Protein AF-A0A7X8YUG4-F1 (afdb_monomer_lite)

Secondary structure (DSSP, 8-state):
----SSSSSSSSSSS--SSSGGGSS---SS---PPPHHHHHHHHHHTT--TT-EEEEET-TTSHHHHHHHHHH--EEEEEES-HHHHHHHHHHHHHTT-TTTEEEEE--TTTS--TT-SEEEE---HHHHHHHHHHHHHHSPTT-EEEEES---TTS--SEEEE-TTSGGGEEEEEE------EEEEEE-SSSSSSPEEEEEEEEETTEEEEEEE-TTS-EEEEEEEEEETTEEEEEEEEEETTEEEEEEEEEEEETTEEEEEEEEEETTEEEEEEEEEEEPP----EEEEEEETTSTT-EEEEEEEEETTEEEEEEEETT--SPPEE-SSEEEETTEEEEEEEETTEEEEEEEEEETTEEEEEEE-TT-SS-EEEEEEEE-S-PPPPPPPPPP---------------------PPPPPTT-EEE-TTT--EEEEE--EEEEES-TTS-GGGPSPEEEEE--EEEESSPPBHHHHHHHHHHSTTPPPPTTTT-TTT--TTSBP-S--HHHHHHHHHHTT-BPPPHHHHHHHHTTTTT-SSSSSSS---TTT-B-B-SSS--SSS---TT-S---TTS---SSBSSEEEEEEEP-PSSP-TTSSTT----TTPEEEEES--TTSBGGGGSTT--EEEETT---TTEEE--EEESS-------

Foldseek 3Di:
DDDDDDPPVVVVPVPPPVPVVVPPFPPAPDDDDDQDLVRLVVQCVVQVQALDFEEEEEQCQQVSNQLCSCVVHVAAYEYEHQGVVSLVNNCVVCVLSVNNVRYHGDNDDSQPDQCQRGLEYEDADAQVVLCLCVQVCLFRYAQFRKYKYFQYDNPVQDFPDWAADPSTDVRIMGMATRFAQDAAKKFKFDPPAPDRATWIWGWFDDGFFTWTWIAGPVRWIWTWHGWGTRRQKTWTWTWTDGPVFIKIKIWIFGDDPQKTWGKIWIDDPHDIDIDTMIIGGDDFDDAAWKWKDWPPDPQKTWIWHWHADPNGIWIFTGTRPDPDDGHTFSDWHHRRQWIWGWDAIPNAIKIFTWGDDDQKIKDWIDGPPDPDITIMIIGGDPPDDDDDDDDDDDDDDDDDDDDDDDDDDDDDDDDDDFDDQQDWDQQPQLRFIWTKDAKDKDFFFDPPADQLRDDTDIDTDHIWTWTLWAAFL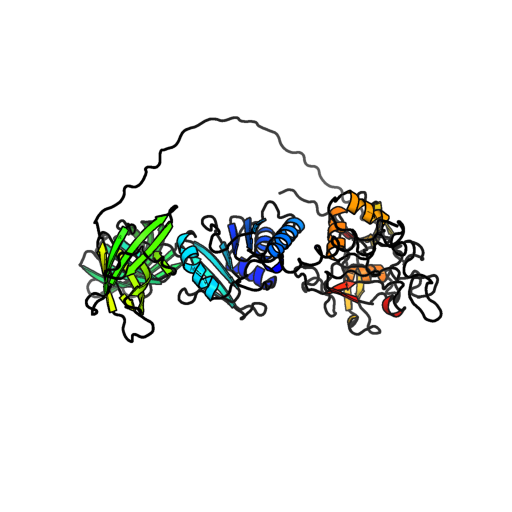LSVVSVCVVDPPDDDAPCCPPPLQPDRQWFDFNDFLVNQQSSQVSSVWGFAALVRLLCCQCLVPNQQFSFQVSDDFCQTEQADDPPTHDPGFADGIPSHAHHNSSRHQLAARAWAWGLFFRDGDPDDPPPCRNVPDDQFTKTKTARHYNHHHPSRRTSSHIDIDRRGGTDSRYGHMTMGGSDPPPPPDD

Structure (mmCIF, N/CA/C/O backbone):
data_AF-A0A7X8YUG4-F1
#
_entry.id   AF-A0A7X8YUG4-F1
#
loop_
_atom_site.group_PDB
_atom_site.id
_atom_site.type_symbol
_atom_site.label_atom_id
_atom_site.label_alt_id
_atom_site.label_comp_id
_atom_site.label_asym_id
_atom_site.label_entity_id
_atom_site.label_seq_id
_atom_site.pdbx_PDB_ins_code
_atom_site.Cartn_x
_atom_site.Cartn_y
_atom_site.Cartn_z
_atom_site.occupancy
_atom_site.B_iso_or_equiv
_atom_site.auth_seq_id
_atom_site.auth_comp_id
_atom_site.auth_asym_id
_atom_site.auth_atom_id
_atom_site.pdbx_PDB_model_num
ATOM 1 N N . MET A 1 1 ? 17.265 55.119 -46.022 1.00 41.56 1 MET A N 1
ATOM 2 C CA . MET A 1 1 ? 17.820 54.823 -44.682 1.00 41.56 1 MET A CA 1
ATOM 3 C C . MET A 1 1 ? 16.682 54.805 -43.666 1.00 41.56 1 MET A C 1
ATOM 5 O O . MET A 1 1 ? 16.442 55.778 -42.969 1.00 41.56 1 MET A O 1
ATOM 9 N N . ARG A 1 2 ? 15.901 53.726 -43.675 1.00 37.56 2 ARG A N 1
ATOM 10 C CA . ARG A 1 2 ? 14.823 53.408 -42.730 1.00 37.56 2 ARG A CA 1
ATOM 11 C C . ARG A 1 2 ? 14.837 51.881 -42.592 1.00 37.56 2 ARG A C 1
ATOM 13 O O . ARG A 1 2 ? 15.157 51.223 -43.578 1.00 37.56 2 ARG A O 1
ATOM 20 N N . SER A 1 3 ? 14.508 51.377 -41.403 1.00 37.50 3 SER A N 1
ATOM 21 C CA . SER A 1 3 ? 14.365 49.950 -41.046 1.00 37.50 3 SER A CA 1
ATOM 22 C C . SER A 1 3 ? 15.585 49.242 -40.439 1.00 37.50 3 SER A C 1
ATOM 24 O O . SER A 1 3 ? 15.972 48.175 -40.891 1.00 37.50 3 SER A O 1
ATOM 26 N N . VAL A 1 4 ? 16.125 49.782 -39.343 1.00 40.22 4 VAL A N 1
ATOM 27 C CA . VAL A 1 4 ? 16.770 48.987 -38.278 1.00 40.22 4 VAL A CA 1
ATOM 28 C C . VAL A 1 4 ? 16.408 49.662 -36.956 1.00 40.22 4 VAL A C 1
ATOM 30 O O . VAL A 1 4 ? 17.073 50.614 -36.585 1.00 40.22 4 VAL A O 1
ATOM 33 N N . CYS A 1 5 ? 15.295 49.276 -36.322 1.00 39.66 5 CYS A N 1
ATOM 34 C CA . CYS A 1 5 ? 15.002 49.622 -34.913 1.00 39.66 5 CYS A CA 1
ATOM 35 C C . CYS A 1 5 ? 13.803 48.872 -34.288 1.00 39.66 5 CYS A C 1
ATOM 37 O O . CYS A 1 5 ? 13.480 49.132 -33.137 1.00 39.66 5 CYS A O 1
ATOM 39 N N . VAL A 1 6 ? 13.140 47.931 -34.979 1.00 38.59 6 VAL A N 1
ATOM 40 C CA . VAL A 1 6 ? 11.947 47.240 -34.425 1.00 38.59 6 VAL A CA 1
ATOM 41 C C . VAL A 1 6 ? 12.229 45.810 -33.927 1.00 38.59 6 VAL A C 1
ATOM 43 O O . VAL A 1 6 ? 11.421 45.253 -33.197 1.00 38.59 6 VAL A O 1
ATOM 46 N N . LEU A 1 7 ? 13.398 45.216 -34.200 1.00 34.44 7 LEU A N 1
ATOM 47 C CA . LEU A 1 7 ? 13.673 43.821 -33.801 1.00 34.44 7 LEU A CA 1
ATOM 48 C C . LEU A 1 7 ? 14.363 43.628 -32.436 1.00 34.44 7 LEU A C 1
ATOM 50 O O . LEU A 1 7 ? 14.531 42.492 -32.009 1.00 34.44 7 LEU A O 1
ATOM 54 N N . ALA A 1 8 ? 14.738 44.699 -31.731 1.00 34.97 8 ALA A N 1
ATOM 55 C CA . ALA A 1 8 ? 15.427 44.588 -30.436 1.00 34.97 8 ALA A CA 1
ATOM 56 C C . ALA A 1 8 ? 14.484 44.631 -29.215 1.00 34.97 8 ALA A C 1
ATOM 58 O O . ALA A 1 8 ? 14.919 44.351 -28.104 1.00 34.97 8 ALA A O 1
ATOM 59 N N . ALA A 1 9 ? 13.196 44.941 -29.408 1.00 33.47 9 ALA A N 1
ATOM 60 C CA . ALA A 1 9 ? 12.223 45.052 -28.316 1.00 33.47 9 ALA A CA 1
ATOM 61 C C . ALA A 1 9 ? 11.297 43.827 -28.165 1.00 33.47 9 ALA A C 1
ATOM 63 O O . ALA A 1 9 ? 10.643 43.700 -27.136 1.00 33.47 9 ALA A O 1
ATOM 64 N N . LEU A 1 10 ? 11.266 42.900 -29.136 1.00 32.47 10 LEU A N 1
ATOM 65 C CA . LEU A 1 10 ? 10.474 41.658 -29.036 1.00 32.47 10 LEU A CA 1
ATOM 66 C C . LEU A 1 10 ? 11.279 40.427 -28.580 1.00 32.47 10 LEU A C 1
ATOM 68 O O . LEU A 1 10 ? 10.691 39.405 -28.252 1.00 32.47 10 LEU A O 1
ATOM 72 N N . VAL A 1 11 ? 12.610 40.521 -28.519 1.00 37.09 11 VAL A N 1
ATOM 73 C CA . VAL A 1 11 ? 13.489 39.423 -28.061 1.00 37.09 11 VAL A CA 1
ATOM 74 C C . VAL A 1 11 ? 13.837 39.549 -26.567 1.00 37.09 11 VAL A C 1
ATOM 76 O O . VAL A 1 11 ? 14.387 38.629 -25.974 1.00 37.09 11 VAL A O 1
ATOM 79 N N . LEU A 1 12 ? 13.436 40.647 -25.914 1.00 32.44 12 LEU A N 1
ATOM 80 C CA . LEU A 1 12 ? 13.661 40.882 -24.480 1.00 32.44 12 LEU A CA 1
ATOM 81 C C . LEU A 1 12 ? 12.415 40.679 -23.595 1.00 32.44 12 LEU A C 1
ATOM 83 O O . LEU A 1 12 ? 12.410 41.099 -22.442 1.00 32.44 12 LEU A O 1
ATOM 87 N N . LEU A 1 13 ? 11.373 40.023 -24.118 1.00 34.47 13 LEU A N 1
ATOM 88 C CA . LEU A 1 13 ? 10.153 39.662 -23.373 1.00 34.47 13 LEU A CA 1
ATOM 89 C C . LEU A 1 13 ? 9.895 38.145 -23.291 1.00 34.47 13 LEU A C 1
ATOM 91 O O . LEU A 1 13 ? 8.890 37.733 -22.727 1.00 34.47 13 LEU A O 1
ATOM 95 N N . LEU A 1 14 ? 10.817 37.308 -23.783 1.00 37.12 14 LEU A N 1
ATOM 96 C CA . LEU A 1 14 ? 10.749 35.839 -23.660 1.00 37.12 14 LEU A CA 1
ATOM 97 C C . LEU A 1 14 ? 11.814 35.244 -22.720 1.00 37.12 14 LEU A C 1
ATOM 99 O O . LEU A 1 14 ? 11.905 34.031 -22.576 1.00 37.12 14 LEU A O 1
ATOM 103 N N . SER A 1 15 ? 12.596 36.083 -22.040 1.00 37.69 15 SER A N 1
ATOM 104 C CA . SER A 1 15 ? 13.627 35.669 -21.072 1.00 37.69 15 SER A CA 1
ATOM 105 C C . SER A 1 15 ? 13.239 35.906 -19.605 1.00 37.69 15 SER A C 1
ATOM 107 O O . SER A 1 15 ? 14.057 35.735 -18.704 1.00 37.69 15 SER A O 1
ATOM 109 N N . LEU A 1 16 ? 11.972 36.226 -19.338 1.00 39.84 16 LEU A N 1
ATOM 110 C CA . LEU A 1 16 ? 11.400 36.335 -17.995 1.00 39.84 16 LEU A CA 1
ATOM 111 C C . LEU A 1 16 ? 10.241 35.349 -17.853 1.00 39.84 16 LEU A C 1
ATOM 113 O O . LEU A 1 16 ? 9.097 35.773 -17.863 1.00 39.84 16 LEU A O 1
ATOM 117 N N . CYS A 1 17 ? 10.536 34.048 -17.751 1.00 37.75 17 CYS A N 1
ATOM 118 C CA . CYS A 1 17 ? 9.659 33.052 -17.113 1.00 37.75 17 CYS A CA 1
ATOM 119 C C . CYS A 1 17 ? 10.333 31.671 -16.895 1.00 37.75 17 CYS A C 1
ATOM 121 O O . CYS A 1 17 ? 9.818 30.661 -17.348 1.00 37.75 17 CYS A O 1
ATOM 123 N N . PRO A 1 18 ? 11.424 31.561 -16.114 1.00 34.81 18 PRO A N 1
ATOM 124 C CA . PRO A 1 18 ? 11.590 30.418 -15.208 1.00 34.81 18 PRO A CA 1
ATOM 125 C C . PRO A 1 18 ? 10.976 30.712 -13.827 1.00 34.81 18 PRO A C 1
ATOM 127 O O . PRO A 1 18 ? 10.872 29.835 -12.977 1.00 34.81 18 PRO A O 1
ATOM 130 N N . ALA A 1 19 ? 10.585 31.969 -13.581 1.00 34.12 19 ALA A N 1
ATOM 131 C CA . ALA A 1 19 ? 10.067 32.424 -12.294 1.00 34.12 19 ALA A CA 1
ATOM 132 C C . ALA A 1 19 ? 8.543 32.268 -12.142 1.00 34.12 19 ALA A C 1
ATOM 134 O O . ALA A 1 19 ? 8.069 32.250 -11.012 1.00 34.12 19 ALA A O 1
ATOM 135 N N . VAL A 1 20 ? 7.781 32.108 -13.234 1.00 33.28 20 VAL A N 1
ATOM 136 C CA . VAL A 1 20 ? 6.324 31.864 -13.154 1.00 33.28 20 VAL A CA 1
ATOM 137 C C . VAL A 1 20 ? 5.993 30.370 -13.044 1.00 33.28 20 VAL A C 1
ATOM 139 O O . VAL A 1 20 ? 5.022 30.023 -12.385 1.00 33.28 20 VAL A O 1
ATOM 142 N N . GLU A 1 21 ? 6.845 29.460 -13.533 1.00 29.97 21 GLU A N 1
ATOM 143 C CA . GLU A 1 21 ? 6.688 28.017 -13.248 1.00 29.97 21 GLU A CA 1
ATOM 144 C C . GLU A 1 21 ? 7.057 27.641 -11.807 1.00 29.97 21 GLU A C 1
ATOM 146 O O . GLU A 1 21 ? 6.593 26.630 -11.285 1.00 29.97 21 GLU A O 1
ATOM 151 N N . ARG A 1 22 ? 7.841 28.475 -11.113 1.00 30.64 22 ARG A N 1
ATOM 152 C CA . ARG A 1 22 ? 8.206 28.240 -9.708 1.00 30.64 22 ARG A CA 1
ATOM 153 C C . ARG A 1 22 ? 7.075 28.527 -8.714 1.00 30.64 22 ARG A C 1
ATOM 155 O O . ARG A 1 22 ? 7.255 28.285 -7.529 1.00 30.64 22 ARG A O 1
ATOM 162 N N . SER A 1 23 ? 5.934 29.027 -9.192 1.00 34.91 23 SER A N 1
ATOM 163 C CA . SER A 1 23 ? 4.777 29.433 -8.383 1.00 34.91 23 SER A CA 1
ATOM 164 C C . SER A 1 23 ? 3.592 28.453 -8.453 1.00 34.91 23 SER A C 1
ATOM 166 O O . SER A 1 23 ? 2.529 28.763 -7.923 1.00 34.91 23 SER A O 1
ATOM 168 N N . LEU A 1 24 ? 3.740 27.298 -9.113 1.00 34.97 24 LEU A N 1
ATOM 169 C CA . LEU A 1 24 ? 2.668 26.297 -9.274 1.00 34.97 24 LEU A CA 1
ATOM 170 C C . LEU A 1 24 ? 3.077 24.877 -8.846 1.00 34.97 24 LEU A C 1
ATOM 172 O O . LEU A 1 24 ? 2.318 23.933 -9.053 1.00 34.97 24 LEU A O 1
ATOM 176 N N . ALA A 1 25 ? 4.264 24.703 -8.257 1.00 37.34 25 ALA A N 1
ATOM 177 C CA . ALA A 1 25 ? 4.604 23.439 -7.615 1.00 37.34 25 ALA A CA 1
ATOM 178 C C . ALA A 1 25 ? 3.795 23.331 -6.308 1.00 37.34 25 ALA A C 1
ATOM 180 O O . ALA A 1 25 ? 3.868 24.268 -5.509 1.00 37.34 25 ALA A O 1
ATOM 181 N N . PRO A 1 26 ? 3.009 22.258 -6.096 1.00 42.31 26 PRO A N 1
ATOM 182 C CA . PRO A 1 26 ? 2.316 22.061 -4.830 1.00 42.31 26 PRO A CA 1
ATOM 183 C C . PRO A 1 26 ? 3.341 22.024 -3.694 1.00 42.31 26 PRO A C 1
ATOM 185 O O . PRO A 1 26 ? 4.436 21.481 -3.863 1.00 42.31 26 PRO A O 1
ATOM 188 N N . ASP A 1 27 ? 2.995 22.624 -2.557 1.00 44.72 27 ASP A N 1
ATOM 189 C CA . ASP A 1 27 ? 3.787 22.497 -1.337 1.00 44.72 27 ASP A CA 1
ATOM 190 C C . ASP A 1 27 ? 3.694 21.025 -0.910 1.00 44.72 27 ASP A C 1
ATOM 192 O O . ASP A 1 27 ? 2.614 20.525 -0.597 1.00 44.72 27 ASP A O 1
ATOM 196 N N . LEU A 1 28 ? 4.791 20.280 -1.053 1.00 55.19 28 LEU A N 1
ATOM 197 C CA . LEU A 1 28 ? 4.813 18.851 -0.752 1.00 55.19 28 LEU A CA 1
ATOM 198 C C . LEU A 1 28 ? 5.122 18.677 0.735 1.00 55.19 28 LEU A C 1
ATOM 200 O O . LEU A 1 28 ? 6.229 18.984 1.174 1.00 55.19 28 LEU A O 1
ATOM 204 N N . ASP A 1 29 ? 4.165 18.136 1.490 1.00 50.56 29 ASP A N 1
ATOM 205 C CA . ASP A 1 29 ? 4.294 17.910 2.937 1.00 50.56 29 ASP A CA 1
ATOM 206 C C . ASP A 1 29 ? 5.456 16.958 3.306 1.00 50.56 29 ASP A C 1
ATOM 208 O O . ASP A 1 29 ? 5.974 17.010 4.425 1.00 50.56 29 ASP A O 1
ATOM 212 N N . VAL A 1 30 ? 5.881 16.074 2.387 1.00 54.50 30 VAL A N 1
ATOM 213 C CA . VAL A 1 30 ? 6.925 15.055 2.616 1.00 54.50 30 VAL A CA 1
ATOM 214 C C . VAL A 1 30 ? 7.763 14.828 1.339 1.00 54.50 30 VAL A C 1
ATOM 216 O O . VAL A 1 30 ? 7.191 14.679 0.259 1.00 54.50 30 VAL A O 1
ATOM 219 N N . PRO A 1 31 ? 9.112 14.763 1.413 1.00 57.72 31 PRO A N 1
ATOM 220 C CA . PRO A 1 31 ? 9.947 14.385 0.272 1.00 57.72 31 PRO A CA 1
ATOM 221 C C . PRO A 1 31 ? 9.808 12.891 -0.063 1.00 57.72 31 PRO A C 1
ATOM 223 O O . PRO A 1 31 ? 9.760 12.050 0.832 1.00 57.72 31 PRO A O 1
ATOM 226 N N . PHE A 1 32 ? 9.806 12.549 -1.354 1.00 61.91 32 PHE A N 1
ATOM 227 C CA . PHE A 1 32 ? 9.700 11.159 -1.805 1.00 61.91 32 PHE A CA 1
ATOM 228 C C . PHE A 1 32 ? 10.932 10.324 -1.417 1.00 61.91 32 PHE A C 1
ATOM 230 O O . PHE A 1 32 ? 12.059 10.643 -1.802 1.00 61.91 32 PHE A O 1
ATOM 237 N N . GLU A 1 33 ? 10.694 9.210 -0.723 1.00 67.88 33 GLU A N 1
ATOM 238 C CA . GLU A 1 33 ? 11.678 8.169 -0.435 1.00 67.88 33 GLU A CA 1
ATOM 239 C C . GLU A 1 33 ? 11.083 6.796 -0.796 1.00 67.88 33 GLU A C 1
ATOM 241 O O . GLU A 1 33 ? 10.050 6.414 -0.248 1.00 67.88 33 GLU A O 1
ATOM 246 N N . PRO A 1 34 ? 11.701 6.032 -1.710 1.00 66.75 34 PRO A N 1
ATOM 247 C CA . PRO A 1 34 ? 11.153 4.750 -2.130 1.00 66.75 34 PRO A CA 1
ATOM 248 C C . PRO A 1 34 ? 11.265 3.672 -1.038 1.00 66.75 34 PRO A C 1
ATOM 250 O O . PRO A 1 34 ? 12.350 3.395 -0.525 1.00 66.75 34 PRO A O 1
ATOM 253 N N . THR A 1 35 ? 10.169 2.968 -0.743 1.00 71.19 35 THR A N 1
ATOM 254 C CA . THR A 1 35 ? 10.186 1.801 0.157 1.00 71.19 35 THR A CA 1
ATOM 255 C C . THR A 1 35 ? 10.926 0.619 -0.478 1.00 71.19 35 THR A C 1
ATOM 257 O O . THR A 1 35 ? 10.598 0.193 -1.585 1.00 71.19 35 THR A O 1
ATOM 260 N N . HIS A 1 36 ? 11.911 0.037 0.213 1.00 77.94 36 HIS A N 1
ATOM 261 C CA . HIS A 1 36 ? 12.687 -1.103 -0.300 1.00 77.94 36 HIS A CA 1
ATOM 262 C C . HIS A 1 36 ? 11.777 -2.301 -0.679 1.00 77.94 36 HIS A C 1
ATOM 264 O O . HIS A 1 36 ? 10.878 -2.622 0.097 1.00 77.94 36 HIS A O 1
ATOM 270 N N . PRO A 1 37 ? 12.005 -3.031 -1.792 1.00 72.69 37 PRO A N 1
ATOM 271 C CA . PRO A 1 37 ? 11.104 -4.105 -2.247 1.00 72.69 37 PRO A CA 1
ATOM 272 C C . PRO A 1 37 ? 10.838 -5.211 -1.215 1.00 72.69 37 PRO A C 1
ATOM 274 O O . PRO A 1 37 ? 9.708 -5.664 -1.061 1.00 72.69 37 PRO A O 1
ATOM 277 N N . GLU A 1 38 ? 11.862 -5.615 -0.457 1.00 78.44 38 GLU A N 1
ATOM 278 C CA . GLU A 1 38 ? 11.691 -6.560 0.661 1.00 78.44 38 GLU A CA 1
ATOM 279 C C . GLU A 1 38 ? 10.749 -6.017 1.746 1.00 78.44 38 GLU A C 1
ATOM 281 O O . GLU A 1 38 ? 9.943 -6.762 2.295 1.00 78.44 38 GLU A O 1
ATOM 286 N N . VAL A 1 39 ? 10.808 -4.711 2.027 1.00 82.56 39 VAL A N 1
ATOM 287 C CA . VAL A 1 39 ? 9.913 -4.055 2.989 1.00 82.56 39 VAL A CA 1
ATOM 288 C C . VAL A 1 39 ? 8.489 -4.041 2.444 1.00 82.56 39 VAL A C 1
ATOM 290 O O . VAL A 1 39 ? 7.579 -4.399 3.183 1.00 82.56 39 VAL A O 1
ATOM 293 N N . VAL A 1 40 ? 8.294 -3.749 1.151 1.00 83.81 40 VAL A N 1
ATOM 294 C CA . VAL A 1 40 ? 6.979 -3.847 0.487 1.00 83.81 40 VAL A CA 1
ATOM 295 C C . VAL A 1 40 ? 6.401 -5.259 0.621 1.00 83.81 40 VAL A C 1
ATOM 297 O O . VAL A 1 40 ? 5.255 -5.427 1.032 1.00 83.81 40 VAL A O 1
ATOM 300 N N . ALA A 1 41 ? 7.199 -6.294 0.342 1.00 84.06 41 ALA A N 1
ATOM 301 C CA . ALA A 1 41 ? 6.760 -7.681 0.476 1.00 84.06 41 ALA A CA 1
ATOM 302 C C . ALA A 1 41 ? 6.358 -8.025 1.921 1.00 84.06 41 ALA A C 1
ATOM 304 O O . ALA A 1 41 ? 5.340 -8.688 2.133 1.00 84.06 41 ALA A O 1
ATOM 305 N N . VAL A 1 42 ? 7.120 -7.552 2.915 1.00 93.81 42 VAL A N 1
ATOM 306 C CA . VAL A 1 42 ? 6.787 -7.730 4.336 1.00 93.81 42 VAL A CA 1
ATOM 307 C C . VAL A 1 42 ? 5.521 -6.964 4.712 1.00 93.81 42 VAL A C 1
ATOM 309 O O . VAL A 1 42 ? 4.683 -7.540 5.398 1.00 93.81 42 VAL A O 1
ATOM 312 N N . MET A 1 43 ? 5.341 -5.724 4.248 1.00 98.19 43 MET A N 1
ATOM 313 C CA . MET A 1 43 ? 4.133 -4.926 4.491 1.00 98.19 43 MET A CA 1
ATOM 314 C C . MET A 1 43 ? 2.880 -5.639 3.976 1.00 98.19 43 MET A C 1
ATOM 316 O O . MET A 1 43 ? 1.936 -5.845 4.736 1.00 98.19 43 MET A O 1
ATOM 320 N N . LEU A 1 44 ? 2.889 -6.080 2.714 1.00 97.69 44 LEU A N 1
ATOM 321 C CA . LEU A 1 44 ? 1.743 -6.756 2.096 1.00 97.69 44 LEU A CA 1
ATOM 322 C C . LEU A 1 44 ? 1.458 -8.117 2.747 1.00 97.69 44 LEU A C 1
ATOM 324 O O . LEU A 1 44 ? 0.306 -8.469 2.994 1.00 97.69 44 LEU A O 1
ATOM 328 N N . LYS A 1 45 ? 2.507 -8.869 3.100 1.00 96.69 45 LYS A N 1
ATOM 329 C CA . LYS A 1 45 ? 2.355 -10.130 3.835 1.00 96.69 45 LYS A CA 1
ATOM 330 C C . LYS A 1 45 ? 1.799 -9.904 5.240 1.00 96.69 45 LYS A C 1
ATOM 332 O O . LYS A 1 45 ? 0.969 -10.681 5.698 1.00 96.69 45 LYS A O 1
ATOM 337 N N . LEU A 1 46 ? 2.265 -8.863 5.929 1.00 97.69 46 LEU A N 1
ATOM 338 C CA . LEU A 1 46 ? 1.802 -8.497 7.264 1.00 97.69 46 LEU A CA 1
ATOM 339 C C . LEU A 1 46 ? 0.332 -8.058 7.244 1.00 97.69 46 LEU A C 1
ATOM 341 O O . LEU A 1 46 ? -0.405 -8.425 8.151 1.00 97.69 46 LEU A O 1
ATOM 345 N N . ALA A 1 47 ? -0.092 -7.339 6.201 1.00 98.12 47 ALA A N 1
ATOM 346 C CA . ALA A 1 47 ? -1.489 -6.979 5.963 1.00 98.12 47 ALA A CA 1
ATOM 347 C C . ALA A 1 47 ? -2.376 -8.167 5.560 1.00 98.12 47 ALA A C 1
ATOM 349 O O . ALA A 1 47 ? -3.592 -7.997 5.469 1.00 98.12 47 ALA A O 1
ATOM 350 N N . GLU A 1 48 ? -1.788 -9.337 5.286 1.00 98.12 48 GLU A N 1
ATOM 351 C CA . GLU A 1 48 ? -2.487 -10.504 4.741 1.00 98.12 48 GLU A CA 1
ATOM 352 C C . GLU A 1 48 ? -3.243 -10.140 3.447 1.00 98.12 48 GLU A C 1
ATOM 354 O O . GLU A 1 48 ? -4.432 -10.422 3.326 1.00 98.12 48 GLU A O 1
ATOM 359 N N . VAL A 1 49 ? -2.587 -9.439 2.509 1.00 98.25 49 VAL A N 1
ATOM 360 C CA . VAL A 1 49 ? -3.201 -9.081 1.215 1.00 98.25 49 VAL A CA 1
ATOM 361 C C . VAL A 1 49 ? -3.507 -10.339 0.392 1.00 98.25 49 VAL A C 1
ATOM 363 O O . VAL A 1 49 ? -2.670 -11.236 0.289 1.00 98.25 49 VAL A O 1
ATOM 366 N N . GLY A 1 50 ? -4.684 -10.385 -0.230 1.00 96.06 50 GLY A N 1
ATOM 367 C CA . GLY A 1 50 ? -5.114 -11.415 -1.176 1.00 96.06 50 GLY A CA 1
ATOM 368 C C . GLY A 1 50 ? -5.888 -10.850 -2.373 1.00 96.06 50 GLY A C 1
ATOM 369 O O . GLY A 1 50 ? -6.083 -9.645 -2.499 1.00 96.06 50 GLY A O 1
ATOM 370 N N . GLU A 1 51 ? -6.358 -11.730 -3.258 1.00 94.94 51 GLU A N 1
ATOM 371 C CA . GLU A 1 51 ? -6.972 -11.351 -4.545 1.00 94.94 51 GLU A CA 1
ATOM 372 C C . GLU A 1 51 ? -8.245 -10.499 -4.399 1.00 94.94 51 GLU A C 1
ATOM 374 O O . GLU A 1 51 ? -8.535 -9.648 -5.238 1.00 94.94 51 GLU A O 1
ATOM 379 N N . GLY A 1 52 ? -8.996 -10.699 -3.312 1.00 96.50 52 GLY A N 1
ATOM 380 C CA . GLY A 1 52 ? -10.208 -9.933 -3.016 1.00 96.50 52 GLY A CA 1
ATOM 381 C C . GLY A 1 52 ? -9.956 -8.535 -2.447 1.00 96.50 52 GLY A C 1
ATOM 382 O O . GLY A 1 52 ? -10.918 -7.803 -2.221 1.00 96.50 52 GLY A O 1
ATOM 383 N N . ASP A 1 53 ? -8.700 -8.165 -2.184 1.00 98.62 53 ASP A N 1
ATOM 384 C CA . ASP A 1 53 ? -8.389 -6.896 -1.539 1.00 98.62 53 ASP A CA 1
ATOM 385 C C . ASP A 1 53 ? -8.369 -5.707 -2.496 1.00 98.62 53 ASP A C 1
ATOM 387 O O . ASP A 1 53 ? -7.946 -5.785 -3.652 1.00 98.62 53 ASP A O 1
ATOM 391 N N . ARG A 1 54 ? -8.784 -4.568 -1.941 1.00 98.62 54 ARG A N 1
ATOM 392 C CA . ARG A 1 54 ? -8.633 -3.231 -2.505 1.00 98.62 54 ARG A CA 1
ATOM 393 C C . ARG A 1 54 ? -7.596 -2.503 -1.664 1.00 98.62 54 ARG A C 1
ATOM 395 O O . ARG A 1 54 ? -7.877 -2.099 -0.534 1.00 98.62 54 ARG A O 1
ATOM 402 N N . VAL A 1 55 ? -6.384 -2.414 -2.200 1.00 98.81 55 VAL A N 1
ATOM 403 C CA . VAL A 1 55 ? -5.227 -1.798 -1.551 1.00 98.81 55 VAL A CA 1
ATOM 404 C C . VAL A 1 55 ? -5.131 -0.345 -1.990 1.00 98.81 55 VAL A C 1
ATOM 406 O O . VAL A 1 55 ? -4.934 -0.078 -3.174 1.00 98.81 55 VAL A O 1
ATOM 409 N N . VAL A 1 56 ? -5.236 0.585 -1.045 1.00 98.81 56 VAL A N 1
ATOM 410 C CA . VAL A 1 56 ? -5.011 2.015 -1.280 1.00 98.81 56 VAL A CA 1
ATOM 411 C C . VAL A 1 56 ? -3.667 2.422 -0.687 1.00 98.81 56 VAL A C 1
ATOM 413 O O . VAL A 1 56 ? -3.419 2.189 0.492 1.00 98.81 56 VAL A O 1
ATOM 416 N N . ASP A 1 57 ? -2.809 3.045 -1.488 1.00 98.56 57 ASP A N 1
ATOM 417 C CA . ASP A 1 57 ? -1.514 3.565 -1.044 1.00 98.56 57 ASP A CA 1
ATOM 418 C C . ASP A 1 57 ? -1.536 5.095 -1.067 1.00 98.56 57 ASP A C 1
ATOM 420 O O . ASP A 1 57 ? -1.660 5.708 -2.134 1.00 98.56 57 ASP A O 1
ATOM 424 N N . LEU A 1 58 ? -1.478 5.705 0.120 1.00 97.56 58 LEU A N 1
ATOM 425 C CA . LEU A 1 58 ? -1.549 7.158 0.291 1.00 97.56 58 LEU A CA 1
ATOM 426 C C . LEU A 1 58 ? -0.138 7.751 0.288 1.00 97.56 58 LEU A C 1
ATOM 428 O O . LEU A 1 58 ? 0.665 7.461 1.174 1.00 97.56 58 LEU A O 1
ATOM 432 N N . GLY A 1 59 ? 0.147 8.604 -0.698 1.00 93.31 59 GLY A N 1
ATOM 433 C CA . GLY A 1 59 ? 1.507 9.048 -1.006 1.00 93.31 59 GLY A CA 1
ATOM 434 C C . GLY A 1 59 ? 2.276 7.971 -1.768 1.00 93.31 59 GLY A C 1
ATOM 435 O O . GLY A 1 59 ? 3.390 7.616 -1.386 1.00 93.31 59 GLY A O 1
ATOM 436 N N . CYS A 1 60 ? 1.658 7.409 -2.813 1.00 93.62 60 CYS A N 1
ATOM 437 C CA . CYS A 1 60 ? 2.140 6.185 -3.455 1.00 93.62 60 CYS A CA 1
ATOM 438 C C . CYS A 1 60 ? 3.489 6.327 -4.174 1.00 93.62 60 CYS A C 1
ATOM 440 O O . CYS A 1 60 ? 4.098 5.323 -4.553 1.00 93.62 60 CYS A O 1
ATOM 442 N N . GLY A 1 61 ? 3.955 7.554 -4.420 1.00 88.94 61 GLY A N 1
ATOM 443 C CA . GLY A 1 61 ? 5.244 7.815 -5.033 1.00 88.94 61 GLY A CA 1
ATOM 444 C C . GLY A 1 61 ? 5.360 7.184 -6.417 1.00 88.94 61 GLY A C 1
ATOM 445 O O . GLY A 1 61 ? 4.671 7.573 -7.351 1.00 88.94 61 GLY A O 1
ATOM 446 N N . ASP A 1 62 ? 6.241 6.199 -6.567 1.00 80.69 62 ASP A N 1
ATOM 447 C CA . ASP A 1 62 ? 6.429 5.476 -7.829 1.00 80.69 62 ASP A CA 1
ATOM 448 C C . ASP A 1 62 ? 5.478 4.279 -8.021 1.00 80.69 62 ASP A C 1
ATOM 450 O O . ASP A 1 62 ? 5.664 3.487 -8.946 1.00 80.69 62 ASP A O 1
ATOM 454 N N . GLY A 1 63 ? 4.469 4.131 -7.159 1.00 89.06 63 GLY A N 1
ATOM 455 C CA . GLY A 1 63 ? 3.419 3.118 -7.270 1.00 89.06 63 GLY A CA 1
ATOM 456 C C . GLY A 1 63 ? 3.854 1.705 -6.881 1.00 89.06 63 GLY A C 1
ATOM 457 O O . GLY A 1 63 ? 3.062 0.771 -6.997 1.00 89.06 63 GLY A O 1
ATOM 458 N N . ARG A 1 64 ? 5.086 1.505 -6.393 1.00 89.00 64 ARG A N 1
ATOM 459 C CA . ARG A 1 64 ? 5.649 0.161 -6.165 1.00 89.00 64 ARG A CA 1
ATOM 460 C C . ARG A 1 64 ? 4.815 -0.734 -5.246 1.00 89.00 64 ARG A C 1
ATOM 462 O O . ARG A 1 64 ? 4.824 -1.947 -5.437 1.00 89.00 64 ARG A O 1
ATOM 469 N N . ILE A 1 65 ? 4.115 -0.172 -4.256 1.00 93.06 65 ILE A N 1
ATOM 470 C CA . ILE A 1 65 ? 3.335 -0.958 -3.290 1.00 93.06 65 ILE A CA 1
ATOM 471 C C . ILE A 1 65 ? 2.065 -1.499 -3.947 1.00 93.06 65 ILE A C 1
ATOM 473 O O . ILE A 1 65 ? 1.821 -2.703 -3.886 1.00 93.06 65 ILE A O 1
ATOM 477 N N . VAL A 1 66 ? 1.297 -0.646 -4.631 1.00 97.25 66 VAL A N 1
ATOM 478 C CA . VAL A 1 66 ? 0.071 -1.056 -5.340 1.00 97.25 66 VAL A CA 1
ATOM 479 C C . VAL A 1 66 ? 0.367 -1.967 -6.528 1.00 97.25 66 VAL A C 1
ATOM 481 O O . VAL A 1 66 ? -0.336 -2.958 -6.724 1.00 97.25 66 VAL A O 1
ATOM 484 N N . THR A 1 67 ? 1.461 -1.714 -7.249 1.00 90.44 67 THR A N 1
ATOM 485 C CA . THR A 1 67 ? 1.963 -2.601 -8.307 1.00 90.44 67 THR A CA 1
ATOM 486 C C . THR A 1 67 ? 2.348 -3.966 -7.733 1.00 90.44 67 THR A C 1
ATOM 488 O O . THR A 1 67 ? 1.924 -4.996 -8.253 1.00 90.44 67 THR A O 1
ATOM 491 N N . ALA A 1 68 ? 3.081 -4.014 -6.613 1.00 87.62 68 ALA A N 1
ATOM 492 C CA . ALA A 1 68 ? 3.430 -5.275 -5.960 1.00 87.62 68 ALA A CA 1
ATOM 493 C C . ALA A 1 68 ? 2.201 -6.018 -5.410 1.00 87.62 68 ALA A C 1
ATOM 495 O O . ALA A 1 68 ? 2.142 -7.242 -5.519 1.00 87.62 68 ALA A O 1
ATOM 496 N N . ALA A 1 69 ? 1.217 -5.307 -4.854 1.00 95.25 69 ALA A N 1
ATOM 497 C CA . ALA A 1 69 ? -0.029 -5.896 -4.371 1.00 95.25 69 ALA A CA 1
ATOM 498 C C . ALA A 1 69 ? -0.791 -6.599 -5.502 1.00 95.25 69 ALA A C 1
ATOM 500 O O . ALA A 1 69 ? -1.138 -7.775 -5.374 1.00 95.25 69 ALA A O 1
ATOM 501 N N . ALA A 1 70 ? -0.973 -5.915 -6.633 1.00 94.25 70 ALA A N 1
ATOM 502 C CA . ALA A 1 70 ? -1.632 -6.488 -7.799 1.00 94.25 70 ALA A CA 1
ATOM 503 C C . ALA A 1 70 ? -0.832 -7.656 -8.394 1.00 94.25 70 ALA A C 1
ATOM 505 O O . ALA A 1 70 ? -1.387 -8.728 -8.631 1.00 94.25 70 ALA A O 1
ATOM 506 N N . ARG A 1 71 ? 0.485 -7.490 -8.564 1.00 88.38 71 ARG A N 1
ATOM 507 C CA . ARG A 1 71 ? 1.352 -8.498 -9.190 1.00 88.38 71 ARG A CA 1
ATOM 508 C C . ARG A 1 71 ? 1.501 -9.776 -8.371 1.00 88.38 71 ARG A C 1
ATOM 510 O O . ARG A 1 71 ? 1.537 -10.863 -8.936 1.00 88.38 71 ARG A O 1
ATOM 517 N N . LEU A 1 72 ? 1.676 -9.649 -7.055 1.00 85.75 72 LEU A N 1
ATOM 518 C CA . LEU A 1 72 ? 2.015 -10.779 -6.183 1.00 85.75 72 LEU A CA 1
ATOM 519 C C . LEU A 1 72 ? 0.783 -11.458 -5.583 1.00 85.75 72 LEU A C 1
ATOM 521 O O . LEU A 1 72 ? 0.839 -12.654 -5.308 1.00 85.75 72 LEU A O 1
ATOM 525 N N . TYR A 1 73 ? -0.300 -10.707 -5.369 1.00 91.50 73 TYR A N 1
ATOM 526 C CA . TYR A 1 73 ? -1.478 -11.191 -4.645 1.00 91.50 73 TYR A CA 1
ATOM 527 C C . TYR A 1 73 ? -2.771 -11.124 -5.465 1.00 91.50 73 TYR A C 1
ATOM 529 O O . TYR A 1 73 ? -3.805 -11.574 -4.984 1.00 91.50 73 TYR A O 1
ATOM 537 N N . GLY A 1 74 ? -2.742 -10.578 -6.686 1.00 90.69 74 GLY A N 1
ATOM 538 C CA . GLY A 1 74 ? -3.930 -10.431 -7.533 1.00 90.69 74 GLY A CA 1
ATOM 539 C C . GLY A 1 74 ? -4.899 -9.332 -7.081 1.00 90.69 74 GLY A C 1
ATOM 540 O O . GLY A 1 74 ? -5.959 -9.183 -7.689 1.00 90.69 74 GLY A O 1
ATOM 541 N N . ALA A 1 75 ? -4.542 -8.566 -6.046 1.00 97.44 75 ALA A N 1
ATOM 542 C CA . ALA A 1 75 ? -5.359 -7.495 -5.484 1.00 97.44 75 ALA A CA 1
ATOM 543 C C . ALA A 1 75 ? -5.601 -6.354 -6.489 1.00 97.44 75 ALA A C 1
ATOM 545 O O . ALA A 1 75 ? -4.884 -6.206 -7.483 1.00 97.44 75 ALA A O 1
ATOM 546 N N . ARG A 1 76 ? -6.590 -5.503 -6.208 1.00 98.44 76 ARG A N 1
ATOM 547 C CA . ARG A 1 76 ? -6.750 -4.216 -6.899 1.00 98.44 76 ARG A CA 1
ATOM 548 C C . ARG A 1 76 ? -5.990 -3.140 -6.137 1.00 98.44 76 ARG A C 1
ATOM 550 O O . ARG A 1 76 ? -6.149 -3.024 -4.926 1.00 98.44 76 ARG A O 1
ATOM 557 N N . GLY A 1 77 ? -5.173 -2.367 -6.840 1.00 98.19 77 GLY A N 1
ATOM 558 C CA . GLY A 1 77 ? -4.367 -1.296 -6.268 1.00 98.19 77 GLY A CA 1
ATOM 559 C C . GLY A 1 77 ? -4.879 0.083 -6.673 1.00 98.19 77 GLY A C 1
ATOM 560 O O . GLY A 1 77 ? -5.176 0.309 -7.843 1.00 98.19 77 GLY A O 1
ATOM 561 N N . ARG A 1 78 ? -4.935 1.025 -5.733 1.00 98.44 78 ARG A N 1
ATOM 562 C CA . ARG A 1 78 ? -5.171 2.446 -6.003 1.00 98.44 78 ARG A CA 1
ATOM 563 C C . ARG A 1 78 ? -4.082 3.280 -5.337 1.00 98.44 78 ARG A C 1
ATOM 565 O O . ARG A 1 78 ? -4.012 3.349 -4.116 1.00 98.44 78 ARG A O 1
ATOM 572 N N . GLY A 1 79 ? -3.206 3.878 -6.136 1.00 98.12 79 GLY A N 1
ATOM 573 C CA . GLY A 1 79 ? -2.157 4.774 -5.654 1.00 98.12 79 GLY A CA 1
ATOM 574 C C . GLY A 1 79 ? -2.588 6.229 -5.784 1.00 98.12 79 GLY A C 1
ATOM 575 O O . GLY A 1 79 ? -3.055 6.631 -6.852 1.00 98.12 79 GLY A O 1
ATOM 576 N N . VAL A 1 80 ? -2.421 7.016 -4.721 1.00 97.94 80 VAL A N 1
ATOM 577 C CA . VAL A 1 80 ? -2.686 8.460 -4.744 1.00 97.94 80 VAL A CA 1
ATOM 578 C C . VAL A 1 80 ? -1.429 9.226 -4.370 1.00 97.94 80 VAL A C 1
ATOM 580 O O . VAL A 1 80 ? -0.829 8.967 -3.328 1.00 97.94 80 VAL A O 1
ATOM 583 N N . ASP A 1 81 ? -1.043 10.191 -5.201 1.00 94.31 81 ASP A N 1
ATOM 584 C CA . ASP A 1 81 ? 0.078 11.090 -4.924 1.00 94.31 81 ASP A CA 1
ATOM 585 C C . ASP A 1 81 ? -0.236 12.518 -5.393 1.00 94.31 81 ASP A C 1
ATOM 587 O O . ASP A 1 81 ? -0.921 12.722 -6.396 1.00 94.31 81 ASP A O 1
ATOM 591 N N . MET A 1 82 ? 0.248 13.528 -4.673 1.00 90.50 82 MET A N 1
ATOM 592 C CA . MET A 1 82 ? 0.004 14.929 -5.024 1.00 90.50 82 MET A CA 1
ATOM 593 C C . MET A 1 82 ? 0.991 15.439 -6.089 1.00 90.50 82 MET A C 1
ATOM 595 O O . MET A 1 82 ? 0.652 16.358 -6.845 1.00 90.50 82 MET A O 1
ATOM 599 N N . ASP A 1 83 ? 2.188 14.843 -6.193 1.00 80.31 83 ASP A N 1
ATOM 600 C CA . ASP A 1 83 ? 3.207 15.230 -7.169 1.00 80.31 83 ASP A CA 1
ATOM 601 C C . ASP A 1 83 ? 2.894 14.624 -8.554 1.00 80.31 83 ASP A C 1
ATOM 603 O O . ASP A 1 83 ? 3.020 13.411 -8.763 1.00 80.31 83 ASP A O 1
ATOM 607 N N . PRO A 1 84 ? 2.580 15.447 -9.574 1.00 77.81 84 PRO A N 1
ATOM 608 C CA . PRO A 1 84 ? 2.283 14.951 -10.915 1.00 77.81 84 PRO A CA 1
ATOM 609 C C . PRO A 1 84 ? 3.457 14.196 -11.565 1.00 77.81 84 PRO A C 1
ATOM 611 O O . PRO A 1 84 ? 3.241 13.432 -12.507 1.00 77.81 84 PRO A O 1
ATOM 614 N N . ARG A 1 85 ? 4.706 14.393 -11.114 1.00 73.94 85 ARG A N 1
ATOM 615 C CA . ARG A 1 85 ? 5.864 13.601 -11.569 1.00 73.94 85 ARG A CA 1
ATOM 616 C C . ARG A 1 85 ? 5.814 12.177 -11.024 1.00 73.94 85 ARG A C 1
ATOM 618 O O . ARG A 1 85 ? 6.075 11.252 -11.789 1.00 73.94 85 ARG A O 1
ATOM 625 N N . ARG A 1 86 ? 5.473 12.014 -9.741 1.00 83.19 86 ARG A N 1
ATOM 626 C CA . ARG A 1 86 ? 5.295 10.709 -9.088 1.00 83.19 86 ARG A CA 1
ATOM 627 C C . ARG A 1 86 ? 4.143 9.943 -9.726 1.00 83.19 86 ARG A C 1
ATOM 629 O O . ARG A 1 86 ? 4.346 8.827 -10.182 1.00 83.19 86 ARG A O 1
ATOM 636 N N . VAL A 1 87 ? 3.003 10.604 -9.930 1.00 81.94 87 VAL A N 1
ATOM 637 C CA . VAL A 1 87 ? 1.836 10.024 -10.618 1.00 81.94 87 VAL A CA 1
ATOM 638 C C . VAL A 1 87 ? 2.185 9.520 -12.021 1.00 81.94 87 VAL A C 1
ATOM 640 O O . VAL A 1 87 ? 1.797 8.413 -12.387 1.00 81.94 87 VAL A O 1
ATOM 643 N N . ARG A 1 88 ? 2.933 10.296 -12.822 1.00 74.44 88 ARG A N 1
ATOM 644 C CA . ARG A 1 88 ? 3.378 9.829 -14.148 1.00 74.44 88 ARG A CA 1
ATOM 645 C C . ARG A 1 88 ? 4.289 8.608 -14.051 1.00 74.44 88 ARG A C 1
ATOM 647 O O . ARG A 1 88 ? 4.045 7.639 -14.755 1.00 74.44 88 ARG A O 1
ATOM 654 N N . GLU A 1 89 ? 5.287 8.631 -13.168 1.00 73.25 89 GLU A N 1
ATOM 655 C CA . GLU A 1 89 ? 6.188 7.485 -12.980 1.00 73.25 89 GLU A CA 1
ATOM 656 C C . GLU A 1 89 ? 5.441 6.233 -12.497 1.00 73.25 89 GLU A C 1
ATOM 658 O O . GLU A 1 89 ? 5.685 5.145 -13.006 1.00 73.25 89 GLU A O 1
ATOM 663 N N . ALA A 1 90 ? 4.498 6.379 -11.568 1.00 79.94 90 ALA A N 1
ATOM 664 C CA . ALA A 1 90 ? 3.682 5.277 -11.076 1.00 79.94 90 ALA A CA 1
ATOM 665 C C . ALA A 1 90 ? 2.787 4.672 -12.168 1.00 79.94 90 ALA A C 1
ATOM 667 O O . ALA A 1 90 ? 2.688 3.449 -12.258 1.00 79.94 90 ALA A O 1
ATOM 668 N N . ARG A 1 91 ? 2.177 5.505 -13.026 1.00 83.94 91 ARG A N 1
ATOM 669 C CA . ARG A 1 91 ? 1.411 5.032 -14.195 1.00 83.94 91 ARG A CA 1
ATOM 670 C C . ARG A 1 91 ? 2.299 4.271 -15.166 1.00 83.94 91 ARG A C 1
ATOM 672 O O . ARG A 1 91 ? 1.967 3.149 -15.521 1.00 83.94 91 ARG A O 1
ATOM 679 N N . GLU A 1 92 ? 3.453 4.838 -15.516 1.00 74.56 92 GLU A N 1
ATOM 680 C CA . GLU A 1 92 ? 4.424 4.180 -16.394 1.00 74.56 92 GLU A CA 1
ATOM 681 C C . GLU A 1 92 ? 4.890 2.834 -15.817 1.00 74.56 92 GLU A C 1
ATOM 683 O O . GLU A 1 92 ? 5.010 1.865 -16.559 1.00 74.56 92 GLU A O 1
ATOM 688 N N . ASN A 1 93 ? 5.118 2.742 -14.501 1.00 72.00 93 ASN A N 1
ATOM 689 C CA . ASN A 1 93 ? 5.499 1.492 -13.839 1.00 72.00 93 ASN A CA 1
ATOM 690 C C . ASN A 1 93 ? 4.364 0.453 -13.845 1.00 72.00 93 ASN A C 1
ATOM 692 O O . ASN A 1 93 ? 4.625 -0.731 -14.045 1.00 72.00 93 ASN A O 1
ATOM 696 N N . ALA A 1 94 ? 3.115 0.873 -13.623 1.00 77.44 94 ALA A N 1
ATOM 697 C CA . ALA A 1 94 ? 1.957 -0.020 -13.661 1.00 77.44 94 ALA A CA 1
ATOM 698 C C . ALA A 1 94 ? 1.663 -0.526 -15.085 1.00 77.44 94 ALA A C 1
ATOM 700 O O . ALA A 1 94 ? 1.378 -1.707 -15.268 1.00 77.44 94 ALA A O 1
ATOM 701 N N . GLU A 1 95 ? 1.775 0.344 -16.092 1.00 76.44 95 GLU A N 1
ATOM 702 C CA . GLU A 1 95 ? 1.659 -0.016 -17.511 1.00 76.44 95 GLU A CA 1
ATOM 703 C C . GLU A 1 95 ? 2.783 -0.963 -17.943 1.00 76.44 95 GLU A C 1
ATOM 705 O O . GLU A 1 95 ? 2.535 -1.949 -18.630 1.00 76.44 95 GLU A O 1
ATOM 710 N N . PHE A 1 96 ? 4.014 -0.694 -17.504 1.00 65.62 96 PHE A N 1
ATOM 711 C CA . PHE A 1 96 ? 5.177 -1.530 -17.790 1.00 65.62 96 PHE A CA 1
ATOM 712 C C . PHE A 1 96 ? 5.009 -2.976 -17.297 1.00 65.62 96 PHE A C 1
ATOM 714 O O . PHE A 1 96 ? 5.440 -3.905 -17.978 1.00 65.62 96 PHE A O 1
ATOM 721 N N . ASP A 1 97 ? 4.369 -3.162 -16.141 1.00 69.31 97 ASP A N 1
ATOM 722 C CA . ASP A 1 97 ? 4.088 -4.477 -15.557 1.00 69.31 97 ASP A CA 1
ATOM 723 C C . ASP A 1 97 ? 2.770 -5.109 -16.081 1.00 69.31 97 ASP A C 1
ATOM 725 O O . ASP A 1 97 ? 2.387 -6.174 -15.597 1.00 69.31 97 ASP A O 1
ATOM 729 N N . ASP A 1 98 ? 2.092 -4.497 -17.067 1.00 78.69 98 ASP A N 1
ATOM 730 C CA . ASP A 1 98 ? 0.791 -4.923 -17.628 1.00 78.69 98 ASP A CA 1
ATOM 731 C C . ASP A 1 98 ? -0.333 -5.001 -16.572 1.00 78.69 98 ASP A C 1
ATOM 733 O O . ASP A 1 98 ? -1.168 -5.905 -16.543 1.00 78.69 98 ASP A O 1
ATOM 737 N N . LEU A 1 99 ? -0.334 -4.040 -15.641 1.00 84.06 99 LEU A N 1
ATOM 738 C CA . LEU A 1 99 ? -1.261 -3.986 -14.506 1.00 84.06 99 LEU A CA 1
ATOM 739 C C . LEU A 1 99 ? -2.290 -2.857 -14.615 1.00 84.06 99 LEU A C 1
ATOM 741 O O . LEU A 1 99 ? -2.997 -2.605 -13.642 1.00 84.06 99 LEU A O 1
ATOM 745 N N . GLY A 1 100 ? -2.412 -2.195 -15.769 1.00 77.88 100 GLY A N 1
ATOM 746 C CA . GLY A 1 100 ? -3.305 -1.040 -15.957 1.00 77.88 100 GLY A CA 1
ATOM 747 C C . GLY A 1 100 ? -4.775 -1.306 -15.593 1.00 77.88 100 GLY A C 1
ATOM 748 O O . GLY A 1 100 ? -5.442 -0.425 -15.059 1.00 77.88 100 GLY A O 1
ATOM 749 N N . ASP A 1 101 ? -5.257 -2.539 -15.776 1.00 87.19 101 ASP A N 1
ATOM 750 C CA . ASP A 1 101 ? -6.630 -2.938 -15.419 1.00 87.19 101 ASP A CA 1
ATOM 751 C C . ASP A 1 101 ? -6.822 -3.226 -13.916 1.00 87.19 101 ASP A C 1
ATOM 753 O O . ASP A 1 101 ? -7.951 -3.325 -13.424 1.00 87.19 101 ASP A O 1
ATOM 757 N N . ARG A 1 102 ? -5.724 -3.402 -13.170 1.00 92.56 102 ARG A N 1
ATOM 758 C CA . ARG A 1 102 ? -5.725 -3.744 -11.736 1.00 92.56 102 ARG A CA 1
ATOM 759 C C . ARG A 1 102 ? -5.186 -2.633 -10.846 1.00 92.56 102 ARG A C 1
ATOM 761 O O . ARG A 1 102 ? -5.486 -2.644 -9.654 1.00 92.56 102 ARG A O 1
ATOM 768 N N . VAL A 1 103 ? -4.404 -1.708 -11.396 1.00 96.88 103 VAL A N 1
ATOM 769 C CA . VAL A 1 103 ? -3.748 -0.620 -10.670 1.00 96.88 103 VAL A CA 1
ATOM 770 C C . VAL A 1 103 ? -4.186 0.720 -11.244 1.00 96.88 103 VAL A C 1
ATOM 772 O O . VAL A 1 103 ? -3.882 1.059 -12.383 1.00 96.88 103 VAL A O 1
ATOM 775 N N . GLN A 1 104 ? -4.856 1.513 -10.415 1.00 97.44 104 GLN A N 1
ATOM 776 C CA . GLN A 1 104 ? -5.266 2.874 -10.730 1.00 97.44 104 GLN A CA 1
ATOM 777 C C . GLN A 1 104 ? -4.351 3.863 -10.009 1.00 97.44 104 GLN A C 1
ATOM 779 O O . GLN A 1 104 ? -4.215 3.805 -8.791 1.00 97.44 104 GLN A O 1
ATOM 784 N N . ILE A 1 105 ? -3.727 4.783 -10.745 1.00 97.25 105 ILE A N 1
ATOM 785 C CA . ILE A 1 105 ? -2.895 5.843 -10.158 1.00 97.25 105 ILE A CA 1
ATOM 786 C C . ILE A 1 105 ? -3.550 7.198 -10.408 1.00 97.25 105 ILE A C 1
ATOM 788 O O . ILE A 1 105 ? -3.792 7.598 -11.556 1.00 97.25 105 ILE A O 1
ATOM 792 N N . GLU A 1 106 ? -3.779 7.936 -9.330 1.00 96.38 106 GLU A N 1
ATOM 793 C CA . GLU A 1 106 ? -4.471 9.217 -9.331 1.00 96.38 106 GLU A CA 1
ATOM 794 C C . GLU A 1 106 ? -3.599 10.318 -8.746 1.00 96.38 106 GLU A C 1
ATOM 796 O O . GLU A 1 106 ? -2.837 10.108 -7.803 1.00 96.38 106 GLU A O 1
ATOM 801 N N . GLN A 1 107 ? -3.743 11.516 -9.312 1.00 95.88 107 GLN A N 1
ATOM 802 C CA . GLN A 1 107 ? -3.237 12.711 -8.662 1.00 95.88 107 GLN A CA 1
ATOM 803 C C . GLN A 1 107 ? -4.294 13.208 -7.680 1.00 95.88 107 GLN A C 1
ATOM 805 O O . GLN A 1 107 ? -5.421 13.471 -8.102 1.00 95.88 107 GLN A O 1
ATOM 810 N N . GLY A 1 108 ? -3.949 13.360 -6.404 1.00 94.62 108 GLY A N 1
ATOM 811 C CA . GLY A 1 108 ? -4.931 13.767 -5.404 1.00 94.62 108 GLY A CA 1
ATOM 812 C C . GLY A 1 108 ? -4.350 14.094 -4.037 1.00 94.62 108 GLY A C 1
ATOM 813 O O . GLY A 1 108 ? -3.202 13.777 -3.731 1.00 94.62 108 GLY A O 1
ATOM 814 N N . ASP A 1 109 ? -5.180 14.742 -3.223 1.00 94.12 109 ASP A N 1
ATOM 815 C CA . ASP A 1 109 ? -4.917 14.992 -1.809 1.00 94.12 109 ASP A CA 1
ATOM 816 C C . ASP A 1 109 ? -5.303 13.748 -0.991 1.00 94.12 109 ASP A C 1
ATOM 818 O O . ASP A 1 109 ? -6.450 13.283 -1.014 1.00 94.12 109 ASP A O 1
ATOM 822 N N . ILE A 1 110 ? -4.342 13.209 -0.242 1.00 95.06 110 ILE A N 1
ATOM 823 C CA . ILE A 1 110 ? -4.531 12.035 0.615 1.00 95.06 110 ILE A CA 1
ATOM 824 C C . ILE A 1 110 ? -5.581 12.270 1.714 1.00 95.06 110 ILE A C 1
ATOM 826 O O . ILE A 1 110 ? -6.266 11.331 2.114 1.00 95.06 110 ILE A O 1
ATOM 830 N N . PHE A 1 111 ? -5.770 13.515 2.168 1.00 93.69 111 PHE A N 1
ATOM 831 C CA . PHE A 1 111 ? -6.778 13.868 3.172 1.00 93.69 111 PHE A CA 1
ATOM 832 C C . PHE A 1 111 ? -8.200 13.896 2.589 1.00 93.69 111 PHE A C 1
ATOM 834 O O . PHE A 1 111 ? -9.177 13.757 3.327 1.00 93.69 111 PHE A O 1
ATOM 841 N N . GLN A 1 112 ? -8.331 14.029 1.267 1.00 93.50 112 GLN A N 1
ATOM 842 C CA . GLN A 1 112 ? -9.617 14.064 0.556 1.00 93.50 112 GLN A CA 1
ATOM 843 C C . GLN A 1 112 ? -9.952 12.751 -0.155 1.00 93.50 112 GLN A C 1
ATOM 845 O O . GLN A 1 112 ? -11.090 12.553 -0.570 1.00 93.50 112 GLN A O 1
ATOM 850 N N . THR A 1 113 ? -8.979 11.852 -0.291 1.00 95.56 113 THR A N 1
ATOM 851 C CA . THR A 1 113 ? -9.141 10.562 -0.969 1.00 95.56 113 THR A CA 1
ATOM 852 C C . THR A 1 113 ? -10.190 9.712 -0.264 1.00 95.56 113 THR A C 1
ATOM 854 O O . THR A 1 113 ? -10.041 9.439 0.918 1.00 95.56 113 THR A O 1
ATOM 857 N N . ASP A 1 114 ? -11.237 9.286 -0.966 1.00 95.88 114 ASP A N 1
ATOM 858 C CA . ASP A 1 114 ? -12.244 8.366 -0.422 1.00 95.88 114 ASP A CA 1
ATOM 859 C C . ASP A 1 114 ? -11.634 6.985 -0.125 1.00 95.88 114 ASP A C 1
ATOM 861 O O . ASP A 1 114 ? -10.983 6.409 -1.005 1.00 95.88 114 ASP A O 1
ATOM 865 N N . LEU A 1 115 ? -11.828 6.487 1.102 1.00 97.94 115 LEU A N 1
ATOM 866 C CA . LEU A 1 115 ? -11.306 5.205 1.584 1.00 97.94 115 LEU A CA 1
ATOM 867 C C . LEU A 1 115 ? -12.390 4.152 1.860 1.00 97.94 115 LEU A C 1
ATOM 869 O O . LEU A 1 115 ? -12.044 3.048 2.275 1.00 97.94 115 LEU A O 1
ATOM 873 N N . HIS A 1 116 ? -13.675 4.442 1.632 1.00 97.06 116 HIS A N 1
ATOM 874 C CA . HIS A 1 116 ? -14.771 3.555 2.049 1.00 97.06 116 HIS A CA 1
ATOM 875 C C . HIS A 1 116 ? -14.722 2.141 1.453 1.00 97.06 116 HIS A C 1
ATOM 877 O O . HIS A 1 116 ? -15.171 1.183 2.086 1.00 97.06 116 HIS A O 1
ATOM 883 N N . ASP A 1 117 ? -14.181 1.987 0.243 1.00 96.50 117 ASP A N 1
ATOM 884 C CA . ASP A 1 117 ? -14.054 0.689 -0.425 1.00 96.50 117 ASP A CA 1
ATOM 885 C C . ASP A 1 117 ? -12.713 -0.017 -0.158 1.00 96.50 117 ASP A C 1
ATOM 887 O O . ASP A 1 117 ? -12.522 -1.157 -0.591 1.00 96.50 117 ASP A O 1
ATOM 891 N N . ALA A 1 118 ? -11.787 0.622 0.562 1.00 98.56 118 ALA A N 1
ATOM 892 C CA . ALA A 1 118 ? -10.471 0.071 0.840 1.00 98.56 118 ALA A CA 1
ATOM 893 C C . ALA A 1 118 ? -10.538 -1.031 1.907 1.00 98.56 118 ALA A C 1
ATOM 895 O O . ALA A 1 118 ? -11.080 -0.857 3.000 1.00 98.56 118 ALA A O 1
ATOM 896 N N . THR A 1 119 ? -9.916 -2.175 1.622 1.00 98.81 119 THR A N 1
ATOM 897 C CA . THR A 1 119 ? -9.753 -3.264 2.601 1.00 98.81 119 THR A CA 1
ATOM 898 C C . THR A 1 119 ? -8.367 -3.246 3.245 1.00 98.81 119 THR A C 1
ATOM 900 O O . THR A 1 119 ? -8.179 -3.812 4.331 1.00 98.81 119 THR A O 1
ATOM 903 N N . VAL A 1 120 ? -7.403 -2.593 2.585 1.00 98.88 120 VAL A N 1
ATOM 904 C CA . VAL A 1 120 ? -6.036 -2.366 3.058 1.00 98.88 120 VAL A CA 1
ATOM 905 C C . VAL A 1 120 ? -5.604 -0.950 2.693 1.00 98.88 120 VAL A C 1
ATOM 907 O O . VAL A 1 120 ? -5.733 -0.549 1.540 1.00 98.88 120 VAL A O 1
ATOM 910 N N . VAL A 1 121 ? -5.032 -0.224 3.648 1.00 98.88 121 VAL A N 1
ATOM 911 C CA . VAL A 1 121 ? -4.355 1.056 3.412 1.00 98.88 121 VAL A CA 1
ATOM 912 C C . VAL A 1 121 ? -2.875 0.906 3.739 1.00 98.88 121 VAL A C 1
ATOM 914 O O . VAL A 1 121 ? -2.523 0.449 4.830 1.00 98.88 121 VAL A O 1
ATOM 917 N N . THR A 1 122 ? -2.001 1.285 2.812 1.00 98.69 122 THR A N 1
ATOM 918 C CA . THR A 1 122 ? -0.552 1.335 3.030 1.00 98.69 122 THR A CA 1
ATOM 919 C C . THR A 1 122 ? -0.079 2.773 3.170 1.00 98.69 122 THR A C 1
ATOM 921 O O . THR A 1 122 ? -0.587 3.672 2.503 1.00 98.69 122 THR A O 1
ATOM 924 N N . LEU A 1 123 ? 0.864 2.986 4.090 1.00 97.56 123 LEU A N 1
ATOM 925 C CA . LEU A 1 123 ? 1.383 4.302 4.447 1.00 97.56 123 LEU A CA 1
ATOM 926 C C . LEU A 1 123 ? 2.913 4.257 4.526 1.00 97.56 123 LEU A C 1
ATOM 928 O O . LEU A 1 123 ? 3.490 3.381 5.177 1.00 97.56 123 LEU A O 1
ATOM 932 N N . TYR A 1 124 ? 3.571 5.252 3.940 1.00 93.75 124 TYR A N 1
ATOM 933 C CA . TYR A 1 124 ? 4.947 5.618 4.281 1.00 93.75 124 TYR A CA 1
ATOM 934 C C . TYR A 1 124 ? 5.037 7.136 4.482 1.00 93.75 124 TYR A C 1
ATOM 936 O O . TYR A 1 124 ? 5.679 7.862 3.729 1.00 93.75 124 TYR A O 1
ATOM 944 N N . LEU A 1 125 ? 4.323 7.616 5.501 1.00 90.50 125 LEU A N 1
ATOM 945 C CA . LEU A 1 125 ? 4.129 9.035 5.799 1.00 90.50 125 LEU A CA 1
ATOM 946 C C . LEU A 1 125 ? 4.588 9.336 7.227 1.00 90.50 125 LEU A C 1
ATOM 948 O O . LEU A 1 125 ? 4.455 8.486 8.104 1.00 90.50 125 LEU A O 1
ATOM 952 N N . LEU A 1 126 ? 5.114 10.542 7.464 1.00 86.50 126 LEU A N 1
ATOM 953 C CA . LEU A 1 126 ? 5.616 10.960 8.780 1.00 86.50 126 LEU A CA 1
ATOM 954 C C . LEU A 1 126 ? 4.535 10.850 9.871 1.00 86.50 126 LEU A C 1
ATOM 956 O O . LEU A 1 126 ? 3.353 11.049 9.588 1.00 86.50 126 LEU A O 1
ATOM 960 N N . ASP A 1 127 ? 4.945 10.649 11.131 1.00 86.12 127 ASP A N 1
ATOM 961 C CA . ASP A 1 127 ? 4.019 10.519 12.272 1.00 86.12 127 ASP A CA 1
ATOM 962 C C . ASP A 1 127 ? 2.952 11.638 12.325 1.00 86.12 127 ASP A C 1
ATOM 964 O O . ASP A 1 127 ? 1.773 11.312 12.459 1.00 86.12 127 ASP A O 1
ATOM 968 N N . PRO A 1 128 ? 3.268 12.939 12.124 1.00 86.56 128 PRO A N 1
ATOM 969 C CA . PRO A 1 128 ? 2.244 13.991 12.133 1.00 86.56 128 PRO A CA 1
ATOM 970 C C . PRO A 1 128 ? 1.186 13.844 11.030 1.00 86.56 128 PRO A C 1
ATOM 972 O O . PRO A 1 128 ? 0.030 14.211 11.232 1.00 86.56 128 PRO A O 1
ATOM 975 N N . ILE A 1 129 ? 1.559 13.300 9.868 1.00 92.12 129 ILE A N 1
ATOM 976 C CA . ILE A 1 129 ? 0.634 13.065 8.752 1.00 92.12 129 ILE A CA 1
ATOM 977 C C . ILE A 1 129 ? -0.258 11.861 9.056 1.00 92.12 129 ILE A C 1
ATOM 979 O O . ILE A 1 129 ? -1.475 11.948 8.902 1.00 92.12 129 ILE A O 1
ATOM 983 N N . ASN A 1 130 ? 0.323 10.777 9.578 1.00 94.50 130 ASN A N 1
ATOM 984 C CA . ASN A 1 130 ? -0.427 9.617 10.059 1.00 94.50 130 ASN A CA 1
ATOM 985 C C . ASN A 1 130 ? -1.461 10.017 11.122 1.00 94.50 130 ASN A C 1
ATOM 987 O O . ASN A 1 130 ? -2.622 9.623 11.031 1.00 94.50 130 ASN A O 1
ATOM 991 N N . LEU A 1 131 ? -1.075 10.858 12.085 1.00 90.88 131 LEU A N 1
ATOM 992 C CA . LEU A 1 131 ? -1.975 11.343 13.135 1.00 90.88 131 LEU A CA 1
ATOM 993 C C . LEU A 1 131 ? -3.115 12.210 12.590 1.00 90.88 131 LEU A C 1
ATOM 995 O O . LEU A 1 131 ? -4.241 12.083 13.069 1.00 90.88 131 LEU A O 1
ATOM 999 N N . ARG A 1 132 ? -2.860 13.029 11.561 1.00 91.69 132 ARG A N 1
ATOM 1000 C CA . ARG A 1 132 ? -3.905 13.794 10.857 1.00 91.69 132 ARG A CA 1
ATOM 1001 C C . ARG A 1 132 ? -4.846 12.899 10.042 1.00 91.69 132 ARG A C 1
ATOM 1003 O O . ARG A 1 132 ? -6.030 13.198 9.949 1.00 91.69 132 ARG A O 1
ATOM 1010 N N . LEU A 1 133 ? -4.350 11.797 9.473 1.00 94.88 133 LEU A N 1
ATOM 1011 C CA . LEU A 1 133 ? -5.173 10.809 8.758 1.00 94.88 133 LEU A CA 1
ATOM 1012 C C . LEU A 1 133 ? -5.974 9.904 9.701 1.00 94.88 133 LEU A C 1
ATOM 1014 O O . LEU A 1 133 ? -7.025 9.398 9.315 1.00 94.88 133 LEU A O 1
ATOM 1018 N N . ARG A 1 134 ? -5.503 9.690 10.934 1.00 94.81 134 ARG A N 1
ATOM 1019 C CA . ARG A 1 134 ? -6.073 8.722 11.881 1.00 94.81 134 ARG A CA 1
ATOM 1020 C C . ARG A 1 134 ? -7.599 8.852 12.051 1.00 94.81 134 ARG A C 1
ATOM 1022 O O . ARG A 1 134 ? -8.260 7.831 11.886 1.00 94.81 134 ARG A O 1
ATOM 1029 N N . PRO A 1 135 ? -8.202 10.035 12.289 1.00 93.50 135 PRO A N 1
ATOM 1030 C CA . PRO A 1 135 ? -9.663 10.170 12.373 1.00 93.50 135 PRO A CA 1
ATOM 1031 C C . PRO A 1 135 ? -10.392 9.708 11.106 1.00 93.50 135 PRO A C 1
ATOM 1033 O O . PRO A 1 135 ? -11.384 8.988 11.195 1.00 93.50 135 PRO A O 1
ATOM 1036 N N . LYS A 1 136 ? -9.865 10.061 9.926 1.00 93.75 136 LYS A N 1
ATOM 1037 C CA . LYS A 1 136 ? -10.411 9.658 8.623 1.00 93.75 136 LYS A CA 1
ATOM 1038 C C . LYS A 1 136 ? -10.383 8.139 8.449 1.00 93.75 136 LYS A C 1
ATOM 1040 O O . LYS A 1 136 ? -11.375 7.568 8.016 1.00 93.75 136 LYS A O 1
ATOM 1045 N N . LEU A 1 137 ? -9.293 7.479 8.851 1.00 96.88 137 LEU A N 1
ATOM 1046 C CA . LEU A 1 137 ? -9.187 6.015 8.803 1.00 96.88 137 LEU A CA 1
ATOM 1047 C C . LEU A 1 137 ? -10.294 5.340 9.626 1.00 96.88 137 LEU A C 1
ATOM 1049 O O . LEU A 1 137 ? -10.899 4.389 9.152 1.00 96.88 137 LEU A O 1
ATOM 1053 N N . PHE A 1 138 ? -10.590 5.836 10.831 1.00 95.88 138 PHE A N 1
ATOM 1054 C CA . PHE A 1 138 ? -11.679 5.302 11.663 1.00 95.88 138 PHE A CA 1
ATOM 1055 C C . PHE A 1 138 ? -13.073 5.616 11.124 1.00 95.88 138 PHE A C 1
ATOM 1057 O O . PHE A 1 138 ? -14.006 4.857 11.379 1.00 95.88 138 PHE A O 1
ATOM 1064 N N . CYS A 1 139 ? -13.212 6.755 10.452 1.00 93.38 139 CYS A N 1
ATOM 1065 C CA . CYS A 1 139 ? -14.478 7.210 9.905 1.00 93.38 139 CYS A CA 1
ATOM 1066 C C . CYS A 1 139 ? -14.875 6.402 8.665 1.00 93.38 139 CYS A C 1
ATOM 1068 O O . CYS A 1 139 ? -15.997 5.914 8.596 1.00 93.38 139 CYS A O 1
ATOM 1070 N N . GLU A 1 140 ? -13.944 6.232 7.726 1.00 95.88 140 GLU A N 1
ATOM 1071 C CA . GLU A 1 140 ? -14.258 5.753 6.376 1.00 95.88 140 GLU A CA 1
ATOM 1072 C C . GLU A 1 140 ? -13.996 4.253 6.196 1.00 95.88 140 GLU A C 1
ATOM 1074 O O . GLU A 1 140 ? -14.679 3.595 5.417 1.00 95.88 140 GLU A O 1
ATOM 1079 N N . LEU A 1 141 ? -13.030 3.664 6.912 1.00 97.69 141 LEU A N 1
ATOM 1080 C CA . LEU A 1 141 ? -12.711 2.247 6.730 1.00 97.69 141 LEU A CA 1
ATOM 1081 C C . LEU A 1 141 ? -13.677 1.332 7.489 1.00 97.69 141 LEU A C 1
ATOM 1083 O O . LEU A 1 141 ? -14.002 1.538 8.660 1.00 97.69 141 LEU A O 1
ATOM 1087 N N . ALA A 1 142 ? -14.056 0.229 6.847 1.00 96.50 142 ALA A N 1
ATOM 1088 C CA . ALA A 1 142 ? -14.874 -0.797 7.478 1.00 96.50 142 ALA A CA 1
ATOM 1089 C C . ALA A 1 142 ? -14.117 -1.537 8.607 1.00 96.50 142 ALA A C 1
ATOM 1091 O O . ALA A 1 142 ? -12.914 -1.801 8.489 1.00 96.50 142 ALA A O 1
ATOM 1092 N N . PRO A 1 143 ? -14.811 -1.986 9.673 1.00 97.38 143 PRO A N 1
ATOM 1093 C CA . PRO A 1 143 ? -14.214 -2.842 10.692 1.00 97.38 143 PRO A CA 1
ATOM 1094 C C . PRO A 1 143 ? -13.536 -4.087 10.110 1.00 97.38 143 PRO A C 1
ATOM 1096 O O . PRO A 1 143 ? -14.147 -4.863 9.373 1.00 97.38 143 PRO A O 1
ATOM 1099 N N . GLY A 1 144 ? -12.277 -4.300 10.490 1.00 97.56 144 GLY A N 1
ATOM 1100 C CA . GLY A 1 144 ? -11.420 -5.369 9.976 1.00 97.56 144 GLY A CA 1
ATOM 1101 C C . GLY A 1 144 ? -10.509 -4.961 8.815 1.00 97.56 144 GLY A C 1
ATOM 1102 O O . GLY A 1 144 ? -9.556 -5.697 8.541 1.00 97.56 144 GLY A O 1
ATOM 1103 N N . ALA A 1 145 ? -10.729 -3.798 8.188 1.00 98.69 145 ALA A N 1
ATOM 1104 C CA . ALA A 1 145 ? -9.771 -3.223 7.248 1.00 98.69 145 ALA A CA 1
ATOM 1105 C C . ALA A 1 145 ? -8.403 -3.046 7.923 1.00 98.69 145 ALA A C 1
ATOM 1107 O O . ALA A 1 145 ? -8.314 -2.801 9.132 1.00 98.69 145 ALA A O 1
ATOM 1108 N N . ARG A 1 146 ? -7.329 -3.215 7.150 1.00 98.75 146 ARG A N 1
ATOM 1109 C CA . ARG A 1 146 ? -5.956 -3.233 7.665 1.00 98.75 146 ARG A CA 1
ATOM 1110 C C . ARG A 1 146 ? -5.235 -1.959 7.270 1.00 98.75 146 ARG A C 1
ATOM 1112 O O . ARG A 1 146 ? -5.311 -1.543 6.122 1.00 98.75 146 ARG A O 1
ATOM 1119 N N . VAL A 1 147 ? -4.493 -1.377 8.199 1.00 98.81 147 VAL A N 1
ATOM 1120 C CA . VAL A 1 147 ? -3.607 -0.243 7.933 1.00 98.81 147 VAL A CA 1
ATOM 1121 C C . VAL A 1 147 ? -2.185 -0.708 8.196 1.00 98.81 147 VAL A C 1
ATOM 1123 O O . VAL A 1 147 ? -1.891 -1.186 9.292 1.00 98.81 147 VAL A O 1
ATOM 1126 N N . VAL A 1 148 ? -1.306 -0.600 7.200 1.00 98.62 148 VAL A N 1
ATOM 1127 C CA . VAL A 1 148 ? 0.106 -0.970 7.332 1.00 98.62 148 VAL A CA 1
ATOM 1128 C C . VAL A 1 148 ? 0.995 0.224 7.052 1.00 98.62 148 VAL A C 1
ATOM 1130 O O . VAL A 1 148 ? 0.948 0.803 5.971 1.00 98.62 148 VAL A O 1
ATOM 1133 N N . SER A 1 149 ? 1.836 0.564 8.025 1.00 98.00 149 SER A N 1
ATOM 1134 C CA . SER A 1 149 ? 2.742 1.709 7.945 1.00 98.00 149 SER A CA 1
ATOM 1135 C C . SER A 1 149 ? 4.198 1.267 7.975 1.00 98.00 149 SER A C 1
ATOM 1137 O O . SER A 1 149 ? 4.610 0.451 8.809 1.00 98.00 149 SER A O 1
ATOM 1139 N N . HIS A 1 150 ? 4.999 1.840 7.084 1.00 95.31 150 HIS A N 1
ATOM 1140 C CA . HIS A 1 150 ? 6.452 1.740 7.110 1.00 95.31 150 HIS A CA 1
ATOM 1141 C C . HIS A 1 150 ? 7.022 2.827 8.038 1.00 95.31 150 HIS A C 1
ATOM 1143 O O . HIS A 1 150 ? 6.823 4.011 7.806 1.00 95.31 150 HIS A O 1
ATOM 1149 N N . ALA A 1 151 ? 7.768 2.426 9.075 1.00 90.88 151 ALA A N 1
ATOM 1150 C CA . ALA A 1 151 ? 8.578 3.267 9.972 1.00 90.88 151 ALA A CA 1
ATOM 1151 C C . ALA A 1 151 ? 7.846 4.194 10.958 1.00 90.88 151 ALA A C 1
ATOM 1153 O O . ALA A 1 151 ? 8.429 4.500 12.005 1.00 90.88 151 ALA A O 1
ATOM 1154 N N . PHE A 1 152 ? 6.616 4.605 10.655 1.00 92.50 152 PHE A N 1
ATOM 1155 C CA . PHE A 1 152 ? 5.889 5.654 11.375 1.00 92.50 152 PHE A CA 1
ATOM 1156 C C . PHE A 1 152 ? 4.644 5.112 12.087 1.00 92.50 152 PHE A C 1
ATOM 1158 O O . PHE A 1 152 ? 3.938 4.251 11.554 1.00 92.50 152 PHE A O 1
ATOM 1165 N N . HIS A 1 153 ? 4.391 5.594 13.302 1.00 92.75 153 HIS A N 1
ATOM 1166 C CA . HIS A 1 153 ? 3.369 5.087 14.217 1.00 92.75 153 HIS A CA 1
ATOM 1167 C C . HIS A 1 153 ? 2.091 5.940 14.224 1.00 92.75 153 HIS A C 1
ATOM 1169 O O . HIS A 1 153 ? 2.001 6.975 13.571 1.00 92.75 153 HIS A O 1
ATOM 1175 N N . MET A 1 154 ? 1.095 5.481 14.988 1.00 93.94 154 MET A N 1
ATOM 1176 C CA . MET A 1 154 ? -0.187 6.157 15.223 1.00 93.94 154 MET A CA 1
ATOM 1177 C C . MET A 1 154 ? -0.345 6.606 16.686 1.00 93.94 154 MET A C 1
ATOM 1179 O O . MET A 1 154 ? -1.461 6.856 17.130 1.00 93.94 154 MET A O 1
ATOM 1183 N N . ASP A 1 155 ? 0.767 6.714 17.424 1.00 91.25 155 ASP A N 1
ATOM 1184 C CA . ASP A 1 155 ? 0.846 7.224 18.805 1.00 91.25 155 ASP A CA 1
ATOM 1185 C C . ASP A 1 155 ? -0.054 6.427 19.767 1.00 91.25 155 ASP A C 1
ATOM 1187 O O . ASP A 1 155 ? 0.122 5.214 19.856 1.00 91.25 155 ASP A O 1
ATOM 1191 N N . GLU A 1 156 ? -1.033 7.060 20.427 1.00 89.81 156 GLU A N 1
ATOM 1192 C CA . GLU A 1 156 ? -1.967 6.409 21.365 1.00 89.81 156 GLU A CA 1
ATOM 1193 C C . GLU A 1 156 ? -2.732 5.210 20.767 1.00 89.81 156 GLU A C 1
ATOM 1195 O O . GLU A 1 156 ? -3.201 4.345 21.506 1.00 89.81 156 GLU A O 1
ATOM 1200 N N . TRP A 1 157 ? -2.868 5.136 19.436 1.00 94.38 157 TRP A N 1
ATOM 1201 C CA . TRP A 1 157 ? -3.412 3.950 18.783 1.00 94.38 157 TRP A CA 1
ATOM 1202 C C . TRP A 1 157 ? -2.295 2.925 18.588 1.00 94.38 157 TRP A C 1
ATOM 1204 O O . TRP A 1 157 ? -1.555 2.954 17.600 1.00 94.38 157 TRP A O 1
ATOM 1214 N N . GLU A 1 158 ? -2.161 2.016 19.550 1.00 95.06 158 GLU A N 1
ATOM 1215 C CA . GLU A 1 158 ? -1.129 0.980 19.528 1.00 95.06 158 GLU A CA 1
ATOM 1216 C C . GLU A 1 158 ? -1.297 0.027 18.338 1.00 95.06 158 GLU A C 1
ATOM 1218 O O . GLU A 1 158 ? -2.413 -0.314 17.950 1.00 95.06 158 GLU A O 1
ATOM 1223 N N . ALA A 1 159 ? -0.184 -0.427 17.758 1.00 97.31 159 ALA A N 1
ATOM 1224 C CA . ALA A 1 159 ? -0.215 -1.391 16.663 1.00 97.31 159 ALA A CA 1
ATOM 1225 C C . ALA A 1 159 ? -0.629 -2.781 17.156 1.00 97.31 159 ALA A C 1
ATOM 1227 O O . ALA A 1 159 ? -0.134 -3.274 18.169 1.00 97.31 159 ALA A O 1
ATOM 1228 N N . ASP A 1 160 ? -1.475 -3.463 16.386 1.00 96.81 160 ASP A N 1
ATOM 1229 C CA . ASP A 1 160 ? -1.818 -4.860 16.649 1.00 96.81 160 ASP A CA 1
ATOM 1230 C C . ASP A 1 160 ? -0.617 -5.783 16.449 1.00 96.81 160 ASP A C 1
ATOM 1232 O O . ASP A 1 160 ? -0.490 -6.806 17.124 1.00 96.81 160 ASP A O 1
ATOM 1236 N N . LYS A 1 161 ? 0.284 -5.411 15.534 1.00 97.75 161 LYS A N 1
ATOM 1237 C CA . LYS A 1 161 ? 1.546 -6.110 15.321 1.00 97.75 161 LYS A CA 1
ATOM 1238 C C . LYS A 1 161 ? 2.636 -5.152 14.862 1.00 97.75 161 LYS A C 1
ATOM 1240 O O . LYS A 1 161 ? 2.405 -4.280 14.028 1.00 97.75 161 LYS A O 1
ATOM 1245 N N . VAL A 1 162 ? 3.845 -5.376 15.366 1.00 97.81 162 VAL A N 1
ATOM 1246 C CA . VAL A 1 162 ? 5.067 -4.700 14.921 1.00 97.81 162 VAL A CA 1
ATOM 1247 C C . VAL A 1 162 ? 6.037 -5.762 14.424 1.00 97.81 162 VAL A C 1
ATOM 1249 O O . VAL A 1 162 ? 6.248 -6.776 15.089 1.00 97.81 162 VAL A O 1
ATOM 1252 N N . VAL A 1 163 ? 6.594 -5.554 13.237 1.00 96.69 163 VAL A N 1
ATOM 1253 C CA . VAL A 1 163 ? 7.620 -6.416 12.646 1.00 96.69 163 VAL A CA 1
ATOM 1254 C C . VAL A 1 163 ? 8.885 -5.606 12.446 1.00 96.69 163 VAL A C 1
ATOM 1256 O O . VAL A 1 163 ? 8.834 -4.490 11.928 1.00 96.69 163 VAL A O 1
ATOM 1259 N N . GLU A 1 164 ? 10.018 -6.188 12.828 1.00 95.88 164 GLU A N 1
ATOM 1260 C CA . GLU A 1 164 ? 11.319 -5.595 12.560 1.00 95.88 164 GLU A CA 1
ATOM 1261 C C . GLU A 1 164 ? 11.889 -6.063 11.219 1.00 95.88 164 GLU A C 1
ATOM 1263 O O . GLU A 1 164 ? 11.812 -7.245 10.876 1.00 95.88 164 GLU A O 1
ATOM 1268 N N . HIS A 1 165 ? 12.472 -5.141 10.451 1.00 87.69 165 HIS A N 1
ATOM 1269 C CA . HIS A 1 165 ? 13.146 -5.470 9.196 1.00 87.69 165 HIS A CA 1
ATOM 1270 C C . HIS A 1 165 ? 14.379 -4.581 8.975 1.00 87.69 165 HIS A C 1
ATOM 1272 O O . HIS A 1 165 ? 14.253 -3.356 8.991 1.00 87.69 165 HIS A O 1
ATOM 1278 N N . PRO A 1 166 ? 15.570 -5.142 8.687 1.00 86.25 166 PRO A N 1
ATOM 1279 C CA . PRO A 1 166 ? 16.820 -4.373 8.616 1.00 86.25 166 PRO A CA 1
ATOM 1280 C C . PRO A 1 166 ? 16.854 -3.345 7.477 1.00 86.25 166 PRO A C 1
ATOM 1282 O O . PRO A 1 166 ? 17.613 -2.382 7.538 1.00 86.25 166 PRO A O 1
ATOM 1285 N N . LYS A 1 167 ? 16.043 -3.545 6.430 1.00 79.38 167 LYS A N 1
ATOM 1286 C CA . LYS A 1 167 ? 15.896 -2.608 5.301 1.00 79.38 167 LYS A CA 1
ATOM 1287 C C . LYS A 1 167 ? 14.792 -1.571 5.500 1.00 79.38 167 LYS A C 1
ATOM 1289 O O . LYS A 1 167 ? 14.677 -0.657 4.690 1.00 79.38 167 LYS A O 1
ATOM 1294 N N . ALA A 1 168 ? 13.959 -1.714 6.530 1.00 79.38 168 ALA A N 1
ATOM 1295 C CA . ALA A 1 168 ? 12.966 -0.700 6.841 1.00 79.38 168 ALA A CA 1
ATOM 1296 C C . ALA A 1 168 ? 13.656 0.479 7.532 1.00 79.38 168 ALA A C 1
ATOM 1298 O O . ALA A 1 168 ? 14.428 0.299 8.475 1.00 79.38 168 ALA A O 1
ATOM 1299 N N . ARG A 1 169 ? 13.348 1.707 7.106 1.00 77.06 169 ARG A N 1
ATOM 1300 C CA . ARG A 1 169 ? 13.567 2.902 7.928 1.00 77.06 169 ARG A CA 1
ATOM 1301 C C . ARG A 1 169 ? 13.052 2.685 9.355 1.00 77.06 169 ARG A C 1
ATOM 1303 O O . ARG A 1 169 ? 11.997 2.092 9.558 1.00 77.06 169 ARG A O 1
ATOM 1310 N N . ASN A 1 170 ? 13.841 3.117 10.339 1.00 87.25 170 ASN A N 1
ATOM 1311 C CA . ASN A 1 170 ? 13.614 2.876 11.771 1.00 87.25 170 ASN A CA 1
ATOM 1312 C C . ASN A 1 170 ? 13.425 1.395 12.149 1.00 87.25 170 ASN A C 1
ATOM 1314 O O . ASN A 1 170 ? 12.948 1.106 13.241 1.00 87.25 170 ASN A O 1
ATOM 1318 N N . GLN A 1 171 ? 13.773 0.477 11.242 1.00 88.88 171 GLN A N 1
ATOM 1319 C CA . GLN A 1 171 ? 13.666 -0.971 11.363 1.00 88.88 171 GLN A CA 1
ATOM 1320 C C . GLN A 1 171 ? 12.274 -1.504 11.704 1.00 88.88 171 GLN A C 1
ATOM 1322 O O . GLN A 1 171 ? 12.178 -2.678 12.018 1.00 88.88 171 GLN A O 1
ATOM 1327 N N . ARG A 1 172 ? 11.197 -0.709 11.624 1.00 94.56 172 ARG A N 1
ATOM 1328 C CA . ARG A 1 172 ? 9.854 -1.109 12.080 1.00 94.56 172 ARG A CA 1
ATOM 1329 C C . ARG A 1 172 ? 8.806 -0.995 10.981 1.00 94.56 172 ARG A C 1
ATOM 1331 O O . ARG A 1 172 ? 8.786 -0.032 10.216 1.00 94.56 172 ARG A O 1
ATOM 1338 N N . ILE A 1 173 ? 7.912 -1.975 10.945 1.00 97.81 173 ILE A N 1
ATOM 1339 C CA . ILE A 1 173 ? 6.708 -2.015 10.116 1.00 97.81 173 ILE A CA 1
ATOM 1340 C C . ILE A 1 173 ? 5.541 -2.322 11.050 1.00 97.81 173 ILE A C 1
ATOM 1342 O O . ILE A 1 173 ? 5.612 -3.261 11.846 1.00 97.81 173 ILE A O 1
ATOM 1346 N N . PHE A 1 174 ? 4.486 -1.527 10.966 1.00 98.50 174 PHE A N 1
ATOM 1347 C CA . PHE A 1 174 ? 3.357 -1.581 11.886 1.00 98.50 174 PHE A CA 1
ATOM 1348 C C . PHE A 1 174 ? 2.093 -2.031 11.162 1.00 98.50 174 PHE A C 1
ATOM 1350 O O . PHE A 1 174 ? 1.879 -1.662 10.009 1.00 98.50 174 PHE A O 1
ATOM 1357 N N . LEU A 1 175 ? 1.254 -2.797 11.853 1.00 98.69 175 LEU A N 1
ATOM 1358 C CA . LEU A 1 175 ? -0.072 -3.207 11.406 1.00 98.69 175 LEU A CA 1
ATOM 1359 C C . LEU A 1 175 ? -1.110 -2.819 12.451 1.00 98.69 175 LEU A C 1
ATOM 1361 O O . LEU A 1 175 ? -0.970 -3.174 13.622 1.00 98.69 175 LEU A O 1
ATOM 1365 N N . TRP A 1 176 ? -2.189 -2.206 11.983 1.00 98.69 176 TRP A N 1
ATOM 1366 C CA . TRP A 1 176 ? -3.423 -2.009 12.729 1.00 98.69 176 TRP A CA 1
ATOM 1367 C C . TRP A 1 176 ? -4.599 -2.609 11.971 1.00 98.69 176 TRP A C 1
ATOM 1369 O O . TRP A 1 176 ? -4.603 -2.667 10.738 1.00 98.69 176 TRP A O 1
ATOM 1379 N N . ARG A 1 177 ? -5.628 -3.014 12.707 1.00 98.38 177 ARG A N 1
ATOM 1380 C CA . ARG A 1 177 ? -6.943 -3.356 12.170 1.00 98.38 177 ARG A CA 1
ATOM 1381 C C . ARG A 1 177 ? -7.959 -2.358 12.693 1.00 98.38 177 ARG A C 1
ATOM 1383 O O . ARG A 1 177 ? -7.986 -2.073 13.887 1.00 98.38 177 ARG A O 1
ATOM 1390 N N . ILE A 1 178 ? -8.818 -1.858 11.811 1.00 98.38 178 ILE A N 1
ATOM 1391 C CA . ILE A 1 178 ? -9.896 -0.946 12.194 1.00 98.38 178 ILE A CA 1
ATOM 1392 C C . ILE A 1 178 ? -10.858 -1.704 13.114 1.00 98.38 178 ILE A C 1
ATOM 1394 O O . ILE A 1 178 ? -11.469 -2.681 12.668 1.00 98.38 178 ILE A O 1
ATOM 1398 N N . PRO A 1 179 ? -10.965 -1.333 14.400 1.00 98.06 179 PRO A N 1
ATOM 1399 C CA . PRO A 1 179 ? -11.799 -2.050 15.346 1.00 98.06 179 PRO A CA 1
ATOM 1400 C C . PRO A 1 179 ? -13.273 -1.769 15.058 1.00 98.06 179 PRO A C 1
ATOM 1402 O O . PRO A 1 179 ? -13.654 -0.667 14.661 1.00 98.06 179 PRO A O 1
ATOM 1405 N N . ALA A 1 180 ? -14.124 -2.762 15.295 1.00 97.88 180 ALA A N 1
ATOM 1406 C CA . ALA A 1 180 ? -15.557 -2.549 15.277 1.00 97.88 180 ALA A CA 1
ATOM 1407 C C . ALA A 1 180 ? -15.972 -1.540 16.347 1.00 97.88 180 ALA A C 1
ATOM 1409 O O . ALA A 1 180 ? -15.318 -1.338 17.369 1.00 97.88 180 ALA A O 1
ATOM 1410 N N . GLN A 1 181 ? -17.098 -0.895 16.098 1.00 95.81 181 GLN A N 1
ATOM 1411 C CA . GLN A 1 181 ? -17.655 0.090 17.000 1.00 95.81 181 GLN A CA 1
ATOM 1412 C C . GLN A 1 181 ? -18.437 -0.638 18.094 1.00 95.81 181 GLN A C 1
ATOM 1414 O O . GLN A 1 181 ? -19.543 -1.093 17.845 1.00 95.81 181 GLN A O 1
ATOM 1419 N N . ALA A 1 182 ? -17.873 -0.807 19.288 1.00 97.19 182 ALA A N 1
ATOM 1420 C CA . ALA A 1 182 ? -18.456 -1.574 20.391 1.00 97.19 182 ALA A CA 1
ATOM 1421 C C . ALA A 1 182 ? -18.890 -0.722 21.597 1.00 97.19 182 ALA A C 1
ATOM 1423 O O . ALA A 1 182 ? -19.654 -1.214 22.429 1.00 97.19 182 ALA A O 1
ATOM 1424 N N . GLY A 1 183 ? -18.499 0.550 21.674 1.00 97.06 183 GLY A N 1
ATOM 1425 C CA . GLY A 1 183 ? -18.869 1.445 22.773 1.00 97.06 183 GLY A CA 1
ATOM 1426 C C . GLY A 1 183 ? -20.381 1.666 22.929 1.00 97.06 183 GLY A C 1
ATOM 1427 O O . GLY A 1 183 ? -21.103 1.904 21.960 1.00 97.06 183 GLY A O 1
ATOM 1428 N N . GLY A 1 184 ? -20.871 1.599 24.163 1.00 96.94 184 GLY A N 1
ATOM 1429 C CA . GLY A 1 184 ? -22.272 1.807 24.528 1.00 96.94 184 GLY A CA 1
ATOM 1430 C C . GLY A 1 184 ? -22.820 0.760 25.488 1.00 96.94 184 GLY A C 1
ATOM 1431 O O . GLY A 1 184 ? -22.106 -0.108 25.997 1.00 96.94 184 GLY A O 1
ATOM 1432 N N . THR A 1 185 ? -24.113 0.877 25.750 1.00 97.44 185 THR A N 1
ATOM 1433 C CA . THR A 1 185 ? -24.897 -0.040 26.562 1.00 97.44 185 THR A CA 1
ATOM 1434 C C . THR A 1 185 ? -25.453 -1.170 25.701 1.00 97.44 185 THR A C 1
ATOM 1436 O O . THR A 1 185 ? -26.097 -0.939 24.682 1.00 97.44 185 THR A O 1
ATOM 1439 N N . TRP A 1 186 ? -25.293 -2.396 26.179 1.00 97.00 186 TRP A N 1
ATOM 1440 C CA . TRP A 1 186 ? -25.792 -3.613 25.563 1.00 97.00 186 TRP A CA 1
ATOM 1441 C C . TRP A 1 186 ? -26.688 -4.379 26.527 1.00 97.00 186 TRP A C 1
ATOM 1443 O O . TRP A 1 186 ? -26.395 -4.485 27.722 1.00 97.00 186 TRP A O 1
ATOM 1453 N N . LYS A 1 187 ? -27.754 -4.967 25.993 1.00 95.69 187 LYS A N 1
ATOM 1454 C CA . LYS A 1 187 ? -28.515 -6.036 26.642 1.00 95.69 187 LYS A CA 1
ATOM 1455 C C . LYS A 1 187 ? -27.914 -7.355 26.197 1.00 95.69 187 LYS A C 1
ATOM 1457 O O . LYS A 1 187 ? -27.775 -7.578 25.000 1.00 95.69 187 LYS A O 1
ATOM 1462 N N . THR A 1 188 ? -27.534 -8.202 27.139 1.00 92.75 188 THR A N 1
ATOM 1463 C CA . THR A 1 188 ? -26.834 -9.453 26.853 1.00 92.75 188 THR A CA 1
ATOM 1464 C C . THR A 1 188 ? -27.446 -10.597 27.636 1.00 92.75 188 THR A C 1
ATOM 1466 O O . THR A 1 188 ? -27.895 -10.408 28.759 1.00 92.75 188 THR A O 1
ATOM 1469 N N . GLU A 1 189 ? -27.432 -11.789 27.062 1.00 87.12 189 GLU A N 1
ATOM 1470 C CA . GLU A 1 189 ? -27.830 -13.017 27.752 1.00 87.12 189 GLU A CA 1
ATOM 1471 C C . GLU A 1 189 ? -26.564 -13.782 28.136 1.00 87.12 189 GLU A C 1
ATOM 1473 O O . GLU A 1 189 ? -25.666 -13.930 27.302 1.00 87.12 189 GLU A O 1
ATOM 1478 N N . LEU A 1 190 ? -26.468 -14.220 29.396 1.00 82.62 190 LEU A N 1
ATOM 1479 C CA . LEU A 1 190 ? -25.341 -15.014 29.882 1.00 82.62 190 LEU A CA 1
ATOM 1480 C C . LEU A 1 190 ? -25.819 -16.410 30.292 1.00 82.62 190 LEU A C 1
ATOM 1482 O O . LEU A 1 190 ? -26.721 -16.558 31.107 1.00 82.62 190 LEU A O 1
ATOM 1486 N N . GLY A 1 191 ? -25.184 -17.452 29.761 1.00 83.81 191 GLY A N 1
ATOM 1487 C CA . GLY A 1 191 ? -25.396 -18.829 30.200 1.00 83.81 191 GLY A CA 1
ATOM 1488 C C . GLY A 1 191 ? -24.600 -19.195 31.461 1.00 83.81 191 GLY A C 1
ATOM 1489 O O . GLY A 1 191 ? -23.451 -18.794 31.637 1.00 83.81 191 GLY A O 1
ATOM 1490 N N . GLY A 1 192 ? -25.197 -20.004 32.337 1.00 79.88 192 GLY A N 1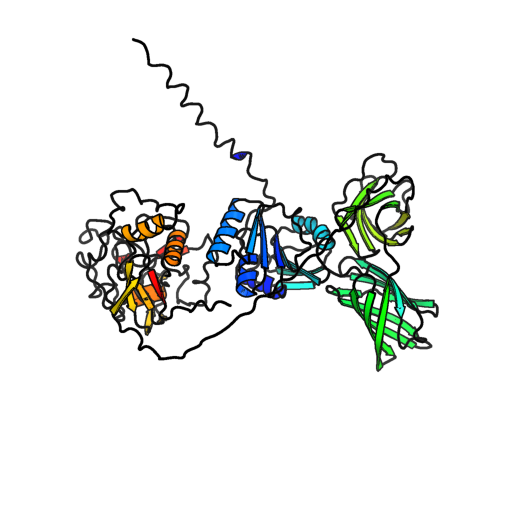
ATOM 1491 C CA . GLY A 1 192 ? -24.490 -20.632 33.461 1.00 79.88 192 GLY A CA 1
ATOM 1492 C C . GLY A 1 192 ? -24.277 -19.767 34.706 1.00 79.88 192 GLY A C 1
ATOM 1493 O O . GLY A 1 192 ? -23.696 -20.271 35.663 1.00 79.88 192 GLY A O 1
ATOM 1494 N N . ILE A 1 193 ? -24.763 -18.522 34.739 1.00 74.88 193 ILE A N 1
ATOM 1495 C CA . ILE A 1 193 ? -24.688 -17.615 35.900 1.00 74.88 193 ILE A CA 1
ATOM 1496 C C . ILE A 1 193 ? -26.095 -17.130 36.219 1.00 74.88 193 ILE A C 1
ATOM 1498 O O . ILE A 1 193 ? -26.663 -16.412 35.411 1.00 74.88 193 ILE A O 1
ATOM 1502 N N . ASP A 1 194 ? -26.658 -17.566 37.351 1.00 62.16 194 ASP A N 1
ATOM 1503 C CA . ASP A 1 194 ? -28.007 -17.203 37.823 1.00 62.16 194 ASP A CA 1
ATOM 1504 C C . ASP A 1 194 ? -29.126 -17.265 36.749 1.00 62.16 194 ASP A C 1
ATOM 1506 O O . ASP A 1 194 ? -30.078 -16.492 36.765 1.00 62.16 194 ASP A O 1
ATOM 1510 N N . GLY A 1 195 ? -29.042 -18.236 35.827 1.00 56.16 195 GLY A N 1
ATOM 1511 C CA . GLY A 1 195 ? -30.016 -18.450 34.744 1.00 56.16 195 GLY A CA 1
ATOM 1512 C C . GLY A 1 195 ? -29.755 -17.606 33.481 1.00 56.16 195 GLY A C 1
ATOM 1513 O O . GLY A 1 195 ? -28.906 -16.726 33.491 1.00 56.16 195 GLY A O 1
ATOM 1514 N N . PRO A 1 196 ? -30.450 -17.865 32.354 1.00 58.09 196 PRO A N 1
ATOM 1515 C CA . PRO A 1 196 ? -30.281 -17.136 31.086 1.00 58.09 196 PRO A CA 1
ATOM 1516 C C . PRO A 1 196 ? -30.918 -15.732 31.121 1.00 58.09 196 PRO A C 1
ATOM 1518 O O . PRO A 1 196 ? -31.544 -15.290 30.160 1.00 58.09 196 PRO A O 1
ATOM 1521 N N . GLU A 1 197 ? -30.847 -15.048 32.258 1.00 66.75 197 GLU A N 1
ATOM 1522 C CA . GLU A 1 197 ? -31.510 -13.766 32.448 1.00 66.75 197 GLU A CA 1
ATOM 1523 C C . GLU A 1 197 ? -30.752 -12.631 31.745 1.00 66.75 197 GLU A C 1
ATOM 1525 O O . GLU A 1 197 ? -29.535 -12.672 31.546 1.00 66.75 197 GLU A O 1
ATOM 1530 N N . ALA A 1 198 ? -31.492 -11.591 31.354 1.00 71.44 198 ALA A N 1
ATOM 1531 C CA . ALA A 1 198 ? -30.928 -10.425 30.692 1.00 71.44 198 ALA A CA 1
ATOM 1532 C C . ALA A 1 198 ? -29.982 -9.668 31.641 1.00 71.44 198 ALA A C 1
ATOM 1534 O O . ALA A 1 198 ? -30.402 -9.100 32.651 1.00 71.44 198 ALA A O 1
ATOM 1535 N N . ALA A 1 199 ? -28.707 -9.620 31.276 1.00 87.38 199 ALA A N 1
ATOM 1536 C CA . ALA A 1 199 ? -27.677 -8.796 31.881 1.00 87.38 199 ALA A CA 1
ATOM 1537 C C . ALA A 1 199 ? -27.460 -7.513 31.062 1.00 87.38 199 ALA A C 1
ATOM 1539 O O . ALA A 1 199 ? -27.843 -7.395 29.892 1.00 87.38 199 ALA A O 1
ATOM 1540 N N . ARG A 1 200 ? -26.823 -6.525 31.687 1.00 94.12 200 ARG A N 1
ATOM 1541 C CA . ARG A 1 200 ? -26.419 -5.273 31.049 1.00 94.12 200 ARG A CA 1
ATOM 1542 C C . ARG A 1 200 ? -24.904 -5.221 30.934 1.00 94.12 200 ARG A C 1
ATOM 1544 O O . ARG A 1 200 ? -24.201 -5.348 31.931 1.00 94.12 200 ARG A O 1
ATOM 1551 N N . LEU A 1 201 ? -24.412 -4.972 29.729 1.00 95.88 201 LEU A N 1
ATOM 1552 C CA . LEU A 1 201 ? -22.997 -4.793 29.436 1.00 95.88 201 LEU A CA 1
ATOM 1553 C C . LEU A 1 201 ? -22.761 -3.344 28.999 1.00 95.88 201 LEU A C 1
ATOM 1555 O O . LEU A 1 201 ? -23.262 -2.909 27.970 1.00 95.88 201 LEU A O 1
ATOM 1559 N N . LEU A 1 202 ? -22.019 -2.580 29.794 1.00 96.31 202 LEU A N 1
ATOM 1560 C CA . LEU A 1 202 ? -21.599 -1.221 29.466 1.00 96.31 202 LEU A CA 1
ATOM 1561 C C . LEU A 1 202 ? -20.156 -1.253 28.972 1.00 96.31 202 LEU A C 1
ATOM 1563 O O . LEU A 1 202 ? -19.263 -1.575 29.754 1.00 96.31 202 LEU A O 1
ATOM 1567 N N . LEU A 1 203 ? -19.925 -0.872 27.718 1.00 97.31 203 LEU A N 1
ATOM 1568 C CA . LEU A 1 203 ? -18.594 -0.782 27.122 1.00 97.31 203 LEU A CA 1
ATOM 1569 C C . LEU A 1 203 ? -18.225 0.675 26.842 1.00 97.31 203 LEU A C 1
ATOM 1571 O O . LEU A 1 203 ? -18.973 1.418 26.214 1.00 97.31 203 LEU A O 1
ATOM 1575 N N . ARG A 1 204 ? -17.039 1.072 27.285 1.00 95.44 204 ARG A N 1
ATOM 1576 C CA . ARG A 1 204 ? -16.317 2.260 26.836 1.00 95.44 204 ARG A CA 1
ATOM 1577 C C . ARG A 1 204 ? -15.184 1.798 25.945 1.00 95.44 204 ARG A C 1
ATOM 1579 O O . ARG A 1 204 ? -14.442 0.894 26.325 1.00 95.44 204 ARG A O 1
ATOM 1586 N N . GLN A 1 205 ? -15.067 2.423 24.787 1.00 95.31 205 GLN A N 1
ATOM 1587 C CA . GLN A 1 205 ? -14.047 2.096 23.811 1.00 95.31 205 GLN A CA 1
ATOM 1588 C C . GLN A 1 205 ? -13.099 3.267 23.618 1.00 95.31 205 GLN A C 1
ATOM 1590 O O . GLN A 1 205 ? -13.540 4.408 23.497 1.00 95.31 205 GLN A O 1
ATOM 1595 N N . GLU A 1 206 ? -11.812 2.952 23.554 1.00 92.75 206 GLU A N 1
ATOM 1596 C CA . GLU A 1 206 ? -10.770 3.845 23.069 1.00 92.75 206 GLU A CA 1
ATOM 1597 C C . GLU A 1 206 ? -9.899 3.062 22.087 1.00 92.75 206 GLU A C 1
ATOM 1599 O O . GLU A 1 206 ? -9.218 2.111 22.468 1.00 92.75 206 GLU A O 1
ATOM 1604 N N . PHE A 1 207 ? -9.990 3.409 20.801 1.00 95.06 207 PHE A N 1
ATOM 1605 C CA . PHE A 1 207 ? -9.408 2.641 19.700 1.00 95.06 207 PHE A CA 1
ATOM 1606 C C . PHE A 1 207 ? -9.831 1.164 19.753 1.00 95.06 207 PHE A C 1
ATOM 1608 O O . PHE A 1 207 ? -11.017 0.863 19.610 1.00 95.06 207 PHE A O 1
ATOM 1615 N N . GLN A 1 208 ? -8.890 0.237 19.940 1.00 96.12 208 GLN A N 1
ATOM 1616 C CA . GLN A 1 208 ? -9.162 -1.191 20.083 1.00 96.12 208 GLN A CA 1
ATOM 1617 C C . GLN A 1 208 ? -9.351 -1.645 21.536 1.00 96.12 208 GLN A C 1
ATOM 1619 O O . GLN A 1 208 ? -9.635 -2.818 21.766 1.00 96.12 208 GLN A O 1
ATOM 1624 N N . MET A 1 209 ? -9.174 -0.762 22.515 1.00 94.56 209 MET A N 1
ATOM 1625 C CA . MET A 1 209 ? -9.240 -1.107 23.932 1.00 94.56 209 MET A CA 1
ATOM 1626 C C . MET A 1 209 ? -10.647 -0.893 24.478 1.00 94.56 209 MET A C 1
ATOM 1628 O O . MET A 1 209 ? -11.320 0.089 24.157 1.00 94.56 209 MET A O 1
ATOM 1632 N N . LEU A 1 210 ? -11.092 -1.826 25.317 1.00 95.88 210 LEU A N 1
ATOM 1633 C CA . LEU A 1 210 ? -12.404 -1.804 25.947 1.00 95.88 210 LEU A CA 1
ATOM 1634 C C . LEU A 1 210 ? -12.271 -1.846 27.466 1.00 95.88 210 LEU A C 1
ATOM 1636 O O . LEU A 1 210 ? -11.632 -2.731 28.034 1.00 95.88 210 LEU A O 1
ATOM 1640 N N . ALA A 1 211 ? -12.973 -0.928 28.117 1.00 92.50 211 ALA A N 1
ATOM 1641 C CA . ALA A 1 211 ? -13.202 -0.939 29.553 1.00 92.50 211 ALA A CA 1
ATOM 1642 C C . ALA A 1 211 ? -14.701 -0.839 29.823 1.00 92.50 211 ALA A C 1
ATOM 1644 O O . ALA A 1 211 ? -15.457 -0.329 29.002 1.00 92.50 211 ALA A O 1
ATOM 1645 N N . GLY A 1 212 ? -15.177 -1.293 30.975 1.00 94.75 212 GLY A N 1
ATOM 1646 C CA . GLY A 1 212 ? -16.616 -1.382 31.156 1.00 94.75 212 GLY A CA 1
ATOM 1647 C C . GLY A 1 212 ? -17.079 -2.046 32.431 1.00 94.75 212 GLY A C 1
ATOM 1648 O O . GLY A 1 212 ? -16.329 -2.213 33.394 1.00 94.75 212 GLY A O 1
ATOM 1649 N N . ALA A 1 213 ? -18.353 -2.408 32.420 1.00 94.88 213 ALA A N 1
ATOM 1650 C CA . ALA A 1 213 ? -18.984 -3.150 33.492 1.00 94.88 213 ALA A CA 1
ATOM 1651 C C . ALA A 1 213 ? -20.011 -4.135 32.931 1.00 94.88 213 ALA A C 1
ATOM 1653 O O . ALA A 1 213 ? -20.749 -3.810 32.001 1.00 94.88 213 ALA A O 1
ATOM 1654 N N . LEU A 1 214 ? -20.068 -5.318 33.530 1.00 93.56 214 LEU A N 1
ATOM 1655 C CA . LEU A 1 214 ? -21.083 -6.332 33.284 1.00 93.56 214 LEU A CA 1
ATOM 1656 C C . LEU A 1 214 ? -21.937 -6.473 34.542 1.00 93.56 214 LEU A C 1
ATOM 1658 O O . LEU A 1 214 ? -21.424 -6.866 35.588 1.00 93.56 214 LEU A O 1
ATOM 1662 N N . THR A 1 215 ? -23.221 -6.154 34.443 1.00 92.62 215 THR A N 1
ATOM 1663 C CA . THR A 1 215 ? -24.186 -6.226 35.543 1.00 92.62 215 THR A CA 1
ATOM 1664 C C . THR A 1 215 ? -25.206 -7.316 35.248 1.00 92.62 215 THR A C 1
ATOM 1666 O O . THR A 1 215 ? -25.942 -7.216 34.266 1.00 92.62 215 THR A O 1
ATOM 1669 N N . VAL A 1 216 ? -25.263 -8.346 36.088 1.00 88.56 216 VAL A N 1
ATOM 1670 C CA . VAL A 1 216 ? -26.270 -9.416 35.977 1.00 88.56 216 VAL A CA 1
ATOM 1671 C C . VAL A 1 216 ? -27.605 -8.995 36.583 1.00 88.56 216 VAL A C 1
ATOM 1673 O O . VAL A 1 216 ? -27.683 -8.009 37.318 1.00 88.56 216 VAL A O 1
ATOM 1676 N N . SER A 1 217 ? -28.665 -9.743 36.276 1.00 82.00 217 SER A N 1
ATOM 1677 C CA . SER A 1 217 ? -30.032 -9.485 36.747 1.00 82.00 217 SER A CA 1
ATOM 1678 C C . SER A 1 217 ? -30.156 -9.433 38.275 1.00 82.00 217 SER A C 1
ATOM 1680 O O . SER A 1 217 ? -30.965 -8.667 38.797 1.00 82.00 217 SER A O 1
ATOM 1682 N N . THR A 1 218 ? -29.299 -10.158 39.003 1.00 81.00 218 THR A N 1
ATOM 1683 C CA . THR A 1 218 ? -29.211 -10.118 40.474 1.00 81.00 218 THR A CA 1
ATOM 1684 C C . THR A 1 218 ? -28.651 -8.801 41.027 1.00 81.00 218 THR A C 1
ATOM 1686 O O . THR A 1 218 ? -28.689 -8.568 42.234 1.00 81.00 218 THR A O 1
ATOM 1689 N N . GLY A 1 219 ? -28.145 -7.914 40.161 1.00 84.81 219 GLY A N 1
ATOM 1690 C CA . GLY A 1 219 ? -27.564 -6.614 40.506 1.00 84.81 219 GLY A CA 1
ATOM 1691 C C . GLY A 1 219 ? -26.051 -6.641 40.737 1.00 84.81 219 GLY A C 1
ATOM 1692 O O . GLY A 1 219 ? -25.414 -5.583 40.771 1.00 84.81 219 GLY A O 1
ATOM 1693 N N . SER A 1 220 ? -25.448 -7.830 40.840 1.00 88.06 220 SER A N 1
ATOM 1694 C CA . SER A 1 220 ? -23.994 -7.990 40.921 1.00 88.06 220 SER A CA 1
ATOM 1695 C C . SER A 1 220 ? -23.320 -7.413 39.676 1.00 88.06 220 SER A C 1
ATOM 1697 O O . SER A 1 220 ? -23.758 -7.643 38.550 1.00 88.06 220 SER A O 1
ATOM 1699 N N . THR A 1 221 ? -22.246 -6.647 39.877 1.00 90.56 221 THR A N 1
ATOM 1700 C CA . THR A 1 221 ? -21.523 -5.963 38.799 1.00 90.56 221 THR A CA 1
ATOM 1701 C C . THR A 1 221 ? -20.044 -6.329 38.821 1.00 90.56 221 THR A C 1
ATOM 1703 O O . THR A 1 221 ? -19.376 -6.165 39.840 1.00 90.56 221 THR A O 1
ATOM 1706 N N . ALA A 1 222 ? -19.530 -6.780 37.680 1.00 91.69 222 ALA A N 1
ATOM 1707 C CA . ALA A 1 222 ? -18.117 -7.024 37.431 1.00 91.69 222 ALA A CA 1
ATOM 1708 C C . ALA A 1 222 ? -17.531 -5.901 36.583 1.00 91.69 222 ALA A C 1
ATOM 1710 O O . ALA A 1 222 ? -18.159 -5.428 35.636 1.00 91.69 222 ALA A O 1
ATOM 1711 N N . ARG A 1 223 ? -16.301 -5.503 36.898 1.00 93.50 223 ARG A N 1
ATOM 1712 C CA . ARG A 1 223 ? -15.528 -4.592 36.055 1.00 93.50 223 ARG A CA 1
ATOM 1713 C C . ARG A 1 223 ? -14.904 -5.345 34.888 1.00 93.50 223 ARG A C 1
ATOM 1715 O O . ARG A 1 223 ? -14.542 -6.513 35.015 1.00 93.50 223 ARG A O 1
ATOM 1722 N N . ILE A 1 224 ? -14.767 -4.634 33.778 1.00 93.56 224 ILE A N 1
ATOM 1723 C CA . ILE A 1 224 ? -13.997 -5.042 32.609 1.00 93.56 224 ILE A CA 1
ATOM 1724 C C . ILE A 1 224 ? -12.883 -4.011 32.466 1.00 93.56 224 ILE A C 1
ATOM 1726 O O . ILE A 1 224 ? -13.170 -2.851 32.176 1.00 93.56 224 ILE A O 1
ATOM 1730 N N . ASP A 1 225 ? -11.638 -4.415 32.701 1.00 83.75 225 ASP A N 1
ATOM 1731 C CA . ASP A 1 225 ? -10.481 -3.511 32.631 1.00 83.75 225 ASP A CA 1
ATOM 1732 C C . ASP A 1 225 ? -9.521 -3.866 31.464 1.00 83.75 225 ASP A C 1
ATOM 1734 O O . ASP A 1 225 ? -8.726 -3.025 31.062 1.00 83.75 225 ASP A O 1
ATOM 1738 N N . GLU A 1 226 ? -9.630 -5.066 30.870 1.00 84.25 226 GLU A N 1
ATOM 1739 C CA . GLU A 1 226 ? -8.736 -5.575 29.804 1.00 84.25 226 GLU A CA 1
ATOM 1740 C C . GLU A 1 226 ? -9.513 -6.178 28.614 1.00 84.25 226 GLU A C 1
ATOM 1742 O O . GLU A 1 226 ? -9.227 -7.279 28.139 1.00 84.25 226 GLU A O 1
ATOM 1747 N N . GLY A 1 227 ? -10.562 -5.498 28.148 1.00 94.38 227 GLY A N 1
ATOM 1748 C CA . GLY A 1 227 ? -11.237 -5.894 26.913 1.00 94.38 227 GLY A CA 1
ATOM 1749 C C . GLY A 1 227 ? -10.487 -5.390 25.677 1.00 94.38 227 GLY A C 1
ATOM 1750 O O . GLY A 1 227 ? -9.836 -4.345 25.716 1.00 94.38 227 GLY A O 1
ATOM 1751 N N . ARG A 1 228 ? -10.587 -6.113 24.559 1.00 96.81 228 ARG A N 1
ATOM 1752 C CA . ARG A 1 228 ? -9.930 -5.743 23.302 1.00 96.81 228 ARG A CA 1
ATOM 1753 C C . ARG A 1 228 ? -10.761 -6.118 22.081 1.00 96.81 228 ARG A C 1
ATOM 1755 O O . ARG A 1 228 ? -11.479 -7.117 22.079 1.00 96.81 228 ARG A O 1
ATOM 1762 N N . LEU A 1 229 ? -10.610 -5.320 21.032 1.00 97.88 229 LEU A N 1
ATOM 1763 C CA . LEU A 1 229 ? -11.093 -5.583 19.686 1.00 97.88 229 LEU A CA 1
ATOM 1764 C C . LEU A 1 229 ? -9.934 -5.943 18.752 1.00 97.88 229 LEU A C 1
ATOM 1766 O O . LEU A 1 229 ? -8.847 -5.378 18.837 1.00 97.88 229 LEU A O 1
ATOM 1770 N N . MET A 1 230 ? -10.179 -6.869 17.833 1.00 96.00 230 MET A N 1
ATOM 1771 C CA . MET A 1 230 ? -9.294 -7.186 16.713 1.00 96.00 230 MET A CA 1
ATOM 1772 C C . MET A 1 230 ? -10.144 -7.213 15.447 1.00 96.00 230 MET A C 1
ATOM 1774 O O . MET A 1 230 ? -10.794 -8.211 15.131 1.00 96.00 230 MET A O 1
ATOM 1778 N N . GLY A 1 231 ? -10.207 -6.083 14.741 1.00 96.81 231 GLY A N 1
ATOM 1779 C CA . GLY A 1 231 ? -11.218 -5.910 13.701 1.00 96.81 231 GLY A CA 1
ATOM 1780 C C . GLY A 1 231 ? -12.621 -6.026 14.302 1.00 96.81 231 GLY A C 1
ATOM 1781 O O . GLY A 1 231 ? -12.966 -5.292 15.226 1.00 96.81 231 GLY A O 1
ATOM 1782 N N . LYS A 1 232 ? -13.414 -6.985 13.819 1.00 97.69 232 LYS A N 1
ATOM 1783 C CA . LYS A 1 232 ? -14.755 -7.269 14.354 1.00 97.69 232 LYS A CA 1
ATOM 1784 C C . LYS A 1 232 ? -14.764 -8.164 15.593 1.00 97.69 232 LYS A C 1
ATOM 1786 O O . LYS A 1 232 ? -15.796 -8.249 16.255 1.00 97.69 232 LYS A O 1
ATOM 1791 N N . GLU A 1 233 ? -13.662 -8.848 15.896 1.00 98.25 233 GLU A N 1
ATOM 1792 C CA . GLU A 1 233 ? -13.608 -9.755 17.039 1.00 98.25 233 GLU A CA 1
ATOM 1793 C C . GLU A 1 233 ? -13.513 -8.965 18.338 1.00 98.25 233 GLU A C 1
ATOM 1795 O O . GLU A 1 233 ? -12.602 -8.161 18.501 1.00 98.25 233 GLU A O 1
ATOM 1800 N N . ILE A 1 234 ? -14.420 -9.225 19.274 1.00 98.25 234 ILE A N 1
ATOM 1801 C CA . ILE A 1 234 ? -14.394 -8.693 20.634 1.00 98.25 234 ILE A CA 1
ATOM 1802 C C . ILE A 1 234 ? -13.997 -9.800 21.602 1.00 98.25 234 ILE A C 1
ATOM 1804 O O . ILE A 1 234 ? -14.506 -10.920 21.520 1.00 98.25 234 ILE A O 1
ATOM 1808 N N . VAL A 1 235 ? -13.115 -9.479 22.545 1.00 97.69 235 VAL A N 1
ATOM 1809 C CA . VAL A 1 235 ? -12.796 -10.337 23.684 1.00 97.69 235 VAL A CA 1
ATOM 1810 C C . VAL A 1 235 ? -12.737 -9.512 24.960 1.00 97.69 235 VAL A C 1
ATOM 1812 O O . VAL A 1 235 ? -12.168 -8.423 24.980 1.00 97.69 235 VAL A O 1
ATOM 1815 N N . PHE A 1 236 ? -13.312 -10.021 26.042 1.00 96.44 236 PHE A N 1
ATOM 1816 C CA . PHE A 1 236 ? -13.101 -9.456 27.370 1.00 96.44 236 PHE A CA 1
ATOM 1817 C C . PHE A 1 236 ? -13.310 -10.505 28.455 1.00 96.44 236 PHE A C 1
ATOM 1819 O O . PHE A 1 236 ? -13.858 -11.585 28.220 1.00 96.44 236 PHE A O 1
ATOM 1826 N N . ARG A 1 237 ? -12.875 -10.161 29.667 1.00 95.00 237 ARG A N 1
ATOM 1827 C CA . ARG A 1 237 ? -13.076 -10.977 30.860 1.00 95.00 237 ARG A CA 1
ATOM 1828 C C . ARG A 1 237 ? -13.770 -10.178 31.952 1.00 95.00 237 ARG A C 1
ATOM 1830 O O . ARG A 1 237 ? -13.540 -8.978 32.084 1.00 95.00 237 ARG A O 1
ATOM 1837 N N . ALA A 1 238 ? -14.604 -10.858 32.725 1.00 92.56 238 ALA A N 1
ATOM 1838 C CA . ALA A 1 238 ? -15.309 -10.307 33.872 1.00 92.56 238 ALA A CA 1
ATOM 1839 C C . ALA A 1 238 ? -15.329 -11.340 35.005 1.00 92.56 238 ALA A C 1
ATOM 1841 O O . ALA A 1 238 ? -15.443 -12.538 34.757 1.00 92.56 238 ALA A O 1
ATOM 1842 N N . ALA A 1 239 ? -15.213 -10.888 36.252 1.00 91.19 239 ALA A N 1
ATOM 1843 C CA . ALA A 1 239 ? -15.290 -11.747 37.430 1.00 91.19 239 ALA A CA 1
ATOM 1844 C C . ALA A 1 239 ? -16.510 -11.355 38.266 1.00 91.19 239 ALA A C 1
ATOM 1846 O O . ALA A 1 239 ? -16.523 -10.277 38.863 1.00 91.19 239 ALA A O 1
ATOM 1847 N N . LEU A 1 240 ? -17.535 -12.208 38.280 1.00 86.25 240 LEU A N 1
ATOM 1848 C CA . LEU A 1 240 ? -18.775 -11.975 39.018 1.00 86.25 240 LEU A CA 1
ATOM 1849 C C . LEU A 1 240 ? -18.824 -12.825 40.294 1.00 86.25 240 LEU A C 1
ATOM 1851 O O . LEU A 1 240 ? -18.407 -13.986 40.268 1.00 86.25 240 LEU A O 1
ATOM 1855 N N . PRO A 1 241 ? -19.353 -12.283 41.404 1.00 80.44 241 PRO A N 1
ATOM 1856 C CA . PRO A 1 241 ? -19.812 -13.102 42.519 1.00 80.44 241 PRO A CA 1
ATOM 1857 C C . PRO A 1 241 ? -20.900 -14.072 42.045 1.00 80.44 241 PRO A C 1
ATOM 1859 O O . PRO A 1 241 ? -21.813 -13.665 41.330 1.00 80.44 241 PRO A O 1
ATOM 1862 N N . ASP A 1 242 ? -20.794 -15.331 42.452 1.00 72.75 242 ASP A N 1
ATOM 1863 C CA . ASP A 1 242 ? -21.697 -16.422 42.084 1.00 72.75 242 ASP A CA 1
ATOM 1864 C C . ASP A 1 242 ? -21.853 -17.348 43.298 1.00 72.75 242 ASP A C 1
ATOM 1866 O O . ASP A 1 242 ? -20.980 -18.169 43.600 1.00 72.75 242 ASP A O 1
ATOM 1870 N N . HIS A 1 243 ? -22.931 -17.145 44.059 1.00 74.00 243 HIS A N 1
ATOM 1871 C CA . HIS A 1 243 ? -23.118 -17.707 45.403 1.00 74.00 243 HIS A CA 1
ATOM 1872 C C . HIS A 1 243 ? -21.891 -17.471 46.319 1.00 74.00 243 HIS A C 1
ATOM 1874 O O . HIS A 1 243 ? -21.489 -16.326 46.521 1.00 74.00 243 HIS A O 1
ATOM 1880 N N . ASP A 1 244 ? -21.290 -18.535 46.869 1.00 70.81 244 ASP A N 1
ATOM 1881 C CA . ASP A 1 244 ? -20.110 -18.485 47.749 1.00 70.81 244 ASP A CA 1
ATOM 1882 C C . ASP A 1 244 ? -18.769 -18.493 46.975 1.00 70.81 244 ASP A C 1
ATOM 1884 O O . ASP A 1 244 ? -17.701 -18.674 47.565 1.00 70.81 244 ASP A O 1
ATOM 1888 N N . ALA A 1 245 ? -18.799 -18.334 45.647 1.00 78.31 245 ALA A N 1
ATOM 1889 C CA . ALA A 1 245 ? -17.626 -18.380 44.776 1.00 78.31 245 ALA A CA 1
ATOM 1890 C C . ALA A 1 245 ? -17.543 -17.164 43.834 1.00 78.31 245 ALA A C 1
ATOM 1892 O O . ALA A 1 245 ? -18.435 -16.320 43.767 1.00 78.31 245 ALA A O 1
ATOM 1893 N N . ILE A 1 246 ? -16.431 -17.066 43.100 1.00 84.50 246 ILE A N 1
ATOM 1894 C CA . ILE A 1 246 ? -16.254 -16.102 42.007 1.00 84.50 246 ILE A CA 1
ATOM 1895 C C . ILE A 1 246 ? -16.266 -16.879 40.693 1.00 84.50 246 ILE A C 1
ATOM 1897 O O . ILE A 1 246 ? -15.418 -17.751 40.479 1.00 84.50 246 ILE A O 1
ATOM 1901 N N . ALA A 1 247 ? -17.200 -16.535 39.811 1.00 87.50 247 ALA A N 1
ATOM 1902 C CA . ALA A 1 247 ? -17.240 -17.024 38.444 1.00 87.50 247 ALA A CA 1
ATOM 1903 C C . ALA A 1 247 ? -16.419 -16.096 37.540 1.00 87.50 247 ALA A C 1
ATOM 1905 O O . ALA A 1 247 ? -16.675 -14.892 37.464 1.00 87.50 247 ALA A O 1
ATOM 1906 N N . VAL A 1 248 ? -15.428 -16.652 36.839 1.00 91.31 248 VAL A N 1
ATOM 1907 C CA . VAL A 1 248 ? -14.692 -15.918 35.797 1.00 91.31 248 VAL A CA 1
ATOM 1908 C C . VAL A 1 248 ? -15.348 -16.191 34.455 1.00 91.31 248 VAL A C 1
ATOM 1910 O O . VAL A 1 248 ? -15.476 -17.346 34.057 1.00 91.31 248 VAL A O 1
ATOM 1913 N N . ILE A 1 249 ? -15.734 -15.128 33.763 1.00 91.50 249 ILE A N 1
ATOM 1914 C CA . ILE A 1 249 ? -16.409 -15.160 32.471 1.00 91.50 249 ILE A CA 1
ATOM 1915 C C . ILE A 1 249 ? -15.445 -14.625 31.430 1.00 91.50 249 ILE A C 1
ATOM 1917 O O . ILE A 1 249 ? -14.902 -13.532 31.590 1.00 91.50 249 ILE A O 1
ATOM 1921 N N . GLU A 1 250 ? -15.252 -15.381 30.361 1.00 94.62 250 GLU A N 1
ATOM 1922 C CA . GLU A 1 250 ? -14.533 -14.942 29.172 1.00 94.62 250 GLU A CA 1
ATOM 1923 C C . GLU A 1 250 ? -15.518 -14.897 28.011 1.00 94.62 250 GLU A C 1
ATOM 1925 O O . GLU A 1 250 ? -16.043 -15.937 27.617 1.00 94.62 250 GLU A O 1
ATOM 1930 N N . CYS A 1 251 ? -15.774 -13.708 27.474 1.00 95.50 251 CYS A N 1
ATOM 1931 C CA . CYS A 1 251 ? -16.649 -13.524 26.321 1.00 95.50 251 CYS A CA 1
ATOM 1932 C C . CYS A 1 251 ? -15.798 -13.313 25.072 1.00 95.50 251 CYS A C 1
ATOM 1934 O O . CYS A 1 251 ? -14.876 -12.493 25.086 1.00 95.50 251 CYS A O 1
ATOM 1936 N N . ARG A 1 252 ? -16.121 -14.027 23.990 1.00 97.62 252 ARG A N 1
ATOM 1937 C CA . ARG A 1 252 ? -15.540 -13.825 22.660 1.00 97.62 252 ARG A CA 1
ATOM 1938 C C . ARG A 1 252 ? -16.651 -13.797 21.622 1.00 97.62 252 ARG A C 1
ATOM 1940 O O . ARG A 1 252 ? -17.485 -14.693 21.599 1.00 97.62 252 ARG A O 1
ATOM 1947 N N . GLY A 1 253 ? -16.653 -12.811 20.735 1.00 97.12 253 GLY A N 1
ATOM 1948 C CA . GLY A 1 253 ? -17.681 -12.712 19.702 1.00 97.12 253 GLY A CA 1
ATOM 1949 C C . GLY A 1 253 ? -17.294 -11.817 18.541 1.00 97.12 253 GLY A C 1
ATOM 1950 O O . GLY A 1 253 ? -16.178 -11.309 18.485 1.00 97.12 253 GLY A O 1
ATOM 1951 N N . ILE A 1 254 ? -18.234 -11.632 17.623 1.00 98.19 254 ILE A N 1
ATOM 1952 C CA . ILE A 1 254 ? -18.138 -10.737 16.474 1.00 98.19 254 ILE A CA 1
ATOM 1953 C C . ILE A 1 254 ? -19.136 -9.602 16.670 1.00 98.19 254 ILE A C 1
ATOM 1955 O O . ILE A 1 254 ? -20.315 -9.857 16.911 1.00 98.19 254 ILE A O 1
ATOM 1959 N N . VAL A 1 255 ? -18.662 -8.362 16.571 1.00 98.00 255 VAL A N 1
ATOM 1960 C CA . VAL A 1 255 ? -19.497 -7.157 16.602 1.00 98.00 255 VAL A CA 1
ATOM 1961 C C . VAL A 1 255 ? -19.951 -6.827 15.180 1.00 98.00 255 VAL A C 1
ATOM 1963 O O . VAL A 1 255 ? -19.124 -6.527 14.315 1.00 98.00 255 VAL A O 1
ATOM 1966 N N . GLU A 1 256 ? -21.262 -6.834 14.943 1.00 94.56 256 GLU A N 1
ATOM 1967 C CA . GLU A 1 256 ? -21.882 -6.446 13.672 1.00 94.56 256 GLU A CA 1
ATOM 1968 C C . GLU A 1 256 ? -23.001 -5.433 13.924 1.00 94.56 256 GLU A C 1
ATOM 1970 O O . GLU A 1 256 ? -24.115 -5.780 14.320 1.00 94.56 256 GLU A O 1
ATOM 1975 N N . GLY A 1 257 ? -22.682 -4.150 13.726 1.00 91.12 257 GLY A N 1
ATOM 1976 C CA . GLY A 1 257 ? -23.590 -3.046 14.034 1.00 91.12 257 GLY A CA 1
ATOM 1977 C C . GLY A 1 257 ? -23.998 -3.046 15.510 1.00 91.12 257 GLY A C 1
ATOM 1978 O O . GLY A 1 257 ? -23.164 -2.859 16.401 1.00 91.12 257 GLY A O 1
ATOM 1979 N N . ASP A 1 258 ? -25.285 -3.283 15.755 1.00 95.50 258 ASP A N 1
ATOM 1980 C CA . ASP A 1 258 ? -25.885 -3.315 17.092 1.00 95.50 258 ASP A CA 1
ATOM 1981 C C . ASP A 1 258 ? -26.057 -4.733 17.646 1.00 95.50 258 ASP A C 1
ATOM 1983 O O . ASP A 1 258 ? -26.766 -4.930 18.631 1.00 95.50 258 ASP A O 1
ATOM 1987 N N . HIS A 1 259 ? -25.384 -5.721 17.054 1.00 97.00 259 HIS A N 1
ATOM 1988 C CA . HIS A 1 259 ? -25.408 -7.106 17.509 1.00 97.00 259 HIS A CA 1
ATOM 1989 C C . HIS A 1 259 ? -24.007 -7.622 17.837 1.00 97.00 259 HIS A C 1
ATOM 1991 O O . HIS A 1 259 ? -23.027 -7.299 17.166 1.00 97.00 259 HIS A O 1
ATOM 1997 N N . ILE A 1 260 ? -23.931 -8.474 18.860 1.00 97.44 260 ILE A N 1
ATOM 1998 C CA . ILE A 1 260 ? -22.776 -9.331 19.121 1.00 97.44 260 ILE A CA 1
ATOM 1999 C C . ILE A 1 260 ? -23.246 -10.775 19.135 1.00 97.44 260 ILE A C 1
ATOM 2001 O O . ILE A 1 260 ? -24.210 -11.109 19.828 1.00 97.44 260 ILE A O 1
ATOM 2005 N N . LEU A 1 261 ? -22.539 -11.622 18.392 1.00 96.31 261 LEU A N 1
ATOM 2006 C CA . LEU A 1 261 ? -22.732 -13.069 18.380 1.00 96.31 261 LEU A CA 1
ATOM 2007 C C . LEU A 1 261 ? -21.405 -13.753 18.692 1.00 96.31 261 LEU A C 1
ATOM 2009 O O . LEU A 1 261 ? -20.372 -13.405 18.118 1.00 96.31 261 LEU A O 1
ATOM 2013 N N . GLY A 1 262 ? -21.417 -14.728 19.592 1.00 95.94 262 GLY A N 1
ATOM 2014 C CA . GLY A 1 262 ? -20.197 -15.408 19.991 1.00 95.94 262 GLY A CA 1
ATOM 2015 C C . GLY A 1 262 ? -20.415 -16.528 20.993 1.00 95.94 262 GLY A C 1
ATOM 2016 O O . GLY A 1 262 ? -21.502 -17.097 21.091 1.00 95.94 262 GLY A O 1
ATOM 2017 N N . SER A 1 263 ? -19.365 -16.827 21.749 1.00 94.88 263 SER A N 1
ATOM 2018 C CA . SER A 1 263 ? -19.420 -17.738 22.883 1.00 94.88 263 SER A CA 1
ATOM 2019 C C . SER A 1 263 ? -18.910 -17.067 24.151 1.00 94.88 263 SER A C 1
ATOM 2021 O O . SER A 1 263 ? -18.122 -16.116 24.134 1.00 94.88 263 SER A O 1
ATOM 2023 N N . GLN A 1 264 ? -19.386 -17.573 25.277 1.00 93.06 264 GLN A N 1
ATOM 2024 C CA . GLN A 1 264 ? -18.853 -17.251 26.584 1.00 93.06 264 GLN A CA 1
ATOM 2025 C C . GLN A 1 264 ? -18.396 -18.521 27.280 1.00 93.06 264 GLN A C 1
ATOM 2027 O O . GLN A 1 264 ? -19.019 -19.576 27.166 1.00 93.06 264 GLN A O 1
ATOM 2032 N N . ARG A 1 265 ? -17.326 -18.407 28.055 1.00 94.31 265 ARG A N 1
ATOM 2033 C CA . ARG A 1 265 ? -16.822 -19.483 28.897 1.00 94.31 265 ARG A CA 1
ATOM 2034 C C . ARG A 1 265 ? -16.862 -19.046 30.346 1.00 94.31 265 ARG A C 1
ATOM 2036 O O . ARG A 1 265 ? -16.376 -17.970 30.678 1.00 94.31 265 ARG A O 1
ATOM 2043 N N . VAL A 1 266 ? -17.423 -19.888 31.202 1.00 91.44 266 VAL A N 1
ATOM 2044 C CA . VAL A 1 266 ? -17.559 -19.643 32.639 1.00 91.44 266 VAL A CA 1
ATOM 2045 C C . VAL A 1 266 ? -16.669 -20.626 33.389 1.00 91.44 266 VAL A C 1
ATOM 2047 O O . VAL A 1 266 ? -16.750 -21.836 33.168 1.00 91.44 266 VAL A O 1
ATOM 2050 N N . ARG A 1 267 ? -15.814 -20.114 34.277 1.00 91.06 267 ARG A N 1
ATOM 2051 C CA . ARG A 1 267 ? -14.979 -20.918 35.174 1.00 91.06 267 ARG A CA 1
ATOM 2052 C C . ARG A 1 267 ? -15.447 -20.816 36.613 1.00 91.06 267 ARG A C 1
ATOM 2054 O O . ARG A 1 267 ? -15.466 -19.725 37.181 1.00 91.06 267 ARG A O 1
ATOM 2061 N N . ARG A 1 268 ? -15.685 -21.983 37.213 1.00 85.81 268 ARG A N 1
ATOM 2062 C CA . ARG A 1 268 ? -15.907 -22.191 38.651 1.00 85.81 268 ARG A CA 1
ATOM 2063 C C . ARG A 1 268 ? -14.836 -23.157 39.163 1.00 85.81 268 ARG A C 1
ATOM 2065 O O . ARG A 1 268 ? -14.822 -24.329 38.789 1.00 85.81 268 ARG A O 1
ATOM 2072 N N . GLY A 1 269 ? -13.888 -22.668 39.963 1.00 81.00 269 GLY A N 1
ATOM 2073 C CA . GLY A 1 269 ? -12.712 -23.459 40.354 1.00 81.00 269 GLY A CA 1
ATOM 2074 C C . GLY A 1 269 ? -11.814 -23.805 39.153 1.00 81.00 269 GLY A C 1
ATOM 2075 O O . GLY A 1 269 ? -11.273 -22.904 38.505 1.00 81.00 269 GLY A O 1
ATOM 2076 N N . GLU A 1 270 ? -11.648 -25.100 38.857 1.00 78.50 270 GLU A N 1
ATOM 2077 C CA . GLU A 1 270 ? -10.834 -25.605 37.731 1.00 78.50 270 GLU A CA 1
ATOM 2078 C C . GLU A 1 270 ? -11.647 -25.928 36.465 1.00 78.50 270 GLU A C 1
ATOM 2080 O O . GLU A 1 270 ? -11.076 -26.074 35.383 1.00 78.50 270 GLU A O 1
ATOM 2085 N N . LYS A 1 271 ? -12.978 -26.033 36.566 1.00 85.19 271 LYS A N 1
ATOM 2086 C CA . LYS A 1 271 ? -13.829 -26.465 35.451 1.00 85.19 271 LYS A CA 1
ATOM 2087 C C . LYS A 1 271 ? -14.275 -25.272 34.609 1.00 85.19 271 LYS A C 1
ATOM 2089 O O . LYS A 1 271 ? -14.739 -24.271 35.153 1.00 85.19 271 LYS A O 1
ATOM 2094 N N . TRP A 1 272 ? -14.175 -25.420 33.289 1.00 91.50 272 TRP A N 1
ATOM 2095 C CA . TRP A 1 272 ? -14.736 -24.499 32.303 1.00 91.50 272 TRP A CA 1
ATOM 2096 C C . TRP A 1 272 ? -15.995 -25.085 31.674 1.00 91.50 272 TRP A C 1
ATOM 2098 O O . TRP A 1 272 ? -16.014 -26.257 31.298 1.00 91.50 272 TRP A O 1
ATOM 2108 N N . GLU A 1 273 ? -17.009 -24.248 31.513 1.00 92.19 273 GLU A N 1
ATOM 2109 C CA . GLU A 1 273 ? -18.231 -24.542 30.765 1.00 92.19 273 GLU A CA 1
ATOM 2110 C C . GLU A 1 273 ? -18.430 -23.460 29.702 1.00 92.19 273 GLU A C 1
ATOM 2112 O O . GLU A 1 273 ? -18.067 -22.308 29.929 1.00 92.19 273 GLU A O 1
ATOM 2117 N N . GLU A 1 274 ? -18.955 -23.826 28.536 1.00 94.31 274 GLU A N 1
ATOM 2118 C CA . GLU A 1 274 ? -19.114 -22.925 27.390 1.00 94.31 274 GLU A CA 1
ATOM 2119 C C . GLU A 1 274 ? -20.590 -22.785 27.015 1.00 94.31 274 GLU A C 1
ATOM 2121 O O . GLU A 1 274 ? -21.345 -23.756 27.057 1.00 94.31 274 GLU A O 1
ATOM 2126 N N . TYR A 1 275 ? -20.985 -21.565 26.661 1.00 92.88 275 TYR A N 1
ATOM 2127 C CA . TYR A 1 275 ? -22.351 -21.186 26.325 1.00 92.88 275 TYR A CA 1
ATOM 2128 C C . TYR A 1 275 ? -22.346 -20.274 25.094 1.00 92.88 275 TYR A C 1
ATOM 2130 O O . TYR A 1 275 ? -21.366 -19.567 24.844 1.00 92.88 275 TYR A O 1
ATOM 2138 N N . GLU A 1 276 ? -23.446 -20.252 24.340 1.00 93.12 276 GLU A N 1
ATOM 2139 C CA . GLU A 1 276 ? -23.651 -19.202 23.339 1.00 93.12 276 GLU A CA 1
ATOM 2140 C C . GLU A 1 276 ? -23.753 -17.836 24.023 1.00 93.12 276 GLU A C 1
ATOM 2142 O O . GLU A 1 276 ? -24.319 -17.714 25.111 1.00 93.12 276 GLU A O 1
ATOM 2147 N N . TRP A 1 277 ? -23.219 -16.810 23.368 1.00 93.38 277 TRP A N 1
ATOM 2148 C CA . TRP A 1 277 ? -23.282 -15.433 23.832 1.00 93.38 277 TRP A CA 1
ATOM 2149 C C . TRP A 1 277 ? -23.916 -14.545 22.767 1.00 93.38 277 TRP A C 1
ATOM 2151 O O . TRP A 1 277 ? -23.531 -14.572 21.593 1.00 93.38 277 TRP A O 1
ATOM 2161 N N . ARG A 1 278 ? -24.906 -13.756 23.190 1.00 94.38 278 ARG A N 1
ATOM 2162 C CA . ARG A 1 278 ? -25.631 -12.812 22.340 1.00 94.38 278 ARG A CA 1
ATOM 2163 C C . ARG A 1 278 ? -25.815 -11.498 23.078 1.00 94.38 278 ARG A C 1
ATOM 2165 O O . ARG A 1 278 ? -26.207 -11.496 24.247 1.00 94.38 278 ARG A O 1
ATOM 2172 N N . ALA A 1 279 ? -25.581 -10.392 22.380 1.00 95.88 279 ALA A N 1
ATOM 2173 C CA . ALA A 1 279 ? -25.882 -9.062 22.888 1.00 95.88 279 ALA A CA 1
ATOM 2174 C C . ALA A 1 279 ? -26.495 -8.164 21.808 1.00 95.88 279 ALA A C 1
ATOM 2176 O O . ALA A 1 279 ? -26.175 -8.292 20.627 1.00 95.88 279 ALA A O 1
ATOM 2177 N N . VAL A 1 280 ? -27.367 -7.247 22.228 1.00 96.94 280 VAL A N 1
ATOM 2178 C CA . VAL A 1 280 ? -28.001 -6.227 21.384 1.00 96.94 280 VAL A CA 1
ATOM 2179 C C . VAL A 1 280 ? -27.775 -4.855 22.007 1.00 96.94 280 VAL A C 1
ATOM 2181 O O . VAL A 1 280 ? -28.027 -4.672 23.202 1.00 96.94 280 VAL A O 1
ATOM 2184 N N . ARG A 1 281 ? -27.277 -3.897 21.224 1.00 96.50 281 ARG A N 1
ATOM 2185 C CA . ARG A 1 281 ? -26.977 -2.546 21.703 1.00 96.50 281 ARG A CA 1
ATOM 2186 C C . ARG A 1 281 ? -28.256 -1.733 21.863 1.00 96.50 281 ARG A C 1
ATOM 2188 O O . ARG A 1 281 ? -29.184 -1.838 21.062 1.00 96.50 281 ARG A O 1
ATOM 2195 N N . ASP A 1 282 ? -28.290 -0.884 22.882 1.00 95.00 282 ASP A N 1
ATOM 2196 C CA . ASP A 1 282 ? -29.226 0.234 22.903 1.00 95.00 282 ASP A CA 1
ATOM 2197 C C . ASP A 1 282 ? -28.931 1.165 21.711 1.00 95.00 282 ASP A C 1
ATOM 2199 O O . ASP A 1 282 ? -27.779 1.365 21.329 1.00 95.00 282 ASP A O 1
ATOM 2203 N N . HIS A 1 283 ? -29.982 1.744 21.124 1.00 89.81 283 HIS A N 1
ATOM 2204 C CA . HIS A 1 283 ? -29.848 2.625 19.965 1.00 89.81 283 HIS A CA 1
ATOM 2205 C C . HIS A 1 283 ? -28.905 3.805 20.246 1.00 89.81 283 HIS A C 1
ATOM 2207 O O . HIS A 1 283 ? -29.067 4.517 21.243 1.00 89.81 283 HIS A O 1
ATOM 2213 N N . VAL A 1 284 ? -27.967 4.035 19.324 1.00 90.56 284 VAL A N 1
ATOM 2214 C CA . VAL A 1 284 ? -27.017 5.146 19.367 1.00 90.56 284 VAL A CA 1
ATOM 2215 C C . VAL A 1 284 ? -27.355 6.160 18.283 1.00 90.56 284 VAL A C 1
ATOM 2217 O O . VAL A 1 284 ? -27.326 5.858 17.093 1.00 90.56 284 VAL A O 1
ATOM 2220 N N . ASP A 1 285 ? -27.587 7.394 18.711 1.00 90.88 285 ASP A N 1
ATOM 2221 C CA . ASP A 1 285 ? -27.631 8.558 17.837 1.00 90.88 285 ASP A CA 1
ATOM 2222 C C . ASP A 1 285 ? -26.715 9.632 18.421 1.00 90.88 285 ASP A C 1
ATOM 2224 O O . ASP A 1 285 ? -26.981 10.146 19.505 1.00 90.88 285 ASP A O 1
ATOM 2228 N N . LEU A 1 286 ? -25.627 9.958 17.728 1.00 93.94 286 LEU A N 1
ATOM 2229 C CA . LEU A 1 286 ? -24.687 10.995 18.159 1.00 93.94 286 LEU A CA 1
ATOM 2230 C C . LEU A 1 286 ? -24.983 12.363 17.540 1.00 93.94 286 LEU A C 1
ATOM 2232 O O . LEU A 1 286 ? -24.532 13.374 18.076 1.00 93.94 286 LEU A O 1
ATOM 2236 N N . ALA A 1 287 ? -25.709 12.417 16.421 1.00 93.94 287 ALA A N 1
ATOM 2237 C CA . ALA A 1 287 ? -25.837 13.641 15.641 1.00 93.94 287 ALA A CA 1
ATOM 2238 C C . ALA A 1 287 ? -26.676 14.689 16.386 1.00 93.94 287 ALA A C 1
ATOM 2240 O O . ALA A 1 287 ? -27.744 14.405 16.925 1.00 93.94 287 ALA A O 1
ATOM 2241 N N . GLY A 1 288 ? -26.206 15.931 16.400 1.00 93.12 288 GLY A N 1
ATOM 2242 C CA . GLY A 1 288 ? -26.865 17.045 17.066 1.00 93.12 288 GLY A CA 1
ATOM 2243 C C . GLY A 1 288 ? -25.918 17.869 17.926 1.00 93.12 288 GLY A C 1
ATOM 2244 O O . GLY A 1 288 ? -24.694 17.767 17.838 1.00 93.12 288 GLY A O 1
ATOM 2245 N N . ARG A 1 289 ? -26.514 18.728 18.753 1.00 93.94 289 ARG A N 1
ATOM 2246 C CA . ARG A 1 289 ? -25.803 19.657 19.634 1.00 93.94 289 ARG A CA 1
ATOM 2247 C C . ARG A 1 289 ? -25.784 19.098 21.051 1.00 93.94 289 ARG A C 1
ATOM 2249 O O . ARG A 1 289 ? -26.831 18.760 21.600 1.00 93.94 289 ARG A O 1
ATOM 2256 N N . TRP A 1 290 ? -24.607 19.041 21.654 1.00 94.69 290 TRP A N 1
ATOM 2257 C CA . TRP A 1 290 ? -24.384 18.543 23.005 1.00 94.69 290 TRP A CA 1
ATOM 2258 C C . TRP A 1 290 ? -23.746 19.638 23.844 1.00 94.69 290 TRP A C 1
ATOM 2260 O O . TRP A 1 290 ? -22.629 20.068 23.566 1.00 94.69 290 TRP A O 1
ATOM 2270 N N . ARG A 1 291 ? -24.454 20.092 24.876 1.00 93.62 291 ARG A N 1
ATOM 2271 C CA . ARG A 1 291 ? -23.918 21.022 25.867 1.00 93.62 291 ARG A CA 1
ATOM 2272 C C . ARG A 1 291 ? -22.971 20.267 26.784 1.00 93.62 291 ARG A C 1
ATOM 2274 O O . ARG A 1 291 ? -23.379 19.273 27.380 1.00 93.62 291 ARG A O 1
ATOM 2281 N N . ILE A 1 292 ? -21.735 20.737 26.867 1.00 92.94 292 ILE A N 1
ATOM 2282 C CA . ILE A 1 292 ? -20.641 20.135 27.622 1.00 92.94 292 ILE A CA 1
ATOM 2283 C C . ILE A 1 292 ? -20.344 21.009 28.834 1.00 92.94 292 ILE A C 1
ATOM 2285 O O . ILE A 1 292 ? -20.052 22.194 28.676 1.00 92.94 292 ILE A O 1
ATOM 2289 N N . ASP A 1 293 ? -20.346 20.403 30.017 1.00 90.81 293 ASP A N 1
ATOM 2290 C CA . ASP A 1 293 ? -19.978 21.042 31.279 1.00 90.81 293 ASP A CA 1
ATOM 2291 C C . ASP A 1 293 ? -18.765 20.326 31.887 1.00 90.81 293 ASP A C 1
ATOM 2293 O O . ASP A 1 293 ? -18.766 19.101 32.044 1.00 90.81 293 ASP A O 1
ATOM 2297 N N . VAL A 1 294 ? -17.722 21.080 32.249 1.00 88.50 294 VAL A N 1
ATOM 2298 C CA . VAL A 1 294 ? -16.504 20.539 32.878 1.00 88.50 294 VAL A CA 1
ATOM 2299 C C . VAL A 1 294 ? -16.522 20.799 34.382 1.00 88.50 294 VAL A C 1
ATOM 2301 O O . VAL A 1 294 ? -16.648 21.934 34.842 1.00 88.50 294 VAL A O 1
ATOM 2304 N N . ALA A 1 295 ? -16.356 19.745 35.184 1.00 82.94 295 ALA A N 1
ATOM 2305 C CA . ALA A 1 295 ? -16.409 19.866 36.634 1.00 82.94 295 ALA A CA 1
ATOM 2306 C C . ALA A 1 295 ? -15.262 20.734 37.195 1.00 82.94 295 ALA A C 1
ATOM 2308 O O . ALA A 1 295 ? -14.081 20.571 36.869 1.00 82.94 295 ALA A O 1
ATOM 2309 N N . GLY A 1 296 ? -15.607 21.633 38.122 1.00 69.69 296 GLY A N 1
ATOM 2310 C CA . GLY A 1 296 ? -14.634 22.443 38.865 1.00 69.69 296 GLY A CA 1
ATOM 2311 C C . GLY A 1 296 ? -14.139 23.700 38.145 1.00 69.69 296 GLY A C 1
ATOM 2312 O O . GLY A 1 296 ? -13.200 24.330 38.624 1.00 69.69 296 GLY A O 1
ATOM 2313 N N . PHE A 1 297 ? -14.769 24.084 37.039 1.00 67.00 297 PHE A N 1
ATOM 2314 C CA . PHE A 1 297 ? -14.548 25.358 36.366 1.00 67.00 297 PHE A CA 1
ATOM 2315 C C . PHE A 1 297 ? -15.930 26.010 36.129 1.00 67.00 297 PHE A C 1
ATOM 2317 O O . PHE A 1 297 ? -16.798 25.460 35.456 1.00 67.00 297 PHE A O 1
ATOM 2324 N N . ARG A 1 298 ? -16.217 27.147 36.781 1.00 52.19 298 ARG A N 1
ATOM 2325 C CA . ARG A 1 298 ? -17.522 27.825 36.631 1.00 52.19 298 ARG A CA 1
ATOM 2326 C C . ARG A 1 298 ? -17.559 28.576 35.301 1.00 52.19 298 ARG A C 1
ATOM 2328 O O . ARG A 1 298 ? -16.737 29.461 35.103 1.00 52.19 298 ARG A O 1
ATOM 2335 N N . GLY A 1 299 ? -18.541 28.265 34.454 1.00 59.47 299 GLY A N 1
ATOM 2336 C CA . GLY A 1 299 ? -18.714 28.898 33.141 1.00 59.47 299 GLY A CA 1
ATOM 2337 C C . GLY A 1 299 ? -17.858 28.296 32.025 1.00 59.47 299 GLY A C 1
ATOM 2338 O O . GLY A 1 299 ? -17.933 28.774 30.902 1.00 59.47 299 GLY A O 1
ATOM 2339 N N . SER A 1 300 ? -17.083 27.248 32.314 1.00 67.94 300 SER A N 1
ATOM 2340 C CA . SER A 1 300 ? -16.256 26.560 31.325 1.00 67.94 300 SER A CA 1
ATOM 2341 C C . SER A 1 300 ? -16.994 25.372 30.719 1.00 67.94 300 SER A C 1
ATOM 2343 O O . SER A 1 300 ? -17.600 24.560 31.430 1.00 67.94 300 SER A O 1
ATOM 2345 N N . GLY A 1 301 ? -16.856 25.212 29.419 1.00 78.62 301 GLY A N 1
ATOM 2346 C CA . GLY A 1 301 ? -17.509 24.159 28.674 1.00 78.62 301 GLY A CA 1
ATOM 2347 C C . GLY A 1 301 ? -17.726 24.629 27.254 1.00 78.62 301 GLY A C 1
ATOM 2348 O O . GLY A 1 301 ? -16.983 25.470 26.741 1.00 78.62 301 GLY A O 1
ATOM 2349 N N . GLY A 1 302 ? -18.765 24.108 26.628 1.00 90.44 302 GLY A N 1
ATOM 2350 C CA . GLY A 1 302 ? -19.088 24.496 25.271 1.00 90.44 302 GLY A CA 1
ATOM 2351 C C . GLY A 1 302 ? -20.213 23.677 24.683 1.00 90.44 302 GLY A C 1
ATOM 2352 O O . GLY A 1 302 ? -20.952 22.992 25.388 1.00 90.44 302 GLY A O 1
ATOM 2353 N N . THR A 1 303 ? -20.345 23.759 23.371 1.00 92.94 303 THR A N 1
ATOM 2354 C CA . THR A 1 303 ? -21.263 22.932 22.602 1.00 92.94 303 THR A CA 1
ATOM 2355 C C . THR A 1 303 ? -20.461 22.109 21.612 1.00 92.94 303 THR A C 1
ATOM 2357 O O . THR A 1 303 ? -19.835 22.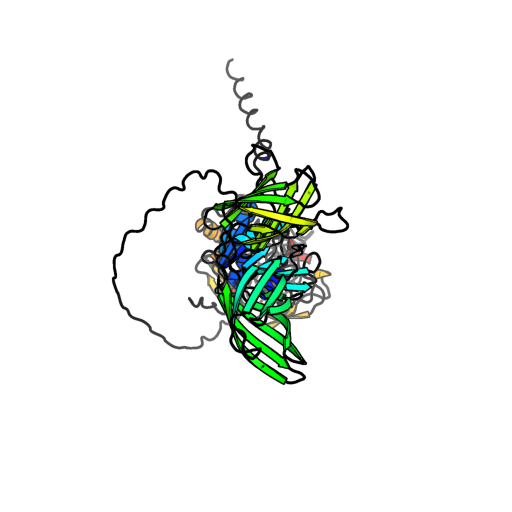664 20.713 1.00 92.94 303 THR A O 1
ATOM 2360 N N . LEU A 1 304 ? -20.513 20.789 21.765 1.00 94.81 304 LEU A N 1
ATOM 2361 C CA . LEU A 1 304 ? -20.067 19.846 20.749 1.00 94.81 304 LEU A CA 1
ATOM 2362 C C . LEU A 1 304 ? -21.192 19.692 19.721 1.00 94.81 304 LEU A C 1
ATOM 2364 O O . LEU A 1 304 ? -22.319 19.344 20.076 1.00 94.81 304 LEU A O 1
ATOM 2368 N N . VAL A 1 305 ? -20.904 19.972 18.457 1.00 95.00 305 VAL A N 1
ATOM 2369 C CA . VAL A 1 305 ? -21.848 19.828 17.345 1.00 95.00 305 VAL A CA 1
ATOM 2370 C C . VAL A 1 305 ? -21.384 18.666 16.490 1.00 95.00 305 VAL A C 1
ATOM 2372 O O . VAL A 1 305 ? -20.294 18.727 15.937 1.00 95.00 305 VAL A O 1
ATOM 2375 N N . ILE A 1 306 ? -22.195 17.616 16.397 1.00 95.19 306 ILE A N 1
ATOM 2376 C CA . ILE A 1 306 ? -21.909 16.428 15.591 1.00 95.19 306 ILE A CA 1
ATOM 2377 C C . ILE A 1 306 ? -22.883 16.407 14.414 1.00 95.19 306 ILE A C 1
ATOM 2379 O O . ILE A 1 306 ? -24.098 16.393 14.606 1.00 95.19 306 ILE A O 1
ATOM 2383 N N . GLU A 1 307 ? -22.365 16.382 13.193 1.00 93.44 307 GLU A N 1
ATOM 2384 C CA . GLU A 1 307 ? -23.145 16.375 11.957 1.00 93.44 307 GLU A CA 1
ATOM 2385 C C . GLU A 1 307 ? -22.881 15.103 11.159 1.00 93.44 307 GLU A C 1
ATOM 2387 O O . GLU A 1 307 ? -21.761 14.592 11.143 1.00 93.44 307 GLU A O 1
ATOM 2392 N N . ARG A 1 308 ? -23.904 14.623 10.444 1.00 90.94 308 ARG A N 1
ATOM 2393 C CA . ARG A 1 308 ? -23.745 13.552 9.459 1.00 90.94 308 ARG A CA 1
ATOM 2394 C C . ARG A 1 308 ? -23.598 14.160 8.067 1.00 90.94 308 ARG A C 1
ATOM 2396 O O . ARG A 1 308 ? -24.504 14.862 7.622 1.00 90.94 308 ARG A O 1
ATOM 2403 N N . ARG A 1 309 ? -22.498 13.875 7.369 1.00 85.50 309 ARG A N 1
ATOM 2404 C CA . ARG A 1 309 ? -22.260 14.302 5.980 1.00 85.50 309 ARG A CA 1
ATOM 2405 C C . ARG A 1 309 ? -21.824 13.100 5.153 1.00 85.50 309 ARG A C 1
ATOM 2407 O O . ARG A 1 309 ? -20.785 12.530 5.437 1.00 85.50 309 ARG A O 1
ATOM 2414 N N . GLY A 1 310 ? -22.621 12.709 4.158 1.00 77.94 310 GLY A N 1
ATOM 2415 C CA . GLY A 1 310 ? -22.297 11.560 3.299 1.00 77.94 310 GLY A CA 1
ATOM 2416 C C . GLY A 1 310 ? -22.237 10.212 4.030 1.00 77.94 310 GLY A C 1
ATOM 2417 O O . GLY A 1 310 ? -21.542 9.319 3.582 1.00 77.94 310 GLY A O 1
ATOM 2418 N N . GLY A 1 311 ? -22.936 10.069 5.164 1.00 80.50 311 GLY A N 1
ATOM 2419 C CA . GLY A 1 311 ? -22.875 8.875 6.021 1.00 80.50 311 GLY A CA 1
ATOM 2420 C C . GLY A 1 311 ? -21.936 9.027 7.221 1.00 80.50 311 GLY A C 1
ATOM 2421 O O . GLY A 1 311 ? -22.266 8.533 8.302 1.00 80.50 311 GLY A O 1
ATOM 2422 N N . ASP A 1 312 ? -20.884 9.828 7.074 1.00 87.56 312 ASP A N 1
ATOM 2423 C CA . ASP A 1 312 ? -19.831 10.052 8.066 1.00 87.56 312 ASP A CA 1
ATOM 2424 C C . ASP A 1 312 ? -20.205 11.055 9.151 1.00 87.56 312 ASP A C 1
ATOM 2426 O O . ASP A 1 312 ? -20.917 12.032 8.899 1.00 87.56 312 ASP A O 1
ATOM 2430 N N . LEU A 1 313 ? -19.679 10.846 10.360 1.00 91.62 313 LEU A N 1
ATOM 2431 C CA . LEU A 1 313 ? -19.799 11.806 11.455 1.00 91.62 313 LEU A CA 1
ATOM 2432 C C . LEU A 1 313 ? -18.617 12.773 11.451 1.00 91.62 313 LEU A C 1
ATOM 2434 O O . LEU A 1 313 ? -17.458 12.372 11.501 1.00 91.62 313 LEU A O 1
ATOM 2438 N N . ARG A 1 314 ? -18.927 14.067 11.464 1.00 91.75 314 ARG A N 1
ATOM 2439 C CA . ARG A 1 314 ? -17.959 15.144 11.686 1.00 91.75 314 ARG A CA 1
ATOM 2440 C C . ARG A 1 314 ? -18.372 15.938 12.906 1.00 91.75 314 ARG A C 1
ATOM 2442 O O . ARG A 1 314 ? -19.563 16.060 13.184 1.00 91.75 314 ARG A O 1
ATOM 2449 N N . ALA A 1 315 ? -17.400 16.492 13.616 1.00 94.69 315 ALA A N 1
ATOM 2450 C CA . ALA A 1 315 ? -17.674 17.287 14.797 1.00 94.69 315 ALA A CA 1
ATOM 2451 C C . ALA A 1 315 ? -17.001 18.654 14.732 1.00 94.69 315 ALA A C 1
ATOM 2453 O O . ALA A 1 315 ? -15.906 18.797 14.192 1.00 94.69 315 ALA A O 1
ATOM 2454 N N . GLY A 1 316 ? -17.663 19.641 15.320 1.00 94.81 316 GLY A N 1
ATOM 2455 C CA . GLY A 1 316 ? -17.102 20.942 15.646 1.00 94.81 316 GLY A CA 1
ATOM 2456 C C . GLY A 1 316 ? -17.382 21.292 17.103 1.00 94.81 316 GLY A C 1
ATOM 2457 O O . GLY A 1 316 ? -18.270 20.708 17.731 1.00 94.81 316 GLY A O 1
ATOM 2458 N N . PHE A 1 317 ? -16.642 22.246 17.656 1.00 93.69 317 PHE A N 1
ATOM 2459 C CA . PHE A 1 317 ? -16.817 22.684 19.038 1.00 93.69 317 PHE A CA 1
ATOM 2460 C C . PHE A 1 317 ? -16.933 24.205 19.132 1.00 93.69 317 PHE A C 1
ATOM 2462 O O . PHE A 1 317 ? -16.194 24.940 18.486 1.00 93.69 317 PHE A O 1
ATOM 2469 N N . MET A 1 318 ? -17.865 24.679 19.958 1.00 90.44 318 MET A N 1
ATOM 2470 C CA . MET A 1 318 ? -18.032 26.098 20.290 1.00 90.44 318 MET A CA 1
ATOM 2471 C C . MET A 1 318 ? -17.794 26.297 21.781 1.00 90.44 318 MET A C 1
ATOM 2473 O O . MET A 1 318 ? -18.437 25.632 22.593 1.00 90.44 318 MET A O 1
ATOM 2477 N N . GLY A 1 319 ? -16.921 27.232 22.154 1.00 84.69 319 GLY A N 1
ATOM 2478 C CA . GLY A 1 319 ? -16.716 27.608 23.554 1.00 84.69 319 GLY A CA 1
ATOM 2479 C C . GLY A 1 319 ? -17.978 28.194 24.201 1.00 84.69 319 GLY A C 1
ATOM 2480 O O . GLY A 1 319 ? -18.863 28.726 23.526 1.00 84.69 319 GLY A O 1
ATOM 2481 N N . ALA A 1 320 ? -18.077 28.101 25.528 1.00 77.50 320 ALA A N 1
ATOM 2482 C CA . ALA A 1 320 ? -19.209 28.640 26.276 1.00 77.50 320 ALA A CA 1
ATOM 2483 C C . ALA A 1 320 ? -19.418 30.146 26.003 1.00 77.50 320 ALA A C 1
ATOM 2485 O O . ALA A 1 320 ? -18.519 30.960 26.197 1.00 77.50 320 ALA A O 1
ATOM 2486 N N . GLY A 1 321 ? -20.625 30.520 25.563 1.00 65.25 321 GLY A N 1
ATOM 2487 C CA . GLY A 1 321 ? -20.997 31.916 25.298 1.00 65.25 321 GLY A CA 1
ATOM 2488 C C . GLY A 1 321 ? -20.516 32.498 23.962 1.00 65.25 321 GLY A C 1
ATOM 2489 O O . GLY A 1 321 ? -20.806 33.663 23.700 1.00 65.25 321 GLY A O 1
ATOM 2490 N N . SER A 1 322 ? -19.828 31.721 23.116 1.00 69.69 322 SER A N 1
ATOM 2491 C CA . SER A 1 322 ? -19.527 32.128 21.735 1.00 69.69 322 SER A CA 1
ATOM 2492 C C . SER A 1 322 ? -20.789 32.062 20.859 1.00 69.69 322 SER A C 1
ATOM 2494 O O . SER A 1 322 ? -21.620 31.162 21.008 1.00 69.69 322 SER A O 1
ATOM 2496 N N . SER A 1 323 ? -20.934 33.038 19.958 1.00 61.94 323 SER A N 1
ATOM 2497 C CA . SER A 1 323 ? -21.943 33.071 18.888 1.00 61.94 323 SER A CA 1
ATOM 2498 C C . SER A 1 323 ? -21.381 32.658 17.523 1.00 61.94 323 SER A C 1
ATOM 2500 O O . SER A 1 323 ? -22.074 32.811 16.519 1.00 61.94 323 SER A O 1
ATOM 2502 N N . ASP A 1 324 ? -20.127 32.211 17.477 1.00 72.19 324 ASP A N 1
ATOM 2503 C CA . ASP A 1 324 ? -19.428 31.853 16.246 1.00 72.19 324 ASP A CA 1
ATOM 2504 C C . ASP A 1 324 ? -19.843 30.455 15.762 1.00 72.19 324 ASP A C 1
ATOM 2506 O O . ASP A 1 324 ? -20.427 29.663 16.508 1.00 72.19 324 ASP A O 1
ATOM 2510 N N . GLU A 1 325 ? -19.558 30.143 14.496 1.00 82.75 325 GLU A N 1
ATOM 2511 C CA . GLU A 1 325 ? -19.732 28.781 13.984 1.00 82.75 325 GLU A CA 1
ATOM 2512 C C . GLU A 1 325 ? -18.804 27.793 14.722 1.00 82.75 325 GLU A C 1
ATOM 2514 O O . GLU A 1 325 ? -17.710 28.179 15.143 1.00 82.75 325 GLU A O 1
ATOM 2519 N N . PRO A 1 326 ? -19.201 26.513 14.885 1.00 87.12 326 PRO A N 1
ATOM 2520 C CA . PRO A 1 326 ? -18.350 25.511 15.520 1.00 87.12 326 PRO A CA 1
ATOM 2521 C C . PRO A 1 326 ? -17.016 25.353 14.791 1.00 87.12 326 PRO A C 1
ATOM 2523 O O . PRO A 1 326 ? -16.995 25.025 13.605 1.00 87.12 326 PRO A O 1
ATOM 2526 N N . GLU A 1 327 ? -15.907 25.505 15.517 1.00 89.56 327 GLU A N 1
ATOM 2527 C CA . GLU A 1 327 ? -14.578 25.215 14.982 1.00 89.56 327 GLU A CA 1
ATOM 2528 C C . GLU A 1 327 ? -14.486 23.709 14.683 1.00 89.56 327 GLU A C 1
ATOM 2530 O O . GLU A 1 327 ? -14.750 22.906 15.588 1.00 89.56 327 GLU A O 1
ATOM 2535 N N . PRO A 1 328 ? -14.150 23.290 13.446 1.00 91.06 328 PRO A N 1
ATOM 2536 C CA . PRO A 1 328 ? -14.015 21.878 13.111 1.00 91.06 328 PRO A CA 1
ATOM 2537 C C . PRO A 1 328 ? -12.981 21.187 14.000 1.00 91.06 328 PRO A C 1
ATOM 2539 O O . PRO A 1 328 ? -11.871 21.684 14.187 1.00 91.06 328 PRO A O 1
ATOM 2542 N N . LEU A 1 329 ? -13.331 20.016 14.525 1.00 91.50 329 LEU A N 1
ATOM 2543 C CA . LEU A 1 329 ? -12.415 19.223 15.331 1.00 91.50 329 LEU A CA 1
ATOM 2544 C C . LEU A 1 329 ? -11.526 18.375 14.425 1.00 91.50 329 LEU A C 1
ATOM 2546 O O . LEU A 1 329 ? -11.996 17.440 13.780 1.00 91.50 329 LEU A O 1
ATOM 2550 N N . GLU A 1 330 ? -10.224 18.662 14.430 1.00 80.44 330 GLU A N 1
ATOM 2551 C CA . GLU A 1 330 ? -9.228 17.861 13.707 1.00 80.44 330 GLU A CA 1
ATOM 2552 C C . GLU A 1 330 ? -9.075 16.449 14.288 1.00 80.44 330 GLU A C 1
ATOM 2554 O O . GLU A 1 330 ? -8.668 15.531 13.588 1.00 80.44 330 GLU A O 1
ATOM 2559 N N . SER A 1 331 ? -9.397 16.259 15.571 1.00 84.38 331 SER A N 1
ATOM 2560 C CA . SER A 1 331 ? -9.336 14.972 16.268 1.00 84.38 331 SER A CA 1
ATOM 2561 C C . SER A 1 331 ? -10.671 14.673 16.934 1.00 84.38 331 SER A C 1
ATOM 2563 O O . SER A 1 331 ? -10.889 15.033 18.091 1.00 84.38 331 SER A O 1
ATOM 2565 N N . PHE A 1 332 ? -11.554 14.006 16.194 1.00 93.56 332 PHE A N 1
ATOM 2566 C CA . PHE A 1 332 ? -12.816 13.457 16.681 1.00 93.56 332 PHE A CA 1
ATOM 2567 C C . PHE A 1 332 ? -12.914 11.981 16.289 1.00 93.56 332 PHE A C 1
ATOM 2569 O O . PHE A 1 332 ? -12.695 11.624 15.134 1.00 93.56 332 PHE A O 1
ATOM 2576 N N . TYR A 1 333 ? -13.257 11.135 17.255 1.00 94.56 333 TYR A N 1
ATOM 2577 C CA . TYR A 1 333 ? -13.448 9.702 17.081 1.00 94.56 333 TYR A CA 1
ATOM 2578 C C . TYR A 1 333 ? -14.769 9.290 17.719 1.00 94.56 333 TYR A C 1
ATOM 2580 O O . TYR A 1 333 ? -15.128 9.774 18.798 1.00 94.56 333 TYR A O 1
ATOM 2588 N N . SER A 1 334 ? -15.453 8.345 17.081 1.00 94.44 334 SER A N 1
ATOM 2589 C CA . SER A 1 334 ? -16.651 7.714 17.622 1.00 94.44 334 SER A CA 1
ATOM 2590 C C . SER A 1 334 ? -16.621 6.206 17.409 1.00 94.44 334 SER A C 1
ATOM 2592 O O . SER A 1 334 ? -16.372 5.743 16.297 1.00 94.44 334 SER A O 1
ATOM 2594 N N . TRP A 1 335 ? -16.944 5.449 18.455 1.00 95.12 335 TRP A N 1
ATOM 2595 C CA . TRP A 1 335 ? -17.112 4.000 18.396 1.00 95.12 335 TRP A CA 1
ATOM 2596 C C . TRP A 1 335 ? -18.429 3.620 19.068 1.00 95.12 335 TRP A C 1
ATOM 2598 O O . TRP A 1 335 ? -18.487 3.392 20.279 1.00 95.12 335 TRP A O 1
ATOM 2608 N N . GLY A 1 336 ? -19.512 3.605 18.293 1.00 94.06 336 GLY A N 1
ATOM 2609 C CA . GLY A 1 336 ? -20.856 3.508 18.848 1.00 94.06 336 GLY A CA 1
ATOM 2610 C C . GLY A 1 336 ? -21.132 4.752 19.686 1.00 94.06 336 GLY A C 1
ATOM 2611 O O . GLY A 1 336 ? -21.003 5.867 19.193 1.00 94.06 336 GLY A O 1
ATOM 2612 N N . ALA A 1 337 ? -21.478 4.577 20.959 1.00 96.00 337 ALA A N 1
ATOM 2613 C CA . ALA A 1 337 ? -21.726 5.688 21.877 1.00 96.00 337 ALA A CA 1
ATOM 2614 C C . ALA A 1 337 ? -20.449 6.309 22.470 1.00 96.00 337 ALA A C 1
ATOM 2616 O O . ALA A 1 337 ? -20.522 7.361 23.107 1.00 96.00 337 ALA A O 1
ATOM 2617 N N . SER A 1 338 ? -19.289 5.649 22.342 1.00 96.62 338 SER A N 1
ATOM 2618 C CA . SER A 1 338 ? -18.023 6.190 22.851 1.00 96.62 338 SER A CA 1
ATOM 2619 C C . SER A 1 338 ? -17.517 7.301 21.951 1.00 96.62 338 SER A C 1
ATOM 2621 O O . SER A 1 338 ? -17.475 7.130 20.736 1.00 96.62 338 SER A O 1
ATOM 2623 N N . VAL A 1 339 ? -17.111 8.414 22.556 1.00 96.50 339 VAL A N 1
ATOM 2624 C CA . VAL A 1 339 ? -16.517 9.555 21.859 1.00 96.50 339 VAL A CA 1
ATOM 2625 C C . VAL A 1 339 ? -15.172 9.912 22.472 1.00 96.50 339 VAL A C 1
ATOM 2627 O O . VAL A 1 339 ? -15.010 9.899 23.697 1.00 96.50 339 VAL A O 1
ATOM 2630 N N . LEU A 1 340 ? -14.229 10.268 21.607 1.00 93.94 340 LEU A N 1
ATOM 2631 C CA . LEU A 1 340 ? -12.946 10.857 21.967 1.00 93.94 340 LEU A CA 1
ATOM 2632 C C . LEU A 1 340 ? -12.741 12.096 21.104 1.00 93.94 340 LEU A C 1
ATOM 2634 O O . LEU A 1 340 ? -12.811 12.012 19.880 1.00 93.94 340 LEU A O 1
ATOM 2638 N N . PHE A 1 341 ? -12.479 13.242 21.721 1.00 93.81 341 PHE A N 1
ATOM 2639 C CA . PHE A 1 341 ? -12.167 14.450 20.971 1.00 93.81 341 PHE A CA 1
ATOM 2640 C C . PHE A 1 341 ? -11.279 15.417 21.740 1.00 93.81 341 PHE A C 1
ATOM 2642 O O . PHE A 1 341 ? -11.232 15.395 22.971 1.00 93.81 341 PHE A O 1
ATOM 2649 N N . GLN A 1 342 ? -10.576 16.274 21.007 1.00 90.50 342 GLN A N 1
ATOM 2650 C CA . GLN A 1 342 ? -9.823 17.384 21.581 1.00 90.50 342 GLN A CA 1
ATOM 2651 C C . GLN A 1 342 ? -10.486 18.701 21.209 1.00 90.50 342 GLN A C 1
ATOM 2653 O O . GLN A 1 342 ? -10.866 18.887 20.059 1.00 90.50 342 GLN A O 1
ATOM 2658 N N . ALA A 1 343 ? -10.640 19.601 22.174 1.00 90.19 343 ALA A N 1
ATOM 2659 C CA . ALA A 1 343 ? -11.219 20.915 21.937 1.00 90.19 343 ALA A CA 1
ATOM 2660 C C . ALA A 1 343 ? -10.565 21.972 22.820 1.00 90.19 343 ALA A C 1
ATOM 2662 O O . ALA A 1 343 ? -10.147 21.702 23.952 1.00 90.19 343 ALA A O 1
ATOM 2663 N N . ARG A 1 344 ? -10.528 23.206 22.313 1.00 85.56 344 ARG A N 1
ATOM 2664 C CA . ARG A 1 344 ? -10.035 24.344 23.077 1.00 85.56 344 ARG A CA 1
ATOM 2665 C C . ARG A 1 344 ? -11.144 24.908 23.961 1.00 85.56 344 ARG A C 1
ATOM 2667 O O . ARG A 1 344 ? -12.167 25.368 23.467 1.00 85.56 344 ARG A O 1
ATOM 2674 N N . VAL A 1 345 ? -10.924 24.909 25.272 1.00 84.50 345 VAL A N 1
ATOM 2675 C CA . VAL A 1 345 ? -11.843 25.483 26.267 1.00 84.50 345 VAL A CA 1
ATOM 2676 C C . VAL A 1 345 ? -11.063 26.459 27.132 1.00 84.50 345 VAL A C 1
ATOM 2678 O O . VAL A 1 345 ? -10.044 26.094 27.720 1.00 84.50 345 VAL A O 1
ATOM 2681 N N . ASP A 1 346 ? -11.508 27.716 27.175 1.00 79.94 346 ASP A N 1
ATOM 2682 C CA . ASP A 1 346 ? -10.864 28.798 27.934 1.00 79.94 346 ASP A CA 1
ATOM 2683 C C . ASP A 1 346 ? -9.346 28.889 27.687 1.00 79.94 346 ASP A C 1
ATOM 2685 O O . ASP A 1 346 ? -8.532 29.030 28.600 1.00 79.94 346 ASP A O 1
ATOM 2689 N N . GLY A 1 347 ? -8.946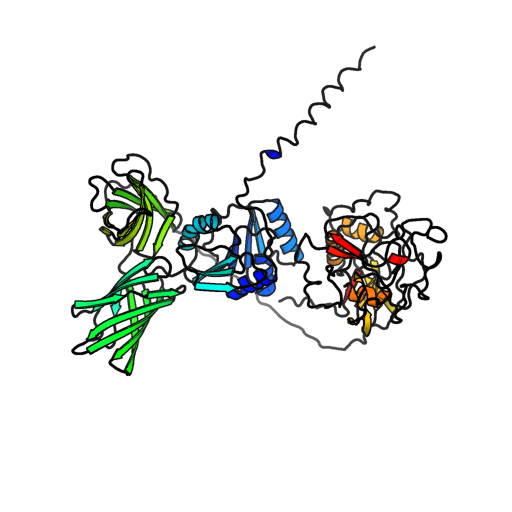 28.750 26.420 1.00 79.12 347 GLY A N 1
ATOM 2690 C CA . GLY A 1 347 ? -7.551 28.831 25.989 1.00 79.12 347 GLY A CA 1
ATOM 2691 C C . GLY A 1 347 ? -6.720 27.557 26.183 1.00 79.12 347 GLY A C 1
ATOM 2692 O O . GLY A 1 347 ? -5.627 27.500 25.619 1.00 79.12 347 GLY A O 1
ATOM 2693 N N . GLN A 1 348 ? -7.228 26.539 26.885 1.00 83.44 348 GLN A N 1
ATOM 2694 C CA . GLN A 1 348 ? -6.562 25.250 27.117 1.00 83.44 348 GLN A CA 1
ATOM 2695 C C . GLN A 1 348 ? -7.014 24.199 26.099 1.00 83.44 348 GLN A C 1
ATOM 2697 O O . GLN A 1 348 ? -8.200 24.127 25.791 1.00 83.44 348 GLN A O 1
ATOM 2702 N N . ASN A 1 349 ? -6.095 23.362 25.610 1.00 85.62 349 ASN A N 1
ATOM 2703 C CA . ASN A 1 349 ? -6.456 22.182 24.822 1.00 85.62 349 ASN A CA 1
ATOM 2704 C C . ASN A 1 349 ? -6.845 21.046 25.775 1.00 85.62 349 ASN A C 1
ATOM 2706 O O . ASN A 1 349 ? -6.031 20.643 26.609 1.00 85.62 349 ASN A O 1
ATOM 2710 N N . LEU A 1 350 ? -8.087 20.576 25.695 1.00 88.88 350 LEU A N 1
ATOM 2711 C CA . LEU A 1 350 ? -8.624 19.534 26.566 1.00 88.88 350 LEU A CA 1
ATOM 2712 C C . LEU A 1 350 ? -8.968 18.287 25.746 1.00 88.88 350 LEU A C 1
ATOM 2714 O O . LEU A 1 350 ? -9.616 18.391 24.707 1.00 88.88 350 LEU A O 1
ATOM 2718 N N . ARG A 1 351 ? -8.580 17.109 26.245 1.00 90.06 351 ARG A N 1
ATOM 2719 C CA . ARG A 1 351 ? -8.914 15.790 25.685 1.00 90.06 351 ARG A CA 1
ATOM 2720 C C . ARG A 1 351 ? -10.109 15.216 26.438 1.00 90.06 351 ARG A C 1
ATOM 2722 O O . ARG A 1 351 ? -9.998 14.927 27.628 1.00 90.06 351 ARG A O 1
ATOM 2729 N N . PHE A 1 352 ? -11.234 15.050 25.754 1.00 92.94 352 PHE A N 1
ATOM 2730 C CA . PHE A 1 352 ? -12.479 14.500 26.284 1.00 92.94 352 PHE A CA 1
ATOM 2731 C C . PHE A 1 352 ? -12.641 13.049 25.839 1.00 92.94 352 PHE A C 1
ATOM 2733 O O . PHE A 1 352 ? -12.622 12.772 24.646 1.00 92.94 352 PHE A O 1
ATOM 2740 N N . CYS A 1 353 ? -12.855 12.138 26.786 1.00 91.94 353 CYS A N 1
ATOM 2741 C CA . CYS A 1 353 ? -13.203 10.740 26.534 1.00 91.94 353 CYS A CA 1
ATOM 2742 C C . CYS A 1 353 ? -14.467 10.393 27.330 1.00 91.94 353 CYS A C 1
ATOM 2744 O O . CYS A 1 353 ? -14.579 10.746 28.509 1.00 91.94 353 CYS A O 1
ATOM 2746 N N . GLY A 1 354 ? -15.451 9.742 26.712 1.00 93.19 354 GLY A N 1
ATOM 2747 C CA . GLY A 1 354 ? -16.703 9.429 27.396 1.00 93.19 354 GLY A CA 1
ATOM 2748 C C . GLY A 1 354 ? -17.746 8.730 26.538 1.00 93.19 354 GLY A C 1
ATOM 2749 O O . GLY A 1 354 ? -17.448 8.213 25.464 1.00 93.19 354 GLY A O 1
ATOM 2750 N N . LEU A 1 355 ? -18.977 8.707 27.044 1.00 95.38 355 LEU A N 1
ATOM 2751 C CA . LEU A 1 355 ? -20.145 8.143 26.369 1.00 95.38 355 LEU A CA 1
ATOM 2752 C C . LEU A 1 355 ? -21.197 9.225 26.144 1.00 95.38 355 LEU A C 1
ATOM 2754 O O . LEU A 1 355 ? -21.461 10.024 27.044 1.00 95.38 355 LEU A O 1
ATOM 2758 N N . LEU A 1 356 ? -21.826 9.198 24.974 1.00 95.69 356 LEU A N 1
ATOM 2759 C CA . LEU A 1 356 ? -23.024 9.966 24.651 1.00 95.69 356 LEU A CA 1
ATOM 2760 C C . LEU A 1 356 ? -24.145 8.979 24.315 1.00 95.69 356 LEU A C 1
ATOM 2762 O O . LEU A 1 356 ? -24.087 8.282 23.305 1.00 95.69 356 LEU A O 1
ATOM 2766 N N . GLU A 1 357 ? -25.165 8.902 25.167 1.00 91.38 357 GLU A N 1
ATOM 2767 C CA . GLU A 1 357 ? -26.294 7.988 24.990 1.00 91.38 357 GLU A CA 1
ATOM 2768 C C . GLU A 1 357 ? -27.613 8.715 25.253 1.00 91.38 357 GLU A C 1
ATOM 2770 O O . GLU A 1 357 ? -27.791 9.399 26.264 1.00 91.38 357 GLU A O 1
ATOM 2775 N N . LYS A 1 358 ? -28.591 8.520 24.361 1.00 88.50 358 LYS A N 1
ATOM 2776 C CA . LYS A 1 358 ? -29.902 9.184 24.442 1.00 88.50 358 LYS A CA 1
ATOM 2777 C C . LYS A 1 358 ? -29.722 10.713 24.418 1.00 88.50 358 LYS A C 1
ATOM 2779 O O . LYS A 1 358 ? -29.232 11.255 23.428 1.00 88.50 358 LYS A O 1
ATOM 2784 N N . ASP A 1 359 ? -30.094 11.404 25.493 1.00 92.25 359 ASP A N 1
ATOM 2785 C CA . ASP A 1 359 ? -29.970 12.862 25.637 1.00 92.25 359 ASP A CA 1
ATOM 2786 C C . ASP A 1 359 ? -28.935 13.276 26.699 1.00 92.25 359 ASP A C 1
ATOM 2788 O O . ASP A 1 359 ? -28.902 14.438 27.108 1.00 92.25 359 ASP A O 1
ATOM 2792 N N . GLN A 1 360 ? -28.113 12.340 27.184 1.00 94.12 360 GLN A N 1
ATOM 2793 C CA . GLN A 1 360 ? -27.131 12.586 28.240 1.00 94.12 360 GLN A CA 1
ATOM 2794 C C . GLN A 1 360 ? -25.783 11.949 27.909 1.00 94.12 360 GLN A C 1
ATOM 2796 O O . GLN A 1 360 ? -25.661 11.080 27.050 1.00 94.12 360 GLN A O 1
ATOM 2801 N N . GLY A 1 361 ? -24.751 12.375 28.616 1.00 93.19 361 GLY A N 1
ATOM 2802 C CA . GLY A 1 361 ? -23.445 11.767 28.483 1.00 93.19 361 GLY A CA 1
ATOM 2803 C C . GLY A 1 361 ? -22.442 12.332 29.459 1.00 93.19 361 GLY A C 1
ATOM 2804 O O . GLY A 1 361 ? -22.773 13.107 30.361 1.00 93.19 361 GLY A O 1
ATOM 2805 N N . GLY A 1 362 ? -21.199 11.938 29.261 1.00 93.12 362 GLY A N 1
ATOM 2806 C CA . GLY A 1 362 ? -20.087 12.408 30.058 1.00 93.12 362 GLY A CA 1
ATOM 2807 C C . GLY A 1 362 ? -18.964 11.396 30.121 1.00 93.12 362 GLY A C 1
ATOM 2808 O O . GLY A 1 362 ? -19.010 10.315 29.527 1.00 93.12 362 GLY A O 1
ATOM 2809 N N . GLY A 1 363 ? -17.946 11.755 30.882 1.00 92.44 363 GLY A N 1
ATOM 2810 C CA . GLY A 1 363 ? -16.775 10.924 31.063 1.00 92.44 363 GLY A CA 1
ATOM 2811 C C . GLY A 1 363 ? -15.657 11.704 31.718 1.00 92.44 363 GLY A C 1
ATOM 2812 O O . GLY A 1 363 ? -15.890 12.496 32.632 1.00 92.44 363 GLY A O 1
ATOM 2813 N N . VAL A 1 364 ? -14.446 11.469 31.234 1.00 89.38 364 VAL A N 1
ATOM 2814 C CA . VAL A 1 364 ? -13.218 12.037 31.770 1.00 89.38 364 VAL A CA 1
ATOM 2815 C C . VAL A 1 364 ? -12.633 13.040 30.778 1.00 89.38 364 VAL A C 1
ATOM 2817 O O . VAL A 1 364 ? -12.648 12.823 29.569 1.00 89.38 364 VAL A O 1
ATOM 2820 N N . VAL A 1 365 ? -12.149 14.163 31.295 1.00 90.06 365 VAL A N 1
ATOM 2821 C CA . VAL A 1 365 ? -11.453 15.207 30.549 1.00 90.06 365 VAL A CA 1
ATOM 2822 C C . VAL A 1 365 ? -10.099 15.468 31.192 1.00 90.06 365 VAL A C 1
ATOM 2824 O O . VAL A 1 365 ? -9.991 15.552 32.419 1.00 90.06 365 VAL A O 1
ATOM 2827 N N . ASN A 1 366 ? -9.061 15.586 30.372 1.00 85.56 366 ASN A N 1
ATOM 2828 C CA . ASN A 1 366 ? -7.708 15.860 30.839 1.00 85.56 366 ASN A CA 1
ATOM 2829 C C . ASN A 1 366 ? -6.994 16.891 29.957 1.00 85.56 366 ASN A C 1
ATOM 2831 O O . ASN A 1 366 ? -7.455 17.201 28.859 1.00 85.56 366 ASN A O 1
ATOM 2835 N N . ASN A 1 367 ? -5.854 17.392 30.428 1.00 82.44 367 ASN A N 1
ATOM 2836 C CA . ASN A 1 367 ? -4.870 18.082 29.599 1.00 82.44 367 ASN A CA 1
ATOM 2837 C C . ASN A 1 367 ? -3.450 17.622 29.967 1.00 82.44 367 ASN A C 1
ATOM 2839 O O . ASN A 1 367 ? -3.246 17.032 31.028 1.00 82.44 367 ASN A O 1
ATOM 2843 N N . ASP A 1 368 ? -2.468 17.930 29.119 1.00 66.94 368 ASP A N 1
ATOM 2844 C CA . ASP A 1 368 ? -1.074 17.487 29.300 1.00 66.94 368 ASP A CA 1
ATOM 2845 C C . ASP A 1 368 ? -0.404 18.033 30.578 1.00 66.94 368 ASP A C 1
ATOM 2847 O O . ASP A 1 368 ? 0.632 17.534 31.010 1.00 66.94 368 ASP A O 1
ATOM 2851 N N . GLY A 1 369 ? -0.982 19.065 31.200 1.00 66.19 369 GLY A N 1
ATOM 2852 C CA . GLY A 1 369 ? -0.464 19.703 32.411 1.00 66.19 369 GLY A CA 1
ATOM 2853 C C . GLY A 1 369 ? -1.151 19.276 33.712 1.00 66.19 369 GLY A C 1
ATOM 2854 O O . GLY A 1 369 ? -0.749 19.734 34.784 1.00 66.19 369 GLY A O 1
ATOM 2855 N N . TRP A 1 370 ? -2.202 18.456 33.664 1.00 74.69 370 TRP A N 1
ATOM 2856 C CA . TRP A 1 370 ? -2.968 18.066 34.848 1.00 74.69 370 TRP A CA 1
ATOM 2857 C C . TRP A 1 370 ? -2.456 16.750 35.431 1.00 74.69 370 TRP A C 1
ATOM 2859 O O . TRP A 1 370 ? -2.333 15.740 34.748 1.00 74.69 370 TRP A O 1
ATOM 2869 N N . ALA A 1 371 ? -2.232 16.744 36.747 1.00 67.19 371 ALA A N 1
ATOM 2870 C CA . ALA A 1 371 ? -1.836 15.539 37.475 1.00 67.19 371 ALA A CA 1
ATOM 2871 C C . ALA A 1 371 ? -2.975 14.511 37.612 1.00 67.19 371 ALA A C 1
ATOM 2873 O O . ALA A 1 371 ? -2.717 13.330 37.824 1.00 67.19 371 ALA A O 1
ATOM 2874 N N . VAL A 1 372 ? -4.234 14.962 37.545 1.00 74.38 372 VAL A N 1
ATOM 2875 C CA . VAL A 1 372 ? -5.428 14.123 37.705 1.00 74.38 372 VAL A CA 1
ATOM 2876 C C . VAL A 1 372 ? -6.500 14.600 36.734 1.00 74.38 372 VAL A C 1
ATOM 2878 O O . VAL A 1 372 ? -6.819 15.791 36.688 1.00 74.38 372 VAL A O 1
ATOM 2881 N N . ALA A 1 373 ? -7.079 13.659 35.993 1.00 81.62 373 ALA A N 1
ATOM 2882 C CA . ALA A 1 373 ? -8.173 13.941 35.081 1.00 81.62 373 ALA A CA 1
ATOM 2883 C C . ALA A 1 373 ? -9.465 14.318 35.836 1.00 81.62 373 ALA A C 1
ATOM 2885 O O . ALA A 1 373 ? -9.683 13.919 36.982 1.00 81.62 373 ALA A O 1
ATOM 2886 N N . ARG A 1 374 ? -10.335 15.101 35.196 1.00 87.69 374 ARG A N 1
ATOM 2887 C CA . ARG A 1 374 ? -11.604 15.582 35.767 1.00 87.69 374 ARG A CA 1
ATOM 2888 C C . ARG A 1 374 ? -12.795 14.937 35.078 1.00 87.69 374 ARG A C 1
ATOM 2890 O O . ARG A 1 374 ? -12.656 14.369 34.005 1.00 87.69 374 ARG A O 1
ATOM 2897 N N . ASN A 1 375 ? -13.979 15.080 35.665 1.00 90.69 375 ASN A N 1
ATOM 2898 C CA . ASN A 1 375 ? -15.215 14.643 35.024 1.00 90.69 375 ASN A CA 1
ATOM 2899 C C . ASN A 1 375 ? -15.811 15.753 34.152 1.00 90.69 375 ASN A C 1
ATOM 2901 O O . ASN A 1 375 ? -15.729 16.936 34.494 1.00 90.69 375 ASN A O 1
ATOM 2905 N N . TRP A 1 376 ? -16.468 15.357 33.069 1.00 93.38 376 TRP A N 1
ATOM 2906 C CA . TRP A 1 376 ? -17.342 16.220 32.277 1.00 93.38 376 TRP A CA 1
ATOM 2907 C C . TRP A 1 376 ? -18.709 15.561 32.094 1.00 93.38 376 TRP A C 1
ATOM 2909 O O . TRP A 1 376 ? -18.828 14.334 32.156 1.00 93.38 376 TRP A O 1
ATOM 2919 N N . SER A 1 377 ? -19.736 16.375 31.869 1.00 93.19 377 SER A N 1
ATOM 2920 C CA . SER A 1 377 ? -21.093 15.928 31.550 1.00 93.19 377 SER A CA 1
ATOM 2921 C C . SER A 1 377 ? -21.575 16.522 30.235 1.00 93.19 377 SER A C 1
ATOM 2923 O O . SER A 1 377 ? -21.162 17.615 29.853 1.00 93.19 377 SER A O 1
ATOM 2925 N N . ALA A 1 378 ? -22.469 15.798 29.569 1.00 94.75 378 ALA A N 1
ATOM 2926 C CA . ALA A 1 378 ? -23.119 16.192 28.330 1.00 94.75 378 ALA A CA 1
ATOM 2927 C C . ALA A 1 378 ? -24.640 16.176 28.495 1.00 94.75 378 ALA A C 1
ATOM 2929 O O . ALA A 1 378 ? -25.189 15.241 29.083 1.00 94.75 378 ALA A O 1
ATOM 2930 N N . ALA A 1 379 ? -25.326 17.143 27.896 1.00 94.38 379 ALA A N 1
ATOM 2931 C CA . ALA A 1 379 ? -26.771 17.102 27.702 1.00 94.38 379 ALA A CA 1
ATOM 2932 C C . ALA A 1 379 ? -27.121 17.529 26.275 1.00 94.38 379 ALA A C 1
ATOM 2934 O O . ALA A 1 379 ? -26.604 18.537 25.788 1.00 94.38 379 ALA A O 1
ATOM 2935 N N . ARG A 1 380 ? -28.005 16.789 25.599 1.00 93.50 380 ARG A N 1
ATOM 2936 C CA . ARG A 1 380 ? -28.436 17.151 24.243 1.00 93.50 380 ARG A CA 1
ATOM 2937 C C . ARG A 1 380 ? -29.248 18.446 24.275 1.00 93.50 380 ARG A C 1
ATOM 2939 O O . ARG A 1 380 ? -30.190 18.585 25.055 1.00 93.50 380 ARG A O 1
ATOM 2946 N N . ASP A 1 381 ? -28.887 19.389 23.414 1.00 87.38 381 ASP A N 1
ATOM 2947 C CA . ASP A 1 381 ? -29.623 20.630 23.219 1.00 87.38 381 ASP A CA 1
ATOM 2948 C C . ASP A 1 381 ? -30.640 20.459 22.086 1.00 87.38 381 ASP A C 1
ATOM 2950 O O . ASP A 1 381 ? -30.276 20.177 20.945 1.00 87.38 381 ASP A O 1
ATOM 2954 N N . ARG A 1 382 ? -31.929 20.600 22.411 1.00 74.12 382 ARG A N 1
ATOM 2955 C CA . ARG A 1 382 ? -33.040 20.477 21.454 1.00 74.12 382 ARG A CA 1
ATOM 2956 C C . ARG A 1 382 ? -33.534 21.835 20.926 1.00 74.12 382 ARG A C 1
ATOM 2958 O O . ARG A 1 382 ? -34.584 21.888 20.291 1.00 74.12 382 ARG A O 1
ATOM 2965 N N . GLY A 1 383 ? -32.825 22.934 21.193 1.00 56.03 383 GLY A N 1
ATOM 2966 C CA . GLY A 1 383 ? -33.176 24.262 20.683 1.00 56.03 383 GLY A CA 1
ATOM 2967 C C . GLY A 1 383 ? -32.910 24.434 19.178 1.00 56.03 383 GLY A C 1
ATOM 2968 O O . GLY A 1 383 ? -31.763 24.355 18.757 1.00 56.03 383 GLY A O 1
ATOM 2969 N N . LEU A 1 384 ? -33.983 24.715 18.416 1.00 40.75 384 LEU A N 1
ATOM 2970 C CA . LEU A 1 384 ? -34.058 25.214 17.023 1.00 40.75 384 LEU A CA 1
ATOM 2971 C C . LEU A 1 384 ? -33.198 24.479 15.973 1.00 40.75 384 LEU A C 1
ATOM 2973 O O . LEU A 1 384 ? -32.054 24.841 15.708 1.00 40.75 384 LEU A O 1
ATOM 2977 N N . MET A 1 385 ? -33.804 23.496 15.300 1.00 33.56 385 MET A N 1
ATOM 2978 C CA . MET A 1 385 ? -33.273 22.909 14.065 1.00 33.56 385 MET A CA 1
ATOM 2979 C C . MET A 1 385 ? -33.710 23.723 12.836 1.00 33.56 385 MET A C 1
ATOM 2981 O O . MET A 1 385 ? -34.893 24.053 12.742 1.00 33.56 385 MET A O 1
ATOM 2985 N N . PRO A 1 386 ? -32.825 24.000 11.864 1.00 33.88 386 PRO A N 1
ATOM 2986 C CA . PRO A 1 386 ? -33.233 24.171 10.478 1.00 33.88 386 PRO A CA 1
ATOM 2987 C C . PRO A 1 386 ? -33.568 22.802 9.867 1.00 33.88 386 PRO A C 1
ATOM 2989 O O . PRO A 1 386 ? -32.883 21.807 10.113 1.00 33.88 386 PRO A O 1
ATOM 2992 N N . GLU A 1 387 ? -34.656 22.765 9.104 1.00 32.81 387 GLU A N 1
ATOM 2993 C CA . GLU A 1 387 ? -35.201 21.580 8.443 1.00 32.81 387 GLU A CA 1
ATOM 2994 C C . GLU A 1 387 ? -34.215 20.960 7.438 1.00 32.81 387 GLU A C 1
ATOM 2996 O O . GLU A 1 387 ? -33.501 21.648 6.708 1.00 32.81 387 GLU A O 1
ATOM 3001 N N . ARG A 1 388 ? -34.194 19.626 7.414 1.00 31.44 388 ARG A N 1
ATOM 3002 C CA . ARG A 1 388 ? -33.452 18.789 6.466 1.00 31.44 388 ARG A CA 1
ATOM 3003 C C . ARG A 1 388 ? -34.253 18.705 5.150 1.00 31.44 388 ARG A C 1
ATOM 3005 O O . ARG A 1 388 ? -35.452 18.456 5.242 1.00 31.44 388 ARG A O 1
ATOM 3012 N N . PRO A 1 389 ? -33.653 18.835 3.952 1.00 33.03 389 PRO A N 1
ATOM 3013 C CA . PRO A 1 389 ? -34.333 18.456 2.716 1.00 33.03 389 PRO A CA 1
ATOM 3014 C C . PRO A 1 389 ? -34.384 16.929 2.576 1.00 33.03 389 PRO A C 1
ATOM 3016 O O . PRO A 1 389 ? -33.395 16.242 2.840 1.00 33.03 389 PRO A O 1
ATOM 3019 N N . GLU A 1 390 ? -35.553 16.433 2.186 1.00 32.28 390 GLU A N 1
ATOM 3020 C CA . GLU A 1 390 ? -35.882 15.033 1.915 1.00 32.28 390 GLU A CA 1
ATOM 3021 C C . GLU A 1 390 ? -35.150 14.500 0.668 1.00 32.28 390 GLU A C 1
ATOM 3023 O O . GLU A 1 390 ? -35.006 15.200 -0.335 1.00 32.28 390 GLU A O 1
ATOM 3028 N N . GLU A 1 391 ? -34.694 13.246 0.743 1.00 32.22 391 GLU A N 1
ATOM 3029 C CA . GLU A 1 391 ? -34.314 12.426 -0.412 1.00 32.22 391 GLU A CA 1
ATOM 3030 C C . GLU A 1 391 ? -35.581 11.810 -1.021 1.00 32.22 391 GLU A C 1
ATOM 3032 O O . GLU A 1 391 ? -36.383 11.212 -0.300 1.00 32.22 391 GLU A O 1
ATOM 3037 N N . ASP A 1 392 ? -35.736 11.929 -2.340 1.00 31.31 392 ASP A N 1
ATOM 3038 C CA . ASP A 1 392 ? -36.788 11.259 -3.113 1.00 31.31 392 ASP A CA 1
ATOM 3039 C C . ASP A 1 392 ? -36.301 9.872 -3.603 1.00 31.31 392 ASP A C 1
ATOM 3041 O O . ASP A 1 392 ? -35.114 9.714 -3.915 1.00 31.31 392 ASP A O 1
ATOM 3045 N N . PRO A 1 393 ? -37.181 8.853 -3.680 1.00 36.12 393 PRO A N 1
ATOM 3046 C CA . PRO A 1 393 ? -36.808 7.469 -3.943 1.00 36.12 393 PRO A CA 1
ATOM 3047 C C . PRO A 1 393 ? -36.774 7.096 -5.437 1.00 36.12 393 PRO A C 1
ATOM 3049 O O . PRO A 1 393 ? -37.204 7.825 -6.325 1.00 36.12 393 PRO A O 1
ATOM 3052 N N . ALA A 1 394 ? -36.236 5.899 -5.668 1.00 33.31 394 ALA A N 1
ATOM 3053 C CA . ALA A 1 394 ? -35.935 5.251 -6.937 1.00 33.31 394 ALA A CA 1
ATOM 3054 C C . ALA A 1 394 ? -37.114 4.999 -7.905 1.00 33.31 394 ALA A C 1
ATOM 3056 O O . ALA A 1 394 ? -38.218 4.678 -7.485 1.00 33.31 394 ALA A O 1
ATOM 3057 N N . ASP A 1 395 ? -36.765 4.947 -9.195 1.00 31.08 395 ASP A N 1
ATOM 3058 C CA . ASP A 1 395 ? -37.397 4.201 -10.298 1.00 31.08 395 ASP A CA 1
ATOM 3059 C C . ASP A 1 395 ? -36.230 3.662 -11.162 1.00 31.08 395 ASP A C 1
ATOM 3061 O O . ASP A 1 395 ? -35.210 4.331 -11.292 1.00 31.08 395 ASP A O 1
ATOM 3065 N N . GLY A 1 396 ? -36.211 2.490 -11.792 1.00 31.34 396 GLY A N 1
ATOM 3066 C CA . GLY A 1 396 ? -37.201 1.463 -12.067 1.00 31.34 396 GLY A CA 1
ATOM 3067 C C . GLY A 1 396 ? -36.522 0.361 -12.909 1.00 31.34 396 GLY A C 1
ATOM 3068 O O . GLY A 1 396 ? -35.449 0.553 -13.481 1.00 31.34 396 GLY A O 1
ATOM 3069 N N . ALA A 1 397 ? -37.131 -0.821 -12.924 1.00 30.95 397 ALA A N 1
ATOM 3070 C CA . ALA A 1 397 ? -36.615 -2.071 -13.477 1.00 30.95 397 ALA A CA 1
ATOM 3071 C C . ALA A 1 397 ? -36.612 -2.187 -15.021 1.00 30.95 397 ALA A C 1
ATOM 3073 O O . ALA A 1 397 ? -37.373 -1.518 -15.716 1.00 30.95 397 ALA A O 1
ATOM 3074 N N . GLY A 1 398 ? -35.854 -3.176 -15.518 1.00 29.11 398 GLY A N 1
ATOM 3075 C CA . GLY A 1 398 ? -35.976 -3.806 -16.846 1.00 29.11 398 GLY A CA 1
ATOM 3076 C C . GLY A 1 398 ? -34.599 -4.078 -17.462 1.00 29.11 398 GLY A C 1
ATOM 3077 O O . GLY A 1 398 ? -33.746 -3.208 -17.435 1.00 29.11 398 GLY A O 1
ATOM 3078 N N . GLY A 1 399 ? -34.242 -5.230 -18.020 1.00 29.77 399 GLY A N 1
ATOM 3079 C CA . GLY A 1 399 ? -34.898 -6.500 -18.313 1.00 29.77 399 GLY A CA 1
ATOM 3080 C C . GLY A 1 399 ? -33.831 -7.417 -18.947 1.00 29.77 399 GLY A C 1
ATOM 3081 O O . GLY A 1 399 ? -32.788 -6.943 -19.391 1.00 29.77 399 GLY A O 1
ATOM 3082 N N . ALA A 1 400 ? -34.069 -8.726 -18.918 1.00 29.69 400 ALA A N 1
ATOM 3083 C CA . ALA A 1 400 ? -33.167 -9.778 -19.389 1.00 29.69 400 ALA A CA 1
ATOM 3084 C C . ALA A 1 400 ? -32.893 -9.748 -20.906 1.00 29.69 400 ALA A C 1
ATOM 3086 O O . ALA A 1 400 ? -33.792 -9.404 -21.668 1.00 29.69 400 ALA A O 1
ATOM 3087 N N . ASP A 1 401 ? -31.729 -10.257 -21.332 1.00 31.61 401 ASP A N 1
ATOM 3088 C CA . ASP A 1 401 ? -31.693 -11.228 -22.435 1.00 31.61 401 ASP A CA 1
ATOM 3089 C C . ASP A 1 401 ? -30.479 -12.172 -22.350 1.00 31.61 401 ASP A C 1
ATOM 3091 O O . ASP A 1 401 ? -29.409 -11.815 -21.853 1.00 31.61 401 ASP A O 1
ATOM 3095 N N . ALA A 1 402 ? -30.703 -13.403 -22.801 1.00 29.36 402 ALA A N 1
ATOM 3096 C CA . ALA A 1 402 ? -29.809 -14.548 -22.764 1.00 29.36 402 ALA A CA 1
ATOM 3097 C C . ALA A 1 402 ? -29.097 -14.757 -24.112 1.00 29.36 402 ALA A C 1
ATOM 3099 O O . ALA A 1 402 ? -29.595 -14.366 -25.165 1.00 29.36 402 ALA A O 1
ATOM 3100 N N . GLY A 1 403 ? -27.963 -15.463 -24.091 1.00 29.95 403 GLY A N 1
ATOM 3101 C CA . GLY A 1 403 ? -27.302 -15.961 -25.298 1.00 29.95 403 GLY A CA 1
ATOM 3102 C C . GLY A 1 403 ? -26.165 -16.941 -24.998 1.00 29.95 403 GLY A C 1
ATOM 3103 O O . GLY A 1 403 ? -25.030 -16.518 -24.799 1.00 29.95 403 GLY A O 1
ATOM 3104 N N . ASP A 1 404 ? -26.487 -18.240 -24.983 1.00 28.92 404 ASP A N 1
ATOM 3105 C CA . ASP A 1 404 ? -25.564 -19.391 -25.091 1.00 28.92 404 ASP A CA 1
ATOM 3106 C C . ASP A 1 404 ? -24.737 -19.306 -26.394 1.00 28.92 404 ASP A C 1
ATOM 3108 O O . ASP A 1 404 ? -25.290 -18.994 -27.446 1.00 28.92 404 ASP A O 1
ATOM 3112 N N . GLY A 1 405 ? -23.408 -19.489 -26.406 1.00 28.22 405 GLY A N 1
ATOM 3113 C CA . GLY A 1 405 ? -22.663 -20.770 -26.398 1.00 28.22 405 GLY A CA 1
ATOM 3114 C C . GLY A 1 405 ? -21.879 -20.921 -27.734 1.00 28.22 405 GLY A C 1
ATOM 3115 O O . GLY A 1 405 ? -22.157 -20.141 -28.645 1.00 28.22 405 GLY A O 1
ATOM 3116 N N . PRO A 1 406 ? -20.942 -21.881 -27.957 1.00 34.72 406 PRO A N 1
ATOM 3117 C CA . PRO A 1 406 ? -20.395 -22.937 -27.092 1.00 34.72 406 PRO A CA 1
ATOM 3118 C C . PRO A 1 406 ? -18.835 -22.978 -27.026 1.00 34.72 406 PRO A C 1
ATOM 3120 O O . PRO A 1 406 ? -18.134 -22.237 -27.709 1.00 34.72 406 PRO A O 1
ATOM 3123 N N . GLY A 1 407 ? -18.296 -23.877 -26.186 1.00 28.41 407 GLY A N 1
ATOM 3124 C CA . GLY A 1 407 ? -16.859 -24.081 -25.926 1.00 28.41 407 GLY A CA 1
ATOM 3125 C C . GLY A 1 407 ? -16.117 -25.092 -26.838 1.00 28.41 407 GLY A C 1
ATOM 3126 O O . GLY A 1 407 ? -16.284 -25.070 -28.052 1.00 28.41 407 GLY A O 1
ATOM 3127 N N . PRO A 1 408 ? -15.239 -25.950 -26.277 1.00 43.16 408 PRO A N 1
ATOM 3128 C CA . PRO A 1 408 ? -13.784 -25.871 -26.452 1.00 43.16 408 PRO A CA 1
ATOM 3129 C C . PRO A 1 408 ? -13.193 -26.982 -27.343 1.00 43.16 408 PRO A C 1
ATOM 3131 O O . PRO A 1 408 ? -13.786 -28.043 -27.518 1.00 43.16 408 PRO A O 1
ATOM 3134 N N . GLY A 1 409 ? -11.970 -26.775 -27.844 1.00 28.70 409 GLY A N 1
ATOM 3135 C CA . GLY A 1 409 ? -11.205 -27.785 -28.581 1.00 28.70 409 GLY A CA 1
ATOM 3136 C C . GLY A 1 409 ? -9.733 -27.790 -28.172 1.00 28.70 409 GLY A C 1
ATOM 3137 O O . GLY A 1 409 ? -9.027 -26.807 -28.379 1.00 28.70 409 GLY A O 1
ATOM 3138 N N . GLY A 1 410 ? -9.278 -28.898 -27.585 1.00 28.06 410 GLY A N 1
ATOM 3139 C CA . GLY A 1 410 ? -7.869 -29.172 -27.304 1.00 28.06 410 GLY A CA 1
ATOM 3140 C C . GLY A 1 410 ? -7.223 -30.094 -28.344 1.00 28.06 410 GLY A C 1
ATOM 3141 O O . GLY A 1 410 ? -7.908 -30.888 -28.982 1.00 28.06 410 GLY A O 1
ATOM 3142 N N . ALA A 1 411 ? -5.895 -30.013 -28.461 1.00 29.81 411 ALA A N 1
ATOM 3143 C CA . ALA A 1 411 ? -4.975 -31.065 -28.927 1.00 29.81 411 ALA A CA 1
ATOM 3144 C C . ALA A 1 411 ? -3.541 -30.631 -28.528 1.00 29.81 411 ALA A C 1
ATOM 3146 O O . ALA A 1 411 ? -3.112 -29.540 -28.880 1.00 29.81 411 ALA A O 1
ATOM 3147 N N . SER A 1 412 ? -2.854 -31.296 -27.592 1.00 28.17 412 SER A N 1
ATOM 3148 C CA . SER A 1 412 ? -2.058 -32.531 -27.748 1.00 28.17 412 SER A CA 1
ATOM 3149 C C . SER A 1 412 ? -0.805 -32.413 -28.646 1.00 28.17 412 SER A C 1
ATOM 3151 O O . SER A 1 412 ? -0.836 -32.763 -29.819 1.00 28.17 412 SER A O 1
ATOM 3153 N N . GLY A 1 413 ? 0.303 -31.976 -28.035 1.00 28.30 413 GLY A N 1
ATOM 3154 C CA . GLY A 1 413 ? 1.631 -32.622 -27.989 1.00 28.30 413 GLY A CA 1
ATOM 3155 C C . GLY A 1 413 ? 2.306 -33.249 -29.223 1.00 28.30 413 GLY A C 1
ATOM 3156 O O . GLY A 1 413 ? 1.958 -34.348 -29.638 1.00 28.30 413 GLY A O 1
ATOM 3157 N N . THR A 1 414 ? 3.455 -32.667 -29.594 1.00 29.08 414 THR A N 1
ATOM 3158 C CA . THR A 1 414 ? 4.703 -33.384 -29.952 1.00 29.08 414 THR A CA 1
ATOM 3159 C C . THR A 1 414 ? 5.909 -32.570 -29.440 1.00 29.08 414 THR A C 1
ATOM 3161 O O . THR A 1 414 ? 5.915 -31.357 -29.673 1.00 29.08 414 THR A O 1
ATOM 3164 N N . PRO A 1 415 ? 6.937 -33.148 -28.783 1.00 31.62 415 PRO A N 1
ATOM 3165 C CA . PRO A 1 415 ? 8.132 -32.398 -28.389 1.00 31.62 415 PRO A CA 1
ATOM 3166 C C . PRO A 1 415 ? 8.961 -32.048 -29.632 1.00 31.62 415 PRO A C 1
ATOM 3168 O O . PRO A 1 415 ? 9.461 -32.937 -30.320 1.00 31.62 415 PRO A O 1
ATOM 3171 N N . LYS A 1 416 ? 9.102 -30.754 -29.940 1.00 35.09 416 LYS A N 1
ATOM 3172 C CA . LYS A 1 416 ? 10.065 -30.285 -30.944 1.00 35.09 416 LYS A CA 1
ATOM 3173 C C . LYS A 1 416 ? 11.476 -30.475 -30.387 1.00 35.09 416 LYS A C 1
ATOM 3175 O O . LYS A 1 416 ? 11.767 -30.027 -29.282 1.00 35.09 416 LYS A O 1
ATOM 3180 N N . VAL A 1 417 ? 12.335 -31.128 -31.167 1.00 43.53 417 VAL A N 1
ATOM 3181 C CA . VAL A 1 417 ? 13.793 -31.106 -30.993 1.00 43.53 417 VAL A CA 1
ATOM 3182 C C . VAL A 1 417 ? 14.218 -29.640 -30.851 1.00 43.53 417 VAL A C 1
ATOM 3184 O O . VAL A 1 417 ? 13.816 -28.810 -31.667 1.00 43.53 417 VAL A O 1
ATOM 3187 N N . GLY A 1 418 ? 14.932 -29.309 -29.773 1.00 54.00 418 GLY A N 1
ATOM 3188 C CA . GLY A 1 418 ? 15.395 -27.944 -29.526 1.00 54.00 418 GLY A CA 1
ATOM 3189 C C . GLY A 1 418 ? 16.359 -27.455 -30.620 1.00 54.00 418 GLY A C 1
ATOM 3190 O O . GLY A 1 418 ? 16.957 -28.282 -31.309 1.00 54.00 418 GLY A O 1
ATOM 3191 N N . PRO A 1 419 ? 16.503 -26.132 -30.793 1.00 73.50 419 PRO A N 1
ATOM 3192 C CA . PRO A 1 419 ? 17.449 -25.540 -31.743 1.00 73.50 419 PRO A CA 1
ATOM 3193 C C . PRO A 1 419 ? 18.901 -25.989 -31.489 1.00 73.50 419 PRO A C 1
ATOM 3195 O O . PRO A 1 419 ? 19.309 -26.237 -30.349 1.00 73.50 419 PRO A O 1
ATOM 3198 N N . ALA A 1 420 ? 19.680 -26.116 -32.563 1.00 69.50 420 ALA A N 1
ATOM 3199 C CA . ALA A 1 420 ? 21.097 -26.469 -32.543 1.00 69.50 420 ALA A CA 1
ATOM 3200 C C . ALA A 1 420 ? 21.985 -25.214 -32.399 1.00 69.50 420 ALA A C 1
ATOM 3202 O O . ALA A 1 420 ? 21.574 -24.120 -32.790 1.00 69.50 420 ALA A O 1
ATOM 3203 N N . PRO A 1 421 ? 23.206 -25.324 -31.827 1.00 67.06 421 PRO A N 1
ATOM 3204 C CA . PRO A 1 421 ? 24.123 -24.187 -31.692 1.00 67.06 421 PRO A CA 1
ATOM 3205 C C . PRO A 1 421 ? 24.352 -23.476 -33.030 1.00 67.06 421 PRO A C 1
ATOM 3207 O O . PRO A 1 421 ? 24.750 -24.115 -34.002 1.00 67.06 421 PRO A O 1
ATOM 3210 N N . GLY A 1 422 ? 24.130 -22.160 -33.070 1.00 64.94 422 GLY A N 1
ATOM 3211 C CA . GLY A 1 422 ? 24.294 -21.368 -34.293 1.00 64.94 422 GLY A CA 1
ATOM 3212 C C . GLY A 1 422 ? 23.044 -21.244 -35.174 1.00 64.94 422 GLY A C 1
ATOM 3213 O O . GLY A 1 422 ? 23.095 -20.511 -36.163 1.00 64.94 422 GLY A O 1
ATOM 3214 N N . ASP A 1 423 ? 21.927 -21.897 -34.826 1.00 79.38 423 ASP A N 1
ATOM 3215 C CA . ASP A 1 423 ? 20.641 -21.661 -35.491 1.00 79.38 423 ASP A CA 1
ATOM 3216 C C . ASP A 1 423 ? 20.272 -20.174 -35.425 1.00 79.38 423 ASP A C 1
ATOM 3218 O O . ASP A 1 423 ? 20.549 -19.501 -34.430 1.00 79.38 423 ASP A O 1
ATOM 3222 N N . ALA A 1 424 ? 19.629 -19.661 -36.477 1.00 87.88 424 ALA A N 1
ATOM 3223 C CA . ALA A 1 424 ? 19.227 -18.262 -36.574 1.00 87.88 424 ALA A CA 1
ATOM 3224 C C . ALA A 1 424 ? 17.704 -18.097 -36.459 1.00 87.88 424 ALA A C 1
ATOM 3226 O O . ALA A 1 424 ? 16.935 -18.815 -37.099 1.00 87.88 424 ALA A O 1
ATOM 3227 N N . TYR A 1 425 ? 17.271 -17.108 -35.683 1.00 88.50 425 TYR A N 1
ATOM 3228 C CA . TYR A 1 425 ? 15.884 -16.669 -35.556 1.00 88.50 425 TYR A CA 1
ATOM 3229 C C . TYR A 1 425 ? 15.775 -15.215 -36.013 1.00 88.50 425 TYR A C 1
ATOM 3231 O O . TYR A 1 425 ? 16.391 -14.339 -35.416 1.00 88.50 425 TYR A O 1
ATOM 3239 N N . THR A 1 426 ? 14.980 -14.944 -37.047 1.00 94.88 426 THR A N 1
ATOM 3240 C CA . THR A 1 426 ? 14.637 -13.568 -37.429 1.00 94.88 426 THR A CA 1
ATOM 3241 C C . THR A 1 426 ? 13.373 -13.146 -36.697 1.00 94.88 426 THR A C 1
ATOM 3243 O O . THR A 1 426 ? 12.320 -13.764 -36.861 1.00 94.88 426 THR A O 1
ATOM 3246 N N . ASN A 1 427 ? 13.470 -12.095 -35.892 1.00 91.25 427 ASN A N 1
ATOM 3247 C CA . ASN A 1 427 ? 12.340 -11.532 -35.184 1.00 91.25 427 ASN A CA 1
ATOM 3248 C C . ASN A 1 427 ? 11.403 -10.811 -36.169 1.00 91.25 427 ASN A C 1
ATOM 3250 O O . ASN A 1 427 ? 11.852 -9.912 -36.879 1.00 91.25 427 ASN A O 1
ATOM 3254 N N . PRO A 1 428 ? 10.110 -11.171 -36.244 1.00 89.19 428 PRO A N 1
ATOM 3255 C CA . PRO A 1 428 ? 9.201 -10.590 -37.229 1.00 89.19 428 PRO A CA 1
ATOM 3256 C C . PRO A 1 428 ? 8.810 -9.135 -36.934 1.00 89.19 428 PRO A C 1
ATOM 3258 O O . PRO A 1 428 ? 8.249 -8.492 -37.815 1.00 89.19 428 PRO A O 1
ATOM 3261 N N . ILE A 1 429 ? 9.067 -8.630 -35.721 1.00 86.12 429 ILE A N 1
ATOM 3262 C CA . ILE A 1 429 ? 8.668 -7.275 -35.311 1.00 86.12 429 ILE A CA 1
ATOM 3263 C C . ILE A 1 429 ? 9.699 -6.236 -35.759 1.00 86.12 429 ILE A C 1
ATOM 3265 O O . ILE A 1 429 ? 9.345 -5.263 -36.416 1.00 86.12 429 ILE A O 1
ATOM 3269 N N . ASP A 1 430 ? 10.973 -6.457 -35.437 1.00 92.56 430 ASP A N 1
ATOM 3270 C CA . ASP A 1 430 ? 12.056 -5.504 -35.714 1.00 92.56 430 ASP A CA 1
ATOM 3271 C C . ASP A 1 430 ? 13.044 -5.990 -36.789 1.00 92.56 430 ASP A C 1
ATOM 3273 O O . ASP A 1 430 ? 13.986 -5.283 -37.144 1.00 92.56 430 ASP A O 1
ATOM 3277 N N . GLY A 1 431 ? 12.869 -7.209 -37.306 1.00 94.31 431 GLY A N 1
ATOM 3278 C CA . GLY A 1 431 ? 13.769 -7.816 -38.286 1.00 94.31 431 GLY A CA 1
ATOM 3279 C C . GLY A 1 431 ? 15.132 -8.238 -37.725 1.00 94.31 431 GLY A C 1
ATOM 3280 O O . GLY A 1 431 ? 16.012 -8.611 -38.503 1.00 94.31 431 GLY A O 1
ATOM 3281 N N . SER A 1 432 ? 15.349 -8.183 -36.405 1.00 95.50 432 SER A N 1
ATOM 3282 C CA . SER A 1 432 ? 16.616 -8.594 -35.791 1.00 95.50 432 SER A CA 1
ATOM 3283 C C . SER A 1 432 ? 16.875 -10.089 -35.964 1.00 95.50 432 SER A C 1
ATOM 3285 O O . SER A 1 432 ? 15.971 -10.915 -35.881 1.00 95.50 432 SER A O 1
ATOM 3287 N N . VAL A 1 433 ? 18.130 -10.456 -36.229 1.00 97.12 433 VAL A N 1
ATOM 3288 C CA . VAL A 1 433 ? 18.555 -11.859 -36.313 1.00 97.12 433 VAL A CA 1
ATOM 3289 C C . VAL A 1 433 ? 19.201 -12.232 -34.990 1.00 97.12 433 VAL A C 1
ATOM 3291 O O . VAL A 1 433 ? 20.174 -11.601 -34.591 1.00 97.12 433 VAL A O 1
ATOM 3294 N N . LEU A 1 434 ? 18.682 -13.251 -34.316 1.00 96.94 434 LEU A N 1
ATOM 3295 C CA . LEU A 1 434 ? 19.233 -13.822 -33.094 1.00 96.94 434 LEU A CA 1
ATOM 3296 C C . LEU A 1 434 ? 19.851 -15.187 -33.399 1.00 96.94 434 LEU A C 1
ATOM 3298 O O . LEU A 1 434 ? 19.383 -15.896 -34.285 1.00 96.94 434 LEU A O 1
ATOM 3302 N N . VAL A 1 435 ? 20.878 -15.564 -32.648 1.00 95.19 435 VAL A N 1
ATOM 3303 C CA . VAL A 1 435 ? 21.576 -16.845 -32.743 1.00 95.19 435 VAL A CA 1
ATOM 3304 C C . VAL A 1 435 ? 21.299 -17.674 -31.495 1.00 95.19 435 VAL A C 1
ATOM 3306 O O . VAL A 1 435 ? 21.286 -17.137 -30.386 1.00 95.19 435 VAL A O 1
ATOM 3309 N N . TRP A 1 436 ? 21.065 -18.974 -31.663 1.00 94.12 436 TRP A N 1
ATOM 3310 C CA . TRP A 1 436 ? 20.886 -19.891 -30.544 1.00 94.12 436 TRP A CA 1
ATOM 3311 C C . TRP A 1 436 ? 22.203 -20.162 -29.815 1.00 94.12 436 TRP A C 1
ATOM 3313 O O . TRP A 1 436 ? 23.181 -20.639 -30.404 1.00 94.12 436 TRP A O 1
ATOM 3323 N N . ILE A 1 437 ? 22.178 -19.914 -28.508 1.00 94.06 437 ILE A N 1
ATOM 3324 C CA . ILE A 1 437 ? 23.255 -20.151 -27.558 1.00 94.06 437 ILE A CA 1
ATOM 3325 C C . ILE A 1 437 ? 22.862 -21.351 -26.690 1.00 94.06 437 ILE A C 1
ATOM 3327 O O . ILE A 1 437 ? 21.894 -21.266 -25.928 1.00 94.06 437 ILE A O 1
ATOM 3331 N N . PRO A 1 438 ? 23.564 -22.493 -26.809 1.00 91.38 438 PRO A N 1
ATOM 3332 C CA . PRO A 1 438 ? 23.273 -23.657 -25.984 1.00 91.38 438 PRO A CA 1
ATOM 3333 C C . PRO A 1 438 ? 23.569 -23.346 -24.516 1.00 91.38 438 PRO A C 1
ATOM 3335 O O . PRO A 1 438 ? 24.568 -22.707 -24.211 1.00 91.38 438 PRO A O 1
ATOM 3338 N N . GLY A 1 439 ? 22.716 -23.817 -23.607 1.00 91.19 439 GLY A N 1
ATOM 3339 C CA . GLY A 1 439 ? 22.962 -23.672 -22.174 1.00 91.19 439 GLY A CA 1
ATOM 3340 C C . GLY A 1 439 ? 24.176 -24.484 -21.721 1.00 91.19 439 GLY A C 1
ATOM 3341 O O . GLY A 1 439 ? 24.498 -25.524 -22.303 1.00 91.19 439 GLY A O 1
ATOM 3342 N N . GLY A 1 440 ? 24.830 -24.032 -20.657 1.00 91.31 440 GLY A N 1
ATOM 3343 C CA . GLY A 1 440 ? 25.974 -24.729 -20.087 1.00 91.31 440 GLY A CA 1
ATOM 3344 C C . GLY A 1 440 ? 26.600 -24.014 -18.897 1.00 91.31 440 GLY A C 1
ATOM 3345 O O . GLY A 1 440 ? 26.245 -22.887 -18.551 1.00 91.31 440 GLY A O 1
ATOM 3346 N N . ASP A 1 441 ? 27.558 -24.699 -18.281 1.00 92.50 441 ASP A N 1
ATOM 3347 C CA . ASP A 1 441 ? 28.408 -24.149 -17.233 1.00 92.50 441 ASP A CA 1
ATOM 3348 C C . ASP A 1 441 ? 29.614 -23.419 -17.831 1.00 92.50 441 ASP A C 1
ATOM 3350 O O . ASP A 1 441 ? 30.244 -23.888 -18.783 1.00 92.50 441 ASP A O 1
ATOM 3354 N N . PHE A 1 442 ? 30.004 -22.307 -17.215 1.00 95.00 442 PHE A N 1
ATOM 3355 C CA . PHE A 1 442 ? 31.252 -21.616 -17.515 1.00 95.00 442 PHE A CA 1
ATOM 3356 C C . PHE A 1 442 ? 31.877 -21.003 -16.263 1.00 95.00 442 PHE A C 1
ATOM 3358 O O . PHE A 1 442 ? 31.294 -21.005 -15.176 1.00 95.00 442 PHE A O 1
ATOM 3365 N N . LEU A 1 443 ? 33.108 -20.518 -16.415 1.00 95.25 443 LEU A N 1
ATOM 3366 C CA . LEU A 1 443 ? 33.758 -19.696 -15.406 1.00 95.25 443 LEU A CA 1
ATOM 3367 C C . LEU A 1 443 ? 33.491 -18.229 -15.740 1.00 95.25 443 LEU A C 1
ATOM 3369 O O . LEU A 1 443 ? 34.008 -17.738 -16.740 1.00 95.25 443 LEU A O 1
ATOM 3373 N N . MET A 1 444 ? 32.683 -17.579 -14.907 1.00 96.00 444 MET A N 1
ATOM 3374 C CA . MET A 1 444 ? 32.356 -16.162 -14.993 1.00 96.00 444 MET A CA 1
ATOM 3375 C C . MET A 1 444 ? 33.362 -15.338 -14.187 1.00 96.00 444 MET A C 1
ATOM 3377 O O . MET A 1 444 ? 33.763 -15.731 -13.087 1.00 96.00 444 MET A O 1
ATOM 3381 N N . GLY A 1 445 ? 33.758 -14.189 -14.725 1.00 95.44 445 GLY A N 1
ATOM 3382 C CA . GLY A 1 445 ? 34.772 -13.312 -14.156 1.00 95.44 445 GLY A CA 1
ATOM 3383 C C . GLY A 1 445 ? 36.207 -13.710 -14.493 1.00 95.44 445 GLY A C 1
ATOM 3384 O O . GLY A 1 445 ? 36.484 -14.630 -15.264 1.00 95.44 445 GLY A O 1
ATOM 3385 N N . SER A 1 446 ? 37.156 -12.980 -13.914 1.00 93.19 446 SER A N 1
ATOM 3386 C CA . SER A 1 446 ? 38.582 -13.134 -14.187 1.00 93.19 446 SER A CA 1
ATOM 3387 C C . SER A 1 446 ? 39.418 -12.889 -12.941 1.00 93.19 446 SER A C 1
ATOM 3389 O O . SER A 1 446 ? 39.278 -11.861 -12.286 1.00 93.19 446 SER A O 1
ATOM 3391 N N . ASP A 1 447 ? 40.366 -13.786 -12.670 1.00 90.44 447 ASP A N 1
ATOM 3392 C CA . ASP A 1 447 ? 41.356 -13.602 -11.602 1.00 90.44 447 ASP A CA 1
ATOM 3393 C C . ASP A 1 447 ? 42.470 -12.618 -12.014 1.00 90.44 447 ASP A C 1
ATOM 3395 O O . ASP A 1 447 ? 43.135 -12.039 -11.165 1.00 90.44 447 ASP A O 1
ATOM 3399 N N . GLU A 1 448 ? 42.633 -12.352 -13.312 1.00 86.25 448 GLU A N 1
ATOM 3400 C CA . GLU A 1 448 ? 43.658 -11.456 -13.881 1.00 86.25 448 GLU A CA 1
ATOM 3401 C C . GLU A 1 448 ? 43.079 -10.089 -14.303 1.00 86.25 448 GLU A C 1
ATOM 3403 O O . GLU A 1 448 ? 43.762 -9.263 -14.908 1.00 86.25 448 GLU A O 1
ATOM 3408 N N . GLY A 1 449 ? 41.785 -9.873 -14.041 1.00 84.06 449 GLY A N 1
ATOM 3409 C CA . GLY A 1 449 ? 41.033 -8.690 -14.447 1.00 84.06 449 GLY A CA 1
ATOM 3410 C C . GLY A 1 449 ? 41.025 -7.543 -13.439 1.00 84.06 449 GLY A C 1
ATOM 3411 O O . GLY A 1 449 ? 41.819 -7.510 -12.499 1.00 84.06 449 GLY A O 1
ATOM 3412 N N . ASN A 1 450 ? 40.106 -6.593 -13.652 1.00 86.88 450 ASN A N 1
ATOM 3413 C CA . ASN A 1 450 ? 39.855 -5.524 -12.681 1.00 86.88 450 ASN A CA 1
ATOM 3414 C C . ASN A 1 450 ? 39.240 -6.106 -11.397 1.00 86.88 450 ASN A C 1
ATOM 3416 O O . ASN A 1 450 ? 38.767 -7.242 -11.378 1.00 86.88 450 ASN A O 1
ATOM 3420 N N . GLU A 1 451 ? 39.235 -5.324 -10.318 1.00 89.00 451 GLU A N 1
ATOM 3421 C CA . GLU A 1 451 ? 38.712 -5.763 -9.019 1.00 89.00 451 GLU A CA 1
ATOM 3422 C C . GLU A 1 451 ? 37.244 -6.213 -9.087 1.00 89.00 451 GLU A C 1
ATOM 3424 O O . GLU A 1 451 ? 36.887 -7.225 -8.494 1.00 89.00 451 GLU A O 1
ATOM 3429 N N . ASP A 1 452 ? 36.416 -5.527 -9.875 1.00 90.62 452 ASP A N 1
ATOM 3430 C CA . ASP A 1 452 ? 34.992 -5.826 -10.048 1.00 90.62 452 ASP A CA 1
ATOM 3431 C C . ASP A 1 452 ? 34.706 -7.054 -10.927 1.00 90.62 452 ASP A C 1
ATOM 3433 O O . ASP A 1 452 ? 33.554 -7.477 -11.041 1.00 90.62 452 ASP A O 1
ATOM 3437 N N . GLU A 1 453 ? 35.744 -7.657 -11.507 1.00 94.12 453 GLU A N 1
ATOM 3438 C CA . GLU A 1 453 ? 35.679 -8.890 -12.300 1.00 94.12 453 GLU A CA 1
ATOM 3439 C C . GLU A 1 453 ? 36.076 -10.126 -11.483 1.00 94.12 453 GLU A C 1
ATOM 3441 O O . GLU A 1 453 ? 35.985 -11.253 -11.976 1.00 94.12 453 GLU A O 1
ATOM 3446 N N . ARG A 1 454 ? 36.525 -9.919 -10.239 1.00 94.25 454 ARG A N 1
ATOM 3447 C CA . ARG A 1 454 ? 36.986 -10.955 -9.311 1.00 94.25 454 ARG A CA 1
ATOM 3448 C C . ARG A 1 454 ? 35.918 -11.263 -8.252 1.00 94.25 454 ARG A C 1
ATOM 3450 O O . ARG A 1 454 ? 35.209 -10.355 -7.831 1.00 94.25 454 ARG A O 1
ATOM 3457 N N . PRO A 1 455 ? 35.856 -12.502 -7.731 1.00 94.88 455 PRO A N 1
ATOM 3458 C CA . PRO A 1 455 ? 36.647 -13.660 -8.142 1.00 94.88 455 PRO A CA 1
ATOM 3459 C C . PRO A 1 455 ? 36.068 -14.329 -9.390 1.00 94.88 455 PRO A C 1
ATOM 3461 O O . PRO A 1 455 ? 34.866 -14.233 -9.661 1.00 94.88 455 PRO A O 1
ATOM 3464 N N . ARG A 1 456 ? 36.899 -15.094 -10.104 1.00 95.69 456 ARG A N 1
ATOM 3465 C CA . ARG A 1 456 ? 36.382 -16.045 -11.086 1.00 95.69 456 ARG A CA 1
ATOM 3466 C C . ARG A 1 456 ? 35.617 -17.164 -10.371 1.00 95.69 456 ARG A C 1
ATOM 3468 O O . ARG A 1 456 ? 36.098 -17.730 -9.391 1.00 95.69 456 ARG A O 1
ATOM 3475 N N . HIS A 1 457 ? 34.424 -17.491 -10.849 1.00 96.00 457 HIS A N 1
ATOM 3476 C CA . HIS A 1 457 ? 33.516 -18.443 -10.201 1.00 96.00 457 HIS A CA 1
ATOM 3477 C C . HIS A 1 457 ? 32.693 -19.219 -11.235 1.00 96.00 457 HIS A C 1
ATOM 3479 O O . HIS A 1 457 ? 32.585 -18.816 -12.389 1.00 96.00 457 HIS A O 1
ATOM 3485 N N . ARG A 1 458 ? 32.135 -20.371 -10.846 1.00 95.25 458 ARG A N 1
ATOM 3486 C CA . ARG A 1 458 ? 31.287 -21.175 -11.739 1.00 95.25 458 ARG A CA 1
ATOM 3487 C C . ARG A 1 458 ? 29.895 -20.552 -11.837 1.00 95.25 458 ARG A C 1
ATOM 3489 O O . ARG A 1 458 ? 29.302 -20.258 -10.805 1.00 95.25 458 ARG A O 1
ATOM 3496 N N . GLN A 1 459 ? 29.375 -20.437 -13.054 1.00 95.06 459 GLN A N 1
ATOM 3497 C CA . GLN A 1 459 ? 28.009 -20.005 -13.332 1.00 95.06 459 GLN A CA 1
ATOM 3498 C C . GLN A 1 459 ? 27.396 -20.896 -14.416 1.00 95.06 459 GLN A C 1
ATOM 3500 O O . GLN A 1 459 ? 28.092 -21.321 -15.337 1.00 95.06 459 GLN A O 1
ATOM 3505 N N . ALA A 1 460 ? 26.098 -21.171 -14.306 1.00 91.62 460 ALA A N 1
ATOM 3506 C CA . ALA A 1 460 ? 25.326 -21.873 -15.326 1.00 91.62 460 ALA A CA 1
ATOM 3507 C C . ALA A 1 460 ? 24.347 -20.907 -15.998 1.00 91.62 460 ALA A C 1
ATOM 3509 O O . ALA A 1 460 ? 23.777 -20.038 -15.330 1.00 91.62 460 ALA A O 1
ATOM 3510 N N . VAL A 1 461 ? 24.141 -21.076 -17.302 1.00 92.12 461 VAL A N 1
ATOM 3511 C CA . VAL A 1 461 ? 23.078 -20.400 -18.055 1.00 92.12 461 VAL A CA 1
ATOM 3512 C C . VAL A 1 461 ? 22.234 -21.433 -18.794 1.00 92.12 461 VAL A C 1
ATOM 3514 O O . VAL A 1 461 ? 22.746 -22.451 -19.267 1.00 92.12 461 VAL A O 1
ATOM 3517 N N . GLU A 1 462 ? 20.931 -21.185 -18.882 1.00 90.38 462 GLU A N 1
ATOM 3518 C CA . GLU A 1 462 ? 20.040 -21.977 -19.733 1.00 90.38 462 GLU A CA 1
ATOM 3519 C C . GLU A 1 462 ? 20.283 -21.656 -21.213 1.00 90.38 462 GLU A C 1
ATOM 3521 O O . GLU A 1 462 ? 20.989 -20.706 -21.535 1.00 90.38 462 GLU A O 1
ATOM 3526 N N . GLY A 1 463 ? 19.718 -22.446 -22.130 1.00 90.75 463 GLY A N 1
ATOM 3527 C CA . GLY A 1 463 ? 19.768 -22.112 -23.555 1.00 90.75 463 GLY A CA 1
ATOM 3528 C C . GLY A 1 463 ? 18.913 -20.883 -23.870 1.00 90.75 463 GLY A C 1
ATOM 3529 O O . GLY A 1 463 ? 17.801 -20.744 -23.356 1.00 90.75 463 GLY A O 1
ATOM 3530 N N . PHE A 1 464 ? 19.407 -19.994 -24.724 1.00 94.69 464 PHE A N 1
ATOM 3531 C CA . PHE A 1 464 ? 18.712 -18.761 -25.099 1.00 94.69 464 PHE A CA 1
ATOM 3532 C C . PHE A 1 464 ? 19.124 -18.302 -26.497 1.00 94.69 464 PHE A C 1
ATOM 3534 O O . PHE A 1 464 ? 20.129 -18.729 -27.052 1.00 94.69 464 PHE A O 1
ATOM 3541 N N . TRP A 1 465 ? 18.331 -17.417 -27.083 1.00 95.12 465 TRP A N 1
ATOM 3542 C CA . TRP A 1 465 ? 18.665 -16.720 -28.316 1.00 95.12 465 TRP A CA 1
ATOM 3543 C C . TRP A 1 465 ? 19.283 -15.368 -27.970 1.00 95.12 465 TRP A C 1
ATOM 3545 O O . TRP A 1 465 ? 18.726 -14.647 -27.141 1.00 95.12 465 TRP A O 1
ATOM 3555 N N . LEU A 1 466 ? 20.377 -14.991 -28.627 1.00 97.56 466 LEU A N 1
ATOM 3556 C CA . LEU A 1 466 ? 21.015 -13.681 -28.465 1.00 97.56 466 LEU A CA 1
ATOM 3557 C C . LEU A 1 466 ? 21.169 -12.991 -29.817 1.00 97.56 466 LEU A C 1
ATOM 3559 O O . LEU A 1 466 ? 21.510 -13.639 -30.801 1.00 97.56 466 LEU A O 1
ATOM 3563 N N . GLY A 1 467 ? 20.934 -11.683 -29.877 1.00 97.94 467 GLY A N 1
ATOM 3564 C CA . GLY A 1 467 ? 21.096 -10.874 -31.081 1.00 97.94 467 GLY A CA 1
ATOM 3565 C C . GLY A 1 467 ? 22.453 -11.121 -31.730 1.00 97.94 467 GLY A C 1
ATOM 3566 O O . GLY A 1 467 ? 23.489 -11.005 -31.078 1.00 97.94 467 GLY A O 1
ATOM 3567 N N . LYS A 1 468 ? 22.448 -11.462 -33.021 1.00 97.81 468 LYS A N 1
ATOM 3568 C CA . LYS A 1 468 ? 23.653 -11.654 -33.835 1.00 97.81 468 LYS A CA 1
ATOM 3569 C C . LYS A 1 468 ? 24.494 -10.377 -33.895 1.00 97.81 468 LYS A C 1
ATOM 3571 O O . LYS A 1 468 ? 25.720 -10.450 -33.934 1.00 97.81 468 LYS A O 1
ATOM 3576 N N . TYR A 1 469 ? 23.809 -9.239 -33.858 1.00 98.44 469 TYR A N 1
ATOM 3577 C CA . TYR A 1 469 ? 24.336 -7.882 -33.896 1.00 98.44 469 TYR A CA 1
ATOM 3578 C C . TYR A 1 469 ? 23.739 -7.057 -32.748 1.00 98.44 469 TYR A C 1
ATOM 3580 O O . TYR A 1 469 ? 22.708 -7.436 -32.181 1.00 98.44 469 TYR A O 1
ATOM 3588 N N . GLU A 1 470 ? 24.363 -5.923 -32.441 1.00 98.62 470 GLU A N 1
ATOM 3589 C CA . GLU A 1 470 ? 23.709 -4.830 -31.714 1.00 98.62 470 GLU A CA 1
ATOM 3590 C C . GLU A 1 470 ? 22.476 -4.346 -32.504 1.00 98.62 470 GLU A C 1
ATOM 3592 O O . GLU A 1 470 ? 22.429 -4.450 -33.734 1.00 98.62 470 GLU A O 1
ATOM 3597 N N . ILE A 1 471 ? 21.470 -3.811 -31.809 1.00 98.62 471 ILE A N 1
ATOM 3598 C CA . ILE A 1 471 ? 20.296 -3.203 -32.442 1.00 98.62 471 ILE A CA 1
ATOM 3599 C C . ILE A 1 471 ? 20.732 -1.972 -33.228 1.00 98.62 471 ILE A C 1
ATOM 3601 O O . ILE A 1 471 ? 21.431 -1.109 -32.700 1.00 98.62 471 ILE A O 1
ATOM 3605 N N . THR A 1 472 ? 20.304 -1.874 -34.483 1.00 98.69 472 THR A N 1
ATOM 3606 C CA . THR A 1 472 ? 20.691 -0.774 -35.368 1.00 98.69 472 THR A CA 1
ATOM 3607 C C . THR A 1 472 ? 19.725 0.404 -35.301 1.00 98.69 472 THR A C 1
ATOM 3609 O O . THR A 1 472 ? 18.568 0.267 -34.894 1.00 98.69 472 THR A O 1
ATOM 3612 N N . ASN A 1 473 ? 20.159 1.570 -35.784 1.00 98.50 473 ASN A N 1
ATOM 3613 C CA . ASN A 1 473 ? 19.263 2.717 -35.952 1.00 98.50 473 ASN A CA 1
ATOM 3614 C C . ASN A 1 473 ? 18.077 2.406 -36.877 1.00 98.50 473 ASN A C 1
ATOM 3616 O O . ASN A 1 473 ? 16.973 2.878 -36.623 1.00 98.50 473 ASN A O 1
ATOM 3620 N N . ALA A 1 474 ? 18.257 1.594 -37.927 1.00 98.44 474 ALA A N 1
ATOM 3621 C CA . ALA A 1 474 ? 17.140 1.187 -38.783 1.00 98.44 474 ALA A CA 1
ATOM 3622 C C . ALA A 1 474 ? 16.070 0.414 -37.996 1.00 98.44 474 ALA A C 1
ATOM 3624 O O . ALA A 1 474 ? 14.883 0.688 -38.141 1.00 98.44 474 ALA A O 1
ATOM 3625 N N . GLN A 1 475 ? 16.490 -0.503 -37.123 1.00 98.56 475 GLN A N 1
ATOM 3626 C CA . GLN A 1 475 ? 15.580 -1.297 -36.294 1.00 98.56 475 GLN A CA 1
ATOM 3627 C C . GLN A 1 475 ? 14.904 -0.436 -35.221 1.00 98.56 475 GLN A C 1
ATOM 3629 O O . GLN A 1 475 ? 13.687 -0.486 -35.047 1.00 98.56 475 GLN A O 1
ATOM 3634 N N . TYR A 1 476 ? 15.667 0.440 -34.562 1.00 98.44 476 TYR A N 1
ATOM 3635 C CA . TYR A 1 476 ? 15.115 1.393 -33.599 1.00 98.44 476 TYR A CA 1
ATOM 3636 C C . TYR A 1 476 ? 14.157 2.407 -34.253 1.00 98.44 476 TYR A C 1
ATOM 3638 O O . TYR A 1 476 ? 13.200 2.860 -33.627 1.00 98.44 476 TYR A O 1
ATOM 3646 N N . SER A 1 477 ? 14.348 2.727 -35.536 1.00 97.81 477 SER A N 1
ATOM 3647 C CA . SER A 1 477 ? 13.426 3.583 -36.288 1.00 97.81 477 SER A CA 1
ATOM 3648 C C . SER A 1 477 ? 12.046 2.941 -36.444 1.00 97.81 477 SER A C 1
ATOM 3650 O O . SER A 1 477 ? 11.045 3.648 -36.336 1.00 97.81 477 SER A O 1
ATOM 3652 N N . GLU A 1 478 ? 11.963 1.620 -36.633 1.00 97.56 478 GLU A N 1
ATOM 3653 C CA . GLU A 1 478 ? 10.675 0.912 -36.677 1.00 97.56 478 GLU A CA 1
ATOM 3654 C C . GLU A 1 478 ? 9.944 0.981 -35.329 1.00 97.56 478 GLU A C 1
ATOM 3656 O O . GLU A 1 478 ? 8.739 1.238 -35.296 1.00 97.56 478 GLU A O 1
ATOM 3661 N N . PHE A 1 479 ? 10.678 0.880 -34.215 1.00 97.56 479 PHE A N 1
ATOM 3662 C CA . PHE A 1 479 ? 10.122 1.095 -32.877 1.00 97.56 479 PHE A CA 1
ATOM 3663 C C . PHE A 1 479 ? 9.547 2.509 -32.714 1.00 97.56 479 PHE A C 1
ATOM 3665 O O . PHE A 1 479 ? 8.407 2.662 -32.272 1.00 97.56 479 PHE A O 1
ATOM 3672 N N . LEU A 1 480 ? 10.287 3.547 -33.118 1.00 97.06 480 LEU A N 1
ATOM 3673 C CA . LEU A 1 480 ? 9.810 4.933 -33.042 1.00 97.06 480 LEU A CA 1
ATOM 3674 C C . LEU A 1 480 ? 8.570 5.174 -33.916 1.00 97.06 480 LEU A C 1
ATOM 3676 O O . LEU A 1 480 ? 7.638 5.849 -33.482 1.00 97.06 480 LEU A O 1
ATOM 3680 N N . LYS A 1 481 ? 8.517 4.591 -35.121 1.00 95.88 481 LYS A N 1
ATOM 3681 C CA . LYS A 1 481 ? 7.340 4.676 -36.006 1.00 95.88 481 LYS A CA 1
ATOM 3682 C C . LYS A 1 481 ? 6.110 4.015 -35.388 1.00 95.88 481 LYS A C 1
ATOM 3684 O O . LYS A 1 481 ? 5.010 4.546 -35.513 1.00 95.88 481 LYS A O 1
ATOM 3689 N N . ALA A 1 482 ? 6.295 2.870 -34.735 1.00 89.44 482 ALA A N 1
ATOM 3690 C CA . ALA A 1 482 ? 5.215 2.136 -34.088 1.00 89.44 482 ALA A CA 1
ATOM 3691 C C . ALA A 1 482 ? 4.727 2.791 -32.784 1.00 89.44 482 ALA A C 1
ATOM 3693 O O . ALA A 1 482 ? 3.623 2.485 -32.339 1.00 89.44 482 ALA A O 1
ATOM 3694 N N . ASN A 1 483 ? 5.509 3.701 -32.188 1.00 87.31 483 ASN A N 1
ATOM 3695 C CA . ASN A 1 483 ? 5.210 4.323 -30.896 1.00 87.31 483 ASN A CA 1
ATOM 3696 C C . ASN A 1 483 ? 5.281 5.863 -30.978 1.00 87.31 483 ASN A C 1
ATOM 3698 O O . ASN A 1 483 ? 6.216 6.472 -30.443 1.00 87.31 483 ASN A O 1
ATOM 3702 N N . PRO A 1 484 ? 4.298 6.522 -31.630 1.00 81.88 484 PRO A N 1
ATOM 3703 C CA . PRO A 1 484 ? 4.257 7.978 -31.735 1.00 81.88 484 PRO A CA 1
ATOM 3704 C C . PRO A 1 484 ? 4.216 8.628 -30.345 1.00 81.88 484 PRO A C 1
ATOM 3706 O O . PRO A 1 484 ? 3.263 8.443 -29.594 1.00 81.88 484 PRO A O 1
ATOM 3709 N N . GLY A 1 485 ? 5.259 9.385 -29.996 1.00 79.81 485 GLY A N 1
ATOM 3710 C CA . GLY A 1 485 ? 5.425 10.005 -28.673 1.00 79.81 485 GLY A CA 1
ATOM 3711 C C . GLY A 1 485 ? 6.619 9.472 -27.879 1.00 79.81 485 GLY A C 1
ATOM 3712 O O . GLY A 1 485 ? 7.062 10.128 -26.935 1.00 79.81 485 GLY A O 1
ATOM 3713 N N . GLN A 1 486 ? 7.203 8.340 -28.285 1.00 85.81 486 GLN A N 1
ATOM 3714 C CA . GLN A 1 486 ? 8.488 7.905 -27.751 1.00 85.81 486 GLN A CA 1
ATOM 3715 C C . GLN A 1 486 ? 9.585 8.905 -28.143 1.00 85.81 486 GLN A C 1
ATOM 3717 O O . GLN A 1 486 ? 9.717 9.296 -29.303 1.00 85.81 486 GLN A O 1
ATOM 3722 N N . ARG A 1 487 ? 10.388 9.318 -27.157 1.00 88.25 487 ARG A N 1
ATOM 3723 C CA . ARG A 1 487 ? 11.494 10.253 -27.373 1.00 88.25 487 ARG A CA 1
ATOM 3724 C C . ARG A 1 487 ? 12.602 9.586 -28.186 1.00 88.25 487 ARG A C 1
ATOM 3726 O O . ARG A 1 487 ? 12.994 8.452 -27.900 1.00 88.25 487 ARG A O 1
ATOM 3733 N N . GLU A 1 488 ? 13.134 10.329 -29.149 1.00 95.12 488 GLU A N 1
ATOM 3734 C CA . GLU A 1 488 ? 14.311 9.928 -29.914 1.00 95.12 488 GLU A CA 1
ATOM 3735 C C . GLU A 1 488 ? 15.565 9.831 -29.014 1.00 95.12 488 GLU A C 1
ATOM 3737 O O . GLU A 1 488 ? 15.688 10.579 -28.034 1.00 95.12 488 GLU A O 1
ATOM 3742 N N . PRO A 1 489 ? 16.514 8.927 -29.321 1.00 96.44 489 PRO A N 1
ATOM 3743 C CA . PRO A 1 489 ? 17.799 8.859 -28.627 1.00 96.44 489 PRO A CA 1
ATOM 3744 C C . PRO A 1 489 ? 18.569 10.187 -28.698 1.00 96.44 489 PRO A C 1
ATOM 3746 O O . PRO A 1 489 ? 18.431 10.950 -29.652 1.00 96.44 489 PRO A O 1
ATOM 3749 N N . LEU A 1 490 ? 19.434 10.463 -27.713 1.00 93.69 490 LEU A N 1
ATOM 3750 C CA . LEU A 1 490 ? 20.101 11.771 -27.584 1.00 93.69 490 LEU A CA 1
ATOM 3751 C C . LEU A 1 490 ? 20.916 12.183 -28.829 1.00 93.69 490 LEU A C 1
ATOM 3753 O O . LEU A 1 490 ? 21.019 13.370 -29.125 1.00 93.69 490 LEU A O 1
ATOM 3757 N N . PHE A 1 491 ? 21.462 11.212 -29.567 1.00 92.94 491 PHE A N 1
ATOM 3758 C CA . PHE A 1 491 ? 22.316 11.430 -30.745 1.00 92.94 491 PHE A CA 1
ATOM 3759 C C . PHE A 1 491 ? 21.635 11.051 -32.068 1.00 92.94 491 PHE A C 1
ATOM 3761 O O . PHE A 1 491 ? 22.299 10.894 -33.088 1.00 92.94 491 PHE A O 1
ATOM 3768 N N . TRP A 1 492 ? 20.307 10.912 -32.067 1.00 96.19 492 TRP A N 1
ATOM 3769 C CA . TRP A 1 492 ? 19.537 10.375 -33.193 1.00 96.19 492 TRP A CA 1
ATOM 3770 C C . TRP A 1 492 ? 19.705 11.140 -34.511 1.00 96.19 492 TRP A C 1
ATOM 3772 O O . TRP A 1 492 ? 19.712 10.543 -35.582 1.00 96.19 492 TRP A O 1
ATOM 3782 N N . SER A 1 493 ? 19.873 12.462 -34.433 1.00 93.69 493 SER A N 1
ATOM 3783 C CA . SER A 1 493 ? 20.051 13.336 -35.602 1.00 93.69 493 SER A CA 1
ATOM 3784 C C . SER A 1 493 ? 21.517 13.662 -35.917 1.00 93.69 493 SER A C 1
ATOM 3786 O O . SER A 1 493 ? 21.783 14.423 -36.847 1.00 93.69 493 SER A O 1
ATOM 3788 N N . ASP A 1 494 ? 22.479 13.137 -35.153 1.00 94.50 494 ASP A N 1
ATOM 3789 C CA . ASP A 1 494 ? 23.900 13.417 -35.370 1.00 94.50 494 ASP A CA 1
ATOM 3790 C C . ASP A 1 494 ? 24.451 12.527 -36.504 1.00 94.50 494 ASP A C 1
ATOM 3792 O O . ASP A 1 494 ? 24.403 11.297 -36.397 1.00 94.50 494 ASP A O 1
ATOM 3796 N N . PRO A 1 495 ? 24.998 13.086 -37.602 1.00 93.06 495 PRO A N 1
ATOM 3797 C CA . PRO A 1 495 ? 25.571 12.307 -38.703 1.00 93.06 495 PRO A CA 1
ATOM 3798 C C . PRO A 1 495 ? 26.691 11.336 -38.297 1.00 93.06 495 PRO A C 1
ATOM 3800 O O . PRO A 1 495 ? 26.937 10.370 -39.018 1.00 93.06 495 PRO A O 1
ATOM 3803 N N . ALA A 1 496 ? 27.365 11.566 -37.166 1.00 91.31 496 ALA A N 1
ATOM 3804 C CA . ALA A 1 496 ? 28.383 10.655 -36.645 1.00 91.31 496 ALA A CA 1
ATOM 3805 C C . ALA A 1 496 ? 27.794 9.332 -36.117 1.00 91.31 496 ALA A C 1
ATOM 3807 O O . ALA A 1 496 ? 28.498 8.321 -36.101 1.00 91.31 496 ALA A O 1
ATOM 3808 N N . TYR A 1 497 ? 26.513 9.329 -35.727 1.00 94.81 497 TYR A N 1
ATOM 3809 C CA . TYR A 1 497 ? 25.853 8.212 -35.041 1.00 94.81 497 TYR A CA 1
ATOM 3810 C C . TYR A 1 497 ? 24.600 7.690 -35.756 1.00 94.81 497 TYR A C 1
ATOM 3812 O O . TYR A 1 497 ? 24.215 6.551 -35.531 1.00 94.81 497 TYR A O 1
ATOM 3820 N N . SER A 1 498 ? 23.980 8.482 -36.633 1.00 95.62 498 SER A N 1
ATOM 3821 C CA . SER A 1 498 ? 22.630 8.256 -37.190 1.00 95.62 498 SER A CA 1
ATOM 3822 C C . SER A 1 498 ? 22.549 7.327 -38.4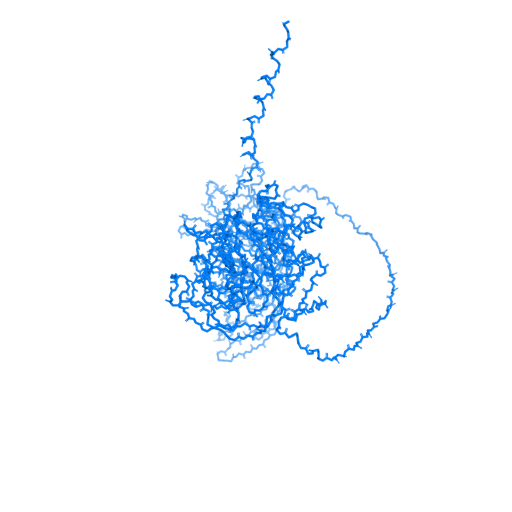06 1.00 95.62 498 SER A C 1
ATOM 3824 O O . SER A 1 498 ? 21.480 7.155 -38.998 1.00 95.62 498 SER A O 1
ATOM 3826 N N . ARG A 1 499 ? 23.662 6.713 -38.823 1.00 97.56 499 ARG A N 1
ATOM 3827 C CA . ARG A 1 499 ? 23.654 5.798 -39.971 1.00 97.56 499 ARG A CA 1
ATOM 3828 C C . ARG A 1 499 ? 22.724 4.599 -39.713 1.00 97.56 499 ARG A C 1
ATOM 3830 O O . ARG A 1 499 ? 22.802 4.017 -38.633 1.00 97.56 499 ARG A O 1
ATOM 3837 N N . PRO A 1 500 ? 21.886 4.173 -40.683 1.00 98.00 500 PRO A N 1
ATOM 3838 C CA . PRO A 1 500 ? 20.902 3.106 -40.459 1.00 98.00 500 PRO A CA 1
ATOM 3839 C C . PRO A 1 500 ? 21.503 1.763 -40.024 1.00 98.00 500 PRO A C 1
ATOM 3841 O O . PRO A 1 500 ? 20.850 0.993 -39.327 1.00 98.00 500 PRO A O 1
ATOM 3844 N N . ASP A 1 501 ? 22.736 1.486 -40.447 1.00 97.75 501 ASP A N 1
ATOM 3845 C CA . ASP A 1 501 ? 23.493 0.259 -40.195 1.00 97.75 501 ASP A CA 1
ATOM 3846 C C . ASP A 1 501 ? 24.398 0.328 -38.951 1.00 97.75 501 ASP A C 1
ATOM 3848 O O . ASP A 1 501 ? 25.072 -0.651 -38.634 1.00 97.75 501 ASP A O 1
ATOM 3852 N N . TYR A 1 502 ? 24.423 1.462 -38.244 1.00 98.12 502 TYR A N 1
ATOM 3853 C CA . TYR A 1 502 ? 25.168 1.622 -36.990 1.00 98.12 502 TYR A CA 1
ATOM 3854 C C . TYR A 1 502 ? 24.336 1.142 -35.799 1.00 98.12 502 TYR A C 1
ATOM 3856 O O . TYR A 1 502 ? 23.102 1.219 -35.866 1.00 98.12 502 TYR A O 1
ATOM 3864 N N . PRO A 1 503 ? 24.983 0.685 -34.708 1.00 98.38 503 PRO A N 1
ATOM 3865 C CA . PRO A 1 503 ? 24.276 0.419 -33.465 1.00 98.38 503 PRO A CA 1
ATOM 3866 C C . PRO A 1 503 ? 23.603 1.699 -32.960 1.00 98.38 503 PRO A C 1
ATOM 3868 O O . PRO A 1 503 ? 24.190 2.785 -33.010 1.00 98.38 503 PRO A O 1
ATOM 3871 N N . VAL A 1 504 ? 22.372 1.575 -32.467 1.00 98.31 504 VAL A N 1
ATOM 3872 C CA . VAL A 1 504 ? 21.689 2.693 -31.818 1.00 98.31 504 VAL A CA 1
ATOM 3873 C C . VAL A 1 504 ? 22.381 3.012 -30.493 1.00 98.31 504 VAL A C 1
ATOM 3875 O O . VAL A 1 504 ? 22.652 2.122 -29.686 1.00 98.31 504 VAL A O 1
ATOM 3878 N N . VAL A 1 505 ? 22.660 4.293 -30.264 1.00 97.62 505 VAL A N 1
ATOM 3879 C CA . VAL A 1 505 ? 23.304 4.811 -29.048 1.00 97.62 505 VAL A CA 1
ATOM 3880 C C . VAL A 1 505 ? 22.563 6.040 -28.523 1.00 97.62 505 VAL A C 1
ATOM 3882 O O . VAL A 1 505 ? 21.672 6.580 -29.179 1.00 97.62 505 VAL A O 1
ATOM 3885 N N . GLY A 1 506 ? 22.907 6.508 -27.323 1.00 95.62 506 GLY A N 1
ATOM 3886 C CA . GLY A 1 506 ? 22.208 7.626 -26.684 1.00 95.62 506 GLY A CA 1
ATOM 3887 C C . GLY A 1 506 ? 20.857 7.233 -26.092 1.00 95.62 506 GLY A C 1
ATOM 3888 O O . GLY A 1 506 ? 19.994 8.094 -25.917 1.00 95.62 506 GLY A O 1
ATOM 3889 N N . LEU A 1 507 ? 20.670 5.949 -25.793 1.00 95.12 507 LEU A N 1
ATOM 3890 C CA . LEU A 1 507 ? 19.508 5.414 -25.089 1.00 95.12 507 LEU A CA 1
ATOM 3891 C C . LEU A 1 507 ? 19.677 5.573 -23.575 1.00 95.12 507 LEU A C 1
ATOM 3893 O O . LEU A 1 507 ? 20.793 5.485 -23.061 1.00 95.12 507 LEU A O 1
ATOM 3897 N N . THR A 1 508 ? 18.574 5.764 -22.848 1.00 91.69 508 THR A N 1
ATOM 3898 C CA . THR A 1 508 ? 18.540 5.363 -21.433 1.00 91.69 508 THR A CA 1
ATOM 3899 C C . THR A 1 508 ? 18.356 3.848 -21.349 1.00 91.69 508 THR A C 1
ATOM 3901 O O . THR A 1 508 ? 17.870 3.221 -22.293 1.00 91.69 508 THR A O 1
ATOM 3904 N N . TRP A 1 509 ? 18.654 3.244 -20.197 1.00 90.50 509 TRP A N 1
ATOM 3905 C CA . TRP A 1 509 ? 18.355 1.823 -20.001 1.00 90.50 509 TRP A CA 1
ATOM 3906 C C . TRP A 1 509 ? 16.858 1.535 -20.195 1.00 90.50 509 TRP A C 1
ATOM 3908 O O . TRP A 1 509 ? 16.489 0.575 -20.866 1.00 90.50 509 TRP A O 1
ATOM 3918 N N . ARG A 1 510 ? 15.987 2.423 -19.686 1.00 86.31 510 ARG A N 1
ATOM 3919 C CA . ARG A 1 510 ? 14.524 2.323 -19.843 1.00 86.31 510 ARG A CA 1
ATOM 3920 C C . ARG A 1 510 ? 14.094 2.345 -21.315 1.00 86.31 510 ARG A C 1
ATOM 3922 O O . ARG A 1 510 ? 13.205 1.579 -21.672 1.00 86.31 510 ARG A O 1
ATOM 3929 N N . ASP A 1 511 ? 14.722 3.161 -22.164 1.00 92.81 511 ASP A N 1
ATOM 3930 C CA . ASP A 1 511 ? 14.432 3.173 -23.608 1.00 92.81 511 ASP A CA 1
ATOM 3931 C C . ASP A 1 511 ? 14.735 1.808 -24.243 1.00 92.81 511 ASP A C 1
ATOM 3933 O O . ASP A 1 511 ? 13.927 1.280 -25.007 1.00 92.81 511 ASP A O 1
ATOM 3937 N N . GLY A 1 512 ? 15.854 1.188 -23.852 1.00 93.38 512 GLY A N 1
ATOM 3938 C CA . GLY A 1 512 ? 16.199 -0.161 -24.293 1.00 93.38 512 GLY A CA 1
ATOM 3939 C C . GLY A 1 512 ? 15.192 -1.222 -23.835 1.00 93.38 512 GLY A C 1
ATOM 3940 O O . GLY A 1 512 ? 14.881 -2.136 -24.597 1.00 93.38 512 GLY A O 1
ATOM 3941 N N . VAL A 1 513 ? 14.628 -1.095 -22.628 1.00 86.44 513 VAL A N 1
ATOM 3942 C CA . VAL A 1 513 ? 13.598 -2.035 -22.156 1.00 86.44 513 VAL A CA 1
ATOM 3943 C C . VAL A 1 513 ? 12.288 -1.853 -22.922 1.00 86.44 513 VAL A C 1
ATOM 3945 O O . VAL A 1 513 ? 11.701 -2.845 -23.349 1.00 86.44 513 VAL A O 1
ATOM 3948 N N . LYS A 1 514 ? 11.854 -0.609 -23.164 1.00 84.94 514 LYS A N 1
ATOM 3949 C CA . LYS A 1 514 ? 10.662 -0.321 -23.982 1.00 84.94 514 LYS A CA 1
ATOM 3950 C C . LYS A 1 514 ? 10.790 -0.912 -25.386 1.00 84.94 514 LYS A C 1
ATOM 3952 O O . LYS A 1 514 ? 9.857 -1.554 -25.863 1.00 84.94 514 LYS A O 1
ATOM 3957 N N . TYR A 1 515 ? 11.966 -0.762 -26.002 1.00 94.50 515 TYR A N 1
ATOM 3958 C CA . TYR A 1 515 ? 12.276 -1.399 -27.280 1.00 94.50 515 TYR A CA 1
ATOM 3959 C C . TYR A 1 515 ? 12.132 -2.925 -27.200 1.00 94.50 515 TYR A C 1
ATOM 3961 O O . TYR A 1 515 ? 11.465 -3.527 -28.038 1.00 94.50 515 TYR A O 1
ATOM 3969 N N . CYS A 1 516 ? 12.723 -3.554 -26.177 1.00 90.38 516 CYS A N 1
ATOM 3970 C CA . CYS A 1 516 ? 12.649 -5.003 -25.994 1.00 90.38 516 CYS A CA 1
ATOM 3971 C C . CYS A 1 516 ? 11.201 -5.493 -25.864 1.00 90.38 516 CYS A C 1
ATOM 3973 O O . CYS A 1 516 ? 10.827 -6.439 -26.551 1.00 90.38 516 CYS A O 1
ATOM 3975 N N . ILE A 1 517 ? 10.384 -4.831 -25.037 1.00 75.56 517 ILE A N 1
ATOM 3976 C CA . ILE A 1 517 ? 8.970 -5.182 -24.838 1.00 75.56 517 ILE A CA 1
ATOM 3977 C C . ILE A 1 517 ? 8.208 -5.107 -26.158 1.00 75.56 517 ILE A C 1
ATOM 3979 O O . ILE A 1 517 ? 7.567 -6.081 -26.549 1.00 75.56 517 ILE A O 1
ATOM 3983 N N . TRP A 1 518 ? 8.331 -3.986 -26.875 1.00 88.06 518 TRP A N 1
ATOM 3984 C CA . TRP A 1 518 ? 7.691 -3.813 -28.178 1.00 88.06 518 TRP A CA 1
ATOM 3985 C C . TRP A 1 518 ? 8.114 -4.902 -29.173 1.00 88.06 518 TRP A C 1
ATOM 3987 O O . TRP A 1 518 ? 7.273 -5.465 -29.870 1.00 88.06 518 TRP A O 1
ATOM 3997 N N . ALA A 1 519 ? 9.402 -5.249 -29.195 1.00 87.44 519 ALA A N 1
ATOM 3998 C CA . ALA A 1 519 ? 9.952 -6.267 -30.082 1.00 87.44 519 ALA A CA 1
ATOM 3999 C C . ALA A 1 519 ? 9.631 -7.714 -29.655 1.00 87.44 519 ALA A C 1
ATOM 4001 O O . ALA A 1 519 ? 9.984 -8.641 -30.388 1.00 87.44 519 ALA A O 1
ATOM 4002 N N . GLY A 1 520 ? 8.987 -7.940 -28.500 1.00 76.00 520 GLY A N 1
ATOM 4003 C CA . GLY A 1 520 ? 8.756 -9.279 -27.942 1.00 76.00 520 GLY A CA 1
ATOM 4004 C C . GLY A 1 520 ? 10.044 -9.978 -27.480 1.00 76.00 520 GLY A C 1
ATOM 4005 O O . GLY A 1 520 ? 10.155 -11.206 -27.539 1.00 76.00 520 GLY A O 1
ATOM 4006 N N . LEU A 1 521 ? 11.037 -9.190 -27.068 1.00 91.19 521 LEU A N 1
ATOM 4007 C CA . LEU A 1 521 ? 12.385 -9.590 -26.668 1.00 91.19 521 LEU A CA 1
ATOM 4008 C C . LEU A 1 521 ? 12.689 -9.110 -25.237 1.00 91.19 521 LEU A C 1
ATOM 4010 O O . LEU A 1 521 ? 11.851 -8.523 -24.556 1.00 91.19 521 LEU A O 1
ATOM 4014 N N . ARG A 1 522 ? 13.908 -9.362 -24.760 1.00 93.38 522 ARG A N 1
ATOM 4015 C CA . ARG A 1 522 ? 14.433 -8.860 -23.479 1.00 93.38 522 ARG A CA 1
ATOM 4016 C C . ARG A 1 522 ? 15.894 -8.443 -23.620 1.00 93.38 522 ARG A C 1
ATOM 4018 O O . ARG A 1 522 ? 16.538 -8.804 -24.598 1.00 93.38 522 ARG A O 1
ATOM 4025 N N . MET A 1 523 ? 16.448 -7.753 -22.630 1.00 95.25 523 MET A N 1
ATOM 4026 C CA . MET A 1 523 ? 17.907 -7.644 -22.513 1.00 95.25 523 MET A CA 1
ATOM 4027 C C . MET A 1 523 ? 18.507 -8.982 -22.038 1.00 95.25 523 MET A C 1
ATOM 4029 O O . MET A 1 523 ? 17.822 -9.746 -21.340 1.00 95.25 523 MET A O 1
ATOM 4033 N N . PRO A 1 524 ? 19.760 -9.302 -22.403 1.00 96.94 524 PRO A N 1
ATOM 4034 C CA . PRO A 1 524 ? 20.486 -10.401 -21.781 1.00 96.94 524 PRO A CA 1
ATOM 4035 C C . PRO A 1 524 ? 20.814 -10.066 -20.322 1.00 96.94 524 PRO A C 1
ATOM 4037 O O . PRO A 1 524 ? 21.056 -8.903 -19.987 1.00 96.94 524 PRO A O 1
ATOM 4040 N N . THR A 1 525 ? 20.885 -11.081 -19.462 1.00 96.00 525 THR A N 1
ATOM 4041 C CA . THR A 1 525 ? 21.559 -10.915 -18.166 1.00 96.00 525 THR A CA 1
ATOM 4042 C C . THR A 1 525 ? 23.060 -10.735 -18.386 1.00 96.00 525 THR A C 1
ATOM 4044 O O . THR A 1 525 ? 23.607 -11.115 -19.425 1.00 96.00 525 THR A O 1
ATOM 4047 N N . GLU A 1 526 ? 23.764 -10.197 -17.394 1.00 96.38 526 GLU A N 1
ATOM 4048 C CA . GLU A 1 526 ? 25.222 -10.123 -17.426 1.00 96.38 526 GLU A CA 1
ATOM 4049 C C . GLU A 1 526 ? 25.863 -11.513 -17.600 1.00 96.38 526 GLU A C 1
ATOM 4051 O O . GLU A 1 526 ? 26.838 -11.656 -18.340 1.00 96.38 526 GLU A O 1
ATOM 4056 N N . ALA A 1 527 ? 25.305 -12.542 -16.956 1.00 96.62 527 ALA A N 1
ATOM 4057 C CA . ALA A 1 527 ? 25.810 -13.909 -17.054 1.00 96.62 527 ALA A CA 1
ATOM 4058 C C . ALA A 1 527 ? 25.599 -14.507 -18.451 1.00 96.62 527 ALA A C 1
ATOM 4060 O O . ALA A 1 527 ? 26.511 -15.119 -19.003 1.00 96.62 527 ALA A O 1
ATOM 4061 N N . GLU A 1 528 ? 24.422 -14.300 -19.045 1.00 96.94 528 GLU A N 1
ATOM 4062 C CA . GLU A 1 528 ? 24.134 -14.713 -20.422 1.00 96.94 528 GLU A CA 1
ATOM 4063 C C . GLU A 1 528 ? 25.053 -14.011 -21.419 1.00 96.94 528 GLU A C 1
ATOM 4065 O O . GLU A 1 528 ? 25.619 -14.657 -22.305 1.00 96.94 528 GLU A O 1
ATOM 4070 N N . TRP A 1 529 ? 25.244 -12.702 -21.247 1.00 98.06 529 TRP A N 1
ATOM 4071 C CA . TRP A 1 529 ? 26.133 -11.922 -22.093 1.00 98.06 529 TRP A CA 1
ATOM 4072 C C . TRP A 1 529 ? 27.568 -12.455 -22.022 1.00 98.06 529 TRP A C 1
ATOM 4074 O O . TRP A 1 529 ? 28.163 -12.743 -23.060 1.00 98.06 529 TRP A O 1
ATOM 4084 N N . GLU A 1 530 ? 28.120 -12.652 -20.816 1.00 97.75 530 GLU A N 1
ATOM 4085 C CA . GLU A 1 530 ? 29.498 -13.133 -20.655 1.00 97.75 530 GLU A CA 1
ATOM 4086 C C . GLU A 1 530 ? 29.671 -14.566 -21.173 1.00 97.75 530 GLU A C 1
ATOM 4088 O O . GLU A 1 530 ? 30.668 -14.870 -21.834 1.00 97.75 530 GLU A O 1
ATOM 4093 N N . TYR A 1 531 ? 28.686 -15.438 -20.945 1.00 96.31 531 TYR A N 1
ATOM 4094 C CA . TYR A 1 531 ? 28.700 -16.795 -21.482 1.00 96.31 531 TYR A CA 1
ATOM 4095 C C . TYR A 1 531 ? 28.781 -16.789 -23.011 1.00 96.31 531 TYR A C 1
ATOM 4097 O O . TYR A 1 531 ? 29.661 -17.434 -23.593 1.00 96.31 531 TYR A O 1
ATOM 4105 N N . ALA A 1 532 ? 27.914 -16.013 -23.664 1.00 95.62 532 ALA A N 1
ATOM 4106 C CA . ALA A 1 532 ? 27.914 -15.876 -25.113 1.00 95.62 532 ALA A CA 1
ATOM 4107 C C . ALA A 1 532 ? 29.221 -15.248 -25.622 1.00 95.62 532 ALA A C 1
ATOM 4109 O O . ALA A 1 532 ? 29.797 -15.729 -26.599 1.00 95.62 532 ALA A O 1
ATOM 4110 N N . ALA A 1 533 ? 29.734 -14.228 -24.929 1.00 96.12 533 ALA A N 1
ATOM 4111 C CA . ALA A 1 533 ? 30.992 -13.555 -25.243 1.00 96.12 533 ALA A CA 1
ATOM 4112 C C . ALA A 1 533 ? 32.187 -14.522 -25.181 1.00 96.12 533 ALA A C 1
ATOM 4114 O O . ALA A 1 533 ? 33.058 -14.498 -26.050 1.00 96.12 533 ALA A O 1
ATOM 4115 N N . SER A 1 534 ? 32.189 -15.440 -24.210 1.00 91.06 534 SER A N 1
ATOM 4116 C CA . SER A 1 534 ? 33.244 -16.442 -24.025 1.00 91.06 534 SER A CA 1
ATOM 4117 C C . SER A 1 534 ? 33.372 -17.441 -25.185 1.00 91.06 534 SER A C 1
ATOM 4119 O O . SER A 1 534 ? 34.362 -18.180 -25.254 1.00 91.06 534 SER A O 1
ATOM 4121 N N . GLY A 1 535 ? 32.365 -17.511 -26.069 1.00 83.19 535 GLY A N 1
ATOM 4122 C CA . GLY A 1 535 ? 32.304 -18.454 -27.185 1.00 83.19 535 GLY A CA 1
ATOM 4123 C C . GLY A 1 535 ? 32.292 -19.922 -26.749 1.00 83.19 535 GLY A C 1
ATOM 4124 O O . GLY A 1 535 ? 32.754 -20.777 -27.503 1.00 83.19 535 GLY A O 1
ATOM 4125 N N . GLY A 1 536 ? 31.897 -20.205 -25.499 1.00 77.81 536 GLY A N 1
ATOM 4126 C CA . GLY A 1 536 ? 31.986 -21.531 -24.877 1.00 77.81 536 GLY A CA 1
ATOM 4127 C C . GLY A 1 536 ? 33.423 -22.024 -24.646 1.00 77.81 536 GLY A C 1
ATOM 4128 O O . GLY A 1 536 ? 33.626 -23.165 -24.237 1.00 77.81 536 GLY A O 1
ATOM 4129 N N . LYS A 1 537 ? 34.431 -21.181 -24.914 1.00 76.56 537 LYS A N 1
ATOM 4130 C CA . LYS A 1 537 ? 35.865 -21.515 -24.882 1.00 76.56 537 LYS A CA 1
ATOM 4131 C C . LYS A 1 537 ? 36.662 -20.686 -23.874 1.00 76.56 537 LYS A C 1
ATOM 4133 O O . LYS A 1 537 ? 37.881 -20.813 -23.825 1.00 76.56 537 LYS A O 1
ATOM 4138 N N . GLN A 1 538 ? 35.993 -19.841 -23.083 1.00 83.12 538 GLN A N 1
ATOM 4139 C CA . GLN A 1 538 ? 36.623 -18.951 -22.095 1.00 83.12 538 GLN A CA 1
ATOM 4140 C C . GLN A 1 538 ? 37.725 -18.065 -22.698 1.00 83.12 538 GLN A C 1
ATOM 4142 O O . GLN A 1 538 ? 38.765 -17.828 -22.084 1.00 83.12 538 GLN A O 1
ATOM 4147 N N . HIS A 1 539 ? 37.512 -17.581 -23.925 1.00 89.12 539 HIS A N 1
ATOM 4148 C CA . HIS A 1 539 ? 38.452 -16.659 -24.552 1.00 89.12 539 HIS A CA 1
ATOM 4149 C C . HIS A 1 539 ? 38.562 -15.353 -23.739 1.00 89.12 539 HIS A C 1
ATOM 4151 O O . HIS A 1 539 ? 37.538 -14.839 -23.283 1.00 89.12 539 HIS A O 1
ATOM 4157 N N . PRO A 1 540 ? 39.769 -14.771 -23.586 1.00 90.56 540 PRO A N 1
ATOM 4158 C CA . PRO A 1 540 ? 39.953 -13.522 -22.840 1.00 90.56 540 PRO A CA 1
ATOM 4159 C C . PRO A 1 540 ? 39.354 -12.304 -23.559 1.00 90.56 540 PRO A C 1
ATOM 4161 O O . PRO A 1 540 ? 38.976 -11.332 -22.903 1.00 90.56 540 PRO A O 1
ATOM 4164 N N . TYR A 1 541 ? 39.237 -12.373 -24.886 1.00 94.25 541 TYR A N 1
ATOM 4165 C CA . TYR A 1 541 ? 38.506 -11.423 -25.720 1.00 94.25 541 TYR A CA 1
ATOM 4166 C C . TYR A 1 541 ? 37.411 -12.157 -26.503 1.00 94.25 541 TYR A C 1
ATOM 4168 O O . TYR A 1 541 ? 37.669 -13.256 -26.999 1.00 94.25 541 TYR A O 1
ATOM 4176 N N . PRO A 1 542 ? 36.219 -11.570 -26.678 1.00 94.62 542 PRO A N 1
ATOM 4177 C CA . PRO A 1 542 ? 35.087 -12.228 -27.322 1.00 94.62 542 PRO A CA 1
ATOM 4178 C C . PRO A 1 542 ? 35.150 -12.141 -28.857 1.00 94.62 542 PRO A C 1
ATOM 4180 O O . PRO A 1 542 ? 34.190 -11.772 -29.528 1.00 94.62 542 PRO A O 1
ATOM 4183 N N . THR A 1 543 ? 36.310 -12.482 -29.418 1.00 94.44 543 THR A N 1
ATOM 4184 C CA . THR A 1 543 ? 36.591 -12.526 -30.859 1.00 94.44 543 THR A CA 1
ATOM 4185 C C . THR A 1 543 ? 36.701 -13.976 -31.343 1.00 94.44 543 THR A C 1
ATOM 4187 O O . THR A 1 543 ? 36.760 -14.918 -30.543 1.00 94.44 543 THR A O 1
ATOM 4190 N N . SER A 1 544 ? 36.765 -14.176 -32.663 1.00 90.38 544 SER A N 1
ATOM 4191 C CA . SER A 1 544 ? 36.892 -15.503 -33.291 1.00 90.38 544 SER A CA 1
ATOM 4192 C C . SER A 1 544 ? 38.047 -16.344 -32.719 1.00 90.38 544 SER A C 1
ATOM 4194 O O . SER A 1 544 ? 37.877 -17.538 -32.464 1.00 90.38 544 SER A O 1
ATOM 4196 N N . GLY A 1 545 ? 39.206 -15.716 -32.487 1.00 88.25 545 GLY A N 1
ATOM 4197 C CA . GLY A 1 545 ? 40.436 -16.356 -32.005 1.00 88.25 545 GLY A CA 1
ATOM 4198 C C . GLY A 1 545 ? 40.806 -16.056 -30.550 1.00 88.25 545 GLY A C 1
ATOM 4199 O O . GLY A 1 545 ? 41.817 -16.561 -30.073 1.00 88.25 545 GLY A O 1
ATOM 4200 N N . GLY A 1 546 ? 40.030 -15.228 -29.846 1.00 92.19 546 GLY A N 1
ATOM 4201 C CA . GLY A 1 546 ? 40.327 -14.837 -28.466 1.00 92.19 546 GLY A CA 1
ATOM 4202 C C . GLY A 1 546 ? 41.433 -13.788 -28.307 1.00 92.19 546 GLY A C 1
ATOM 4203 O O . GLY A 1 546 ? 41.849 -13.515 -27.183 1.00 92.19 546 GLY A O 1
ATOM 4204 N N . SER A 1 547 ? 41.899 -13.190 -29.405 1.00 91.62 547 SER A N 1
ATOM 4205 C CA . SER A 1 547 ? 42.871 -12.090 -29.445 1.00 91.62 547 SER A CA 1
ATOM 4206 C C . SER A 1 547 ? 42.233 -10.801 -29.967 1.00 91.62 547 SER A C 1
ATOM 4208 O O . SER A 1 547 ? 41.232 -10.850 -30.683 1.00 91.62 547 SER A O 1
ATOM 4210 N N . LEU A 1 548 ? 42.821 -9.654 -29.617 1.00 90.06 548 LEU A N 1
ATOM 4211 C CA . LEU A 1 548 ? 42.348 -8.333 -30.031 1.00 90.06 548 LEU A CA 1
ATOM 4212 C C . LEU A 1 548 ? 43.370 -7.642 -30.949 1.00 90.06 548 LEU A C 1
ATOM 4214 O O . LEU A 1 548 ? 44.513 -7.425 -30.547 1.00 90.06 548 LEU A O 1
ATOM 4218 N N . ASP A 1 549 ? 42.947 -7.268 -32.156 1.00 90.06 549 ASP A N 1
ATOM 4219 C CA . ASP A 1 549 ? 43.710 -6.510 -33.152 1.00 90.06 549 ASP A CA 1
ATOM 4220 C C . ASP A 1 549 ? 42.782 -5.643 -34.036 1.00 90.06 549 ASP A C 1
ATOM 4222 O O . ASP A 1 549 ? 41.560 -5.653 -33.881 1.00 90.06 549 ASP A O 1
ATOM 4226 N N . ARG A 1 550 ? 43.351 -4.869 -34.976 1.00 87.75 550 ARG A N 1
ATOM 4227 C CA . ARG A 1 550 ? 42.592 -3.954 -35.862 1.00 87.75 550 ARG A CA 1
ATOM 4228 C C . ARG A 1 550 ? 41.497 -4.630 -36.682 1.00 87.75 550 ARG A C 1
ATOM 4230 O O . ARG A 1 550 ? 40.553 -3.956 -37.079 1.00 87.75 550 ARG A O 1
ATOM 4237 N N . GLY A 1 551 ? 41.672 -5.902 -37.018 1.00 89.75 551 GLY A N 1
ATOM 4238 C CA . GLY A 1 551 ? 40.739 -6.676 -37.825 1.00 89.75 551 GLY A CA 1
ATOM 4239 C C . GLY A 1 551 ? 39.699 -7.425 -36.999 1.00 89.75 551 GLY A C 1
ATOM 4240 O O . GLY A 1 551 ? 38.812 -8.037 -37.589 1.00 89.75 551 GLY A O 1
ATOM 4241 N N . SER A 1 552 ? 39.786 -7.399 -35.665 1.00 91.56 552 SER A N 1
ATOM 4242 C CA . SER A 1 552 ? 38.930 -8.217 -34.802 1.00 91.56 552 SER A CA 1
ATOM 4243 C C . SER A 1 552 ? 37.819 -7.448 -34.084 1.00 91.56 552 SER A C 1
ATOM 4245 O O . SER A 1 552 ? 36.850 -8.076 -33.674 1.00 91.56 552 SER A O 1
ATOM 4247 N N . ALA A 1 553 ? 37.977 -6.140 -33.853 1.00 93.81 553 ALA A N 1
ATOM 4248 C CA . ALA A 1 553 ? 37.029 -5.320 -33.089 1.00 93.81 553 ALA A CA 1
ATOM 4249 C C . ALA A 1 553 ? 37.271 -3.812 -33.274 1.00 93.81 553 ALA A C 1
ATOM 4251 O O . ALA A 1 553 ? 38.388 -3.386 -33.583 1.00 93.81 553 ALA A O 1
ATOM 4252 N N . ALA A 1 554 ? 36.258 -2.992 -32.974 1.00 93.50 554 ALA A N 1
ATOM 4253 C CA . ALA A 1 554 ? 36.400 -1.539 -32.879 1.00 93.50 554 ALA A CA 1
ATOM 4254 C C . ALA A 1 554 ? 36.741 -1.097 -31.446 1.00 93.50 554 ALA A C 1
ATOM 4256 O O . ALA A 1 554 ? 35.904 -1.184 -30.556 1.00 93.50 554 ALA A O 1
ATOM 4257 N N . PHE A 1 555 ? 37.953 -0.587 -31.218 1.00 91.81 555 PHE A N 1
ATOM 4258 C CA . PHE A 1 555 ? 38.426 -0.088 -29.919 1.00 91.81 555 PHE A CA 1
ATOM 4259 C C . PHE A 1 555 ? 39.494 0.999 -30.094 1.00 91.81 555 PHE A C 1
ATOM 4261 O O . PHE A 1 555 ? 40.182 1.072 -31.119 1.00 91.81 555 PHE A O 1
ATOM 4268 N N . ARG A 1 556 ? 39.690 1.820 -29.058 1.00 87.38 556 ARG A N 1
ATOM 4269 C CA . ARG A 1 556 ? 40.680 2.902 -29.048 1.00 87.38 556 ARG A CA 1
ATOM 4270 C C . ARG A 1 556 ? 42.055 2.366 -28.671 1.00 87.38 556 ARG A C 1
ATOM 4272 O O . ARG A 1 556 ? 42.237 1.809 -27.591 1.00 87.38 556 ARG A O 1
ATOM 4279 N N . ASP A 1 557 ? 43.064 2.640 -29.487 1.00 72.00 557 ASP A N 1
ATOM 4280 C CA . ASP A 1 557 ? 44.456 2.361 -29.125 1.00 72.00 557 ASP A CA 1
ATOM 4281 C C . ASP A 1 557 ? 45.424 3.431 -29.653 1.00 72.00 557 ASP A C 1
ATOM 4283 O O . ASP A 1 557 ? 45.107 4.179 -30.574 1.00 72.00 557 ASP A O 1
ATOM 4287 N N . LYS A 1 558 ? 46.606 3.517 -29.032 1.00 59.97 558 LYS A N 1
ATOM 4288 C CA . LYS A 1 558 ? 47.679 4.459 -29.357 1.00 59.97 558 LYS A CA 1
ATOM 4289 C C . LYS A 1 558 ? 48.466 4.082 -30.620 1.00 59.97 558 LYS A C 1
ATOM 4291 O O . LYS A 1 558 ? 49.059 4.983 -31.195 1.00 59.97 558 LYS A O 1
ATOM 4296 N N . ASN A 1 559 ? 48.478 2.816 -31.064 1.00 56.31 559 ASN A N 1
ATOM 4297 C CA . ASN A 1 559 ? 49.267 2.362 -32.225 1.00 56.31 559 ASN A CA 1
ATOM 4298 C C . ASN A 1 559 ? 48.551 1.320 -33.113 1.00 56.31 559 ASN A C 1
ATOM 4300 O O . ASN A 1 559 ? 49.151 0.774 -34.038 1.00 56.31 559 ASN A O 1
ATOM 4304 N N . GLY A 1 560 ? 47.268 1.033 -32.886 1.00 56.69 560 GLY A N 1
ATOM 4305 C CA . GLY A 1 560 ? 46.691 -0.242 -33.311 1.00 56.69 560 GLY A CA 1
ATOM 4306 C C . GLY A 1 560 ? 45.165 -0.358 -33.309 1.00 56.69 560 GLY A C 1
ATOM 4307 O O . GLY A 1 560 ? 44.698 -1.465 -33.502 1.00 56.69 560 GLY A O 1
ATOM 4308 N N . GLY A 1 561 ? 44.393 0.708 -33.081 1.00 63.28 561 GLY A N 1
ATOM 4309 C CA . GLY A 1 561 ? 42.932 0.629 -32.894 1.00 63.28 561 GLY A CA 1
ATOM 4310 C C . GLY A 1 561 ? 42.119 0.944 -34.151 1.00 63.28 561 GLY A C 1
ATOM 4311 O O . GLY A 1 561 ? 42.683 1.216 -35.216 1.00 63.28 561 GLY A O 1
ATOM 4312 N N . SER A 1 562 ? 40.792 0.940 -34.024 1.00 71.94 562 SER A N 1
ATOM 4313 C CA . SER A 1 562 ? 39.887 1.356 -35.097 1.00 71.94 562 SER A CA 1
ATOM 4314 C C . SER A 1 562 ? 39.931 2.873 -35.312 1.00 71.94 562 SER A C 1
ATOM 4316 O O . SER A 1 562 ? 40.150 3.646 -34.383 1.00 71.94 562 SER A O 1
ATOM 4318 N N . GLN A 1 563 ? 39.715 3.329 -36.551 1.00 74.12 563 GLN A N 1
ATOM 4319 C CA . GLN A 1 563 ? 39.765 4.764 -36.893 1.00 74.12 563 GLN A CA 1
ATOM 4320 C C . GLN A 1 563 ? 38.494 5.548 -36.521 1.00 74.12 563 GLN A C 1
ATOM 4322 O O . GLN A 1 563 ? 38.461 6.766 -36.663 1.00 74.12 563 GLN A O 1
ATOM 4327 N N . GLN A 1 564 ? 37.438 4.855 -36.092 1.00 81.75 564 GLN A N 1
ATOM 4328 C CA . GLN A 1 564 ? 36.113 5.416 -35.826 1.00 81.75 564 GLN A CA 1
ATOM 4329 C C . GLN A 1 564 ? 35.571 4.833 -34.519 1.00 81.75 564 GLN A C 1
ATOM 4331 O O . GLN A 1 564 ? 35.991 3.744 -34.108 1.00 81.75 564 GLN A O 1
ATOM 4336 N N . ALA A 1 565 ? 34.661 5.573 -33.881 1.00 81.06 565 ALA A N 1
ATOM 4337 C CA . ALA A 1 565 ? 34.013 5.164 -32.639 1.00 81.06 565 ALA A CA 1
ATOM 4338 C C . ALA A 1 565 ? 32.953 4.074 -32.861 1.00 81.06 565 ALA A C 1
ATOM 4340 O O . ALA A 1 565 ? 32.856 3.178 -32.033 1.00 81.06 565 ALA A O 1
ATOM 4341 N N . LEU A 1 566 ? 32.229 4.119 -33.985 1.00 93.38 566 LEU A N 1
ATOM 4342 C CA . LEU A 1 566 ? 31.256 3.106 -34.397 1.00 93.38 566 LEU A CA 1
ATOM 4343 C C . LEU A 1 566 ? 31.544 2.622 -35.820 1.00 93.38 566 LEU A C 1
ATOM 4345 O O . LEU A 1 566 ? 32.048 3.377 -36.654 1.00 93.38 566 LEU A O 1
ATOM 4349 N N . TYR A 1 567 ? 31.200 1.367 -36.082 1.00 96.19 567 TYR A N 1
ATOM 4350 C CA . TYR A 1 567 ? 31.208 0.730 -37.396 1.00 96.19 567 TYR A CA 1
ATOM 4351 C C . TYR A 1 567 ? 29.822 0.138 -37.683 1.00 96.19 567 TYR A C 1
ATOM 4353 O O . TYR A 1 567 ? 29.083 -0.163 -36.739 1.00 96.19 567 TYR A O 1
ATOM 4361 N N . PRO A 1 568 ? 29.465 -0.073 -38.966 1.00 97.88 568 PRO A N 1
ATOM 4362 C CA . PRO A 1 568 ? 28.305 -0.882 -39.311 1.00 97.88 568 PRO A CA 1
ATOM 4363 C C . PRO A 1 568 ? 28.363 -2.240 -38.614 1.00 97.88 568 PRO A C 1
ATOM 4365 O O . PRO A 1 568 ? 29.431 -2.861 -38.573 1.00 97.88 568 PRO A O 1
ATOM 4368 N N . VAL A 1 569 ? 27.232 -2.720 -38.109 1.00 98.06 569 VAL A N 1
ATOM 4369 C CA . VAL A 1 569 ? 27.175 -4.060 -37.514 1.00 98.06 569 VAL A CA 1
ATOM 4370 C C . VAL A 1 569 ? 27.596 -5.132 -38.531 1.00 98.06 569 VAL A C 1
ATOM 4372 O O . VAL A 1 569 ? 27.297 -5.033 -39.723 1.00 98.06 569 VAL A O 1
ATOM 4375 N N . GLY A 1 570 ? 28.325 -6.153 -38.079 1.00 96.69 570 GLY A N 1
ATOM 4376 C CA . GLY A 1 570 ? 28.917 -7.185 -38.931 1.00 96.69 570 GLY A CA 1
ATOM 4377 C C . GLY A 1 570 ? 30.208 -6.786 -39.654 1.00 96.69 570 GLY A C 1
ATOM 4378 O O . GLY A 1 570 ? 30.642 -7.516 -40.548 1.00 96.69 570 GLY A O 1
ATOM 4379 N N . SER A 1 571 ? 30.833 -5.665 -39.285 1.00 96.44 571 SER A N 1
ATOM 4380 C CA . SER A 1 571 ? 32.131 -5.247 -39.835 1.00 96.44 571 SER A CA 1
ATOM 4381 C C . SER A 1 571 ? 33.292 -6.131 -39.375 1.00 96.44 571 SER A C 1
ATOM 4383 O O . SER A 1 571 ? 34.312 -6.195 -40.065 1.00 96.44 571 SER A O 1
ATOM 4385 N N . PHE A 1 572 ? 33.158 -6.810 -38.231 1.00 95.25 572 PHE A N 1
ATOM 4386 C CA . PHE A 1 572 ? 34.209 -7.651 -37.660 1.00 95.25 572 PHE A CA 1
ATOM 4387 C C . PHE A 1 572 ? 33.809 -9.136 -37.635 1.00 95.25 572 PHE A C 1
ATOM 4389 O O . PHE A 1 572 ? 32.618 -9.459 -37.616 1.00 95.25 572 PHE A O 1
ATOM 4396 N N . PRO A 1 573 ? 34.777 -10.076 -37.653 1.00 95.94 573 PRO A N 1
ATOM 4397 C CA . PRO A 1 573 ? 34.480 -11.507 -37.609 1.00 95.94 573 PRO A CA 1
ATOM 4398 C C . PRO A 1 573 ? 33.696 -11.912 -36.348 1.00 95.94 573 PRO A C 1
ATOM 4400 O O . PRO A 1 573 ? 33.987 -11.399 -35.265 1.00 95.94 573 PRO A O 1
ATOM 4403 N N . PRO A 1 574 ? 32.755 -12.869 -36.446 1.00 95.56 574 PRO A N 1
ATOM 4404 C CA . PRO A 1 574 ? 31.993 -13.321 -35.291 1.00 95.56 574 PRO A CA 1
ATOM 4405 C C . PRO A 1 574 ? 32.840 -14.165 -34.333 1.00 95.56 574 PRO A C 1
ATOM 4407 O O . PRO A 1 574 ? 33.837 -14.784 -34.718 1.00 95.56 574 PRO A O 1
ATOM 4410 N N . ASN A 1 575 ? 32.396 -14.253 -33.083 1.00 94.44 575 ASN A N 1
ATOM 4411 C CA . ASN A 1 575 ? 32.924 -15.202 -32.110 1.00 94.44 575 ASN A CA 1
ATOM 4412 C C . ASN A 1 575 ? 32.507 -16.660 -32.456 1.00 94.44 575 ASN A C 1
ATOM 4414 O O . ASN A 1 575 ? 31.747 -16.882 -33.403 1.00 94.44 575 ASN A O 1
ATOM 4418 N N . PRO A 1 576 ? 32.969 -17.687 -31.712 1.00 92.25 576 PRO A N 1
ATOM 4419 C CA . PRO A 1 576 ? 32.632 -19.090 -31.988 1.00 92.25 576 PRO A CA 1
ATOM 4420 C C . PRO A 1 576 ? 31.135 -19.449 -31.995 1.00 92.25 576 PRO A C 1
ATOM 4422 O O . PRO A 1 576 ? 30.782 -20.483 -32.555 1.00 92.25 576 PRO A O 1
ATOM 4425 N N . PHE A 1 577 ? 30.266 -18.622 -31.404 1.00 91.50 577 PHE A N 1
ATOM 4426 C CA . PHE A 1 577 ? 28.811 -18.789 -31.465 1.00 91.50 577 PHE A CA 1
ATOM 4427 C C . PHE A 1 577 ? 28.160 -18.029 -32.627 1.00 91.50 577 PHE A C 1
ATOM 4429 O O . PHE A 1 577 ? 26.943 -18.033 -32.743 1.00 91.50 577 PHE A O 1
ATOM 4436 N N . GLY A 1 578 ? 28.932 -17.390 -33.510 1.00 93.44 578 GLY A N 1
ATOM 4437 C CA . GLY A 1 578 ? 28.386 -16.672 -34.663 1.00 93.44 578 GLY A CA 1
ATOM 4438 C C . GLY A 1 578 ? 27.878 -15.262 -34.345 1.00 93.44 578 GLY A C 1
ATOM 4439 O O . GLY A 1 578 ? 27.205 -14.664 -35.186 1.00 93.44 578 GLY A O 1
ATOM 4440 N N . ILE A 1 579 ? 28.197 -14.726 -33.162 1.00 95.62 579 ILE A N 1
ATOM 4441 C CA . ILE A 1 579 ? 27.792 -13.383 -32.735 1.00 95.62 579 ILE A CA 1
ATOM 4442 C C . ILE A 1 579 ? 28.907 -12.391 -33.059 1.00 95.62 579 ILE A C 1
ATOM 4444 O O . ILE A 1 579 ? 30.072 -12.633 -32.736 1.00 95.62 579 ILE A O 1
ATOM 4448 N N . HIS A 1 580 ? 28.554 -11.280 -33.695 1.00 97.25 580 HIS A N 1
ATOM 4449 C CA . HIS A 1 580 ? 29.500 -10.238 -34.073 1.00 97.25 580 HIS A CA 1
ATOM 4450 C C . HIS A 1 580 ? 29.549 -9.109 -33.037 1.00 97.25 580 HIS A C 1
ATOM 4452 O O . HIS A 1 580 ? 28.613 -8.928 -32.256 1.00 97.25 580 HIS A O 1
ATOM 4458 N N . GLU A 1 581 ? 30.659 -8.366 -33.039 1.00 96.31 581 GLU A N 1
ATOM 4459 C CA . GLU A 1 581 ? 30.871 -7.158 -32.225 1.00 96.31 581 GLU A CA 1
ATOM 4460 C C . GLU A 1 581 ? 30.665 -7.335 -30.707 1.00 96.31 581 GLU A C 1
ATOM 4462 O O . GLU A 1 581 ? 30.443 -6.372 -29.996 1.00 96.31 581 GLU A O 1
ATOM 4467 N N . MET A 1 582 ? 30.837 -8.546 -30.161 1.00 96.56 582 MET A N 1
ATOM 4468 C CA . MET A 1 582 ? 30.856 -8.743 -28.697 1.00 96.56 582 MET A CA 1
ATOM 4469 C C . MET A 1 582 ? 32.059 -8.045 -28.020 1.00 96.56 582 MET A C 1
ATOM 4471 O O . MET A 1 582 ? 32.099 -7.925 -26.798 1.00 96.56 582 MET A O 1
ATOM 4475 N N . ALA A 1 583 ? 33.065 -7.627 -28.800 1.00 95.81 583 ALA A N 1
ATOM 4476 C CA . ALA A 1 583 ? 34.165 -6.765 -28.377 1.00 95.81 583 ALA A CA 1
ATOM 4477 C C . ALA A 1 583 ? 34.101 -5.434 -29.128 1.00 95.81 583 ALA A C 1
ATOM 4479 O O . ALA A 1 583 ? 34.242 -5.406 -30.353 1.00 95.81 583 ALA A O 1
ATOM 4480 N N . GLY A 1 584 ? 34.042 -4.336 -28.380 1.00 94.88 584 GLY A N 1
ATOM 4481 C CA . GLY A 1 584 ? 34.113 -2.998 -28.942 1.00 94.88 584 GLY A CA 1
ATOM 4482 C C . GLY A 1 584 ? 32.802 -2.535 -29.572 1.00 94.88 584 GLY A C 1
ATOM 4483 O O . GLY A 1 584 ? 31.742 -2.997 -29.196 1.00 94.88 584 GLY A O 1
ATOM 4484 N N . ASN A 1 585 ? 32.898 -1.605 -30.523 1.00 96.12 585 ASN A N 1
ATOM 4485 C CA . ASN A 1 585 ? 31.757 -0.918 -31.147 1.00 96.12 585 ASN A CA 1
ATOM 4486 C C . ASN A 1 585 ? 30.933 -0.107 -30.128 1.00 96.12 585 ASN A C 1
ATOM 4488 O O . ASN A 1 585 ? 31.357 1.013 -29.821 1.00 96.12 585 ASN A O 1
ATOM 4492 N N . ALA A 1 586 ? 29.857 -0.644 -29.548 1.00 96.94 586 ALA A N 1
ATOM 4493 C CA . ALA A 1 586 ? 29.113 -0.018 -28.459 1.00 96.94 586 ALA A CA 1
ATOM 4494 C C . ALA A 1 586 ? 29.068 -0.900 -27.199 1.00 96.94 586 ALA A C 1
ATOM 4496 O O . ALA A 1 586 ? 29.000 -2.122 -27.245 1.00 96.94 586 ALA A O 1
ATOM 4497 N N . TRP A 1 587 ? 29.042 -0.246 -26.038 1.00 97.44 587 TRP A N 1
ATOM 4498 C CA . TRP A 1 587 ? 28.724 -0.906 -24.780 1.00 97.44 587 TRP A CA 1
ATOM 4499 C C . TRP A 1 587 ? 27.266 -1.355 -24.799 1.00 97.44 587 TRP A C 1
ATOM 4501 O O . TRP A 1 587 ? 26.388 -0.576 -25.156 1.00 97.44 587 TRP A O 1
ATOM 4511 N N . GLU A 1 588 ? 26.986 -2.564 -24.333 1.00 98.12 588 GLU A N 1
ATOM 4512 C CA . GLU A 1 588 ? 25.651 -3.153 -24.421 1.00 98.12 588 GLU A CA 1
ATOM 4513 C C . GLU A 1 588 ? 24.987 -3.214 -23.047 1.00 98.12 588 GLU A C 1
ATOM 4515 O O . GLU A 1 588 ? 25.542 -3.801 -22.112 1.00 98.12 588 GLU A O 1
ATOM 4520 N N . PHE A 1 589 ? 23.798 -2.617 -22.916 1.00 96.69 589 PHE A N 1
ATOM 4521 C CA . PHE A 1 589 ? 22.992 -2.747 -21.703 1.00 96.69 589 PHE A CA 1
ATOM 4522 C C . PHE A 1 589 ? 22.621 -4.209 -21.424 1.00 96.69 589 PHE A C 1
ATOM 4524 O O . PHE A 1 589 ? 22.158 -4.929 -22.309 1.00 96.69 589 PHE A O 1
ATOM 4531 N N . THR A 1 590 ? 22.763 -4.617 -20.163 1.00 96.62 590 THR A N 1
ATOM 4532 C CA . THR A 1 590 ? 22.223 -5.881 -19.644 1.00 96.62 590 THR A CA 1
ATOM 4533 C C . THR A 1 590 ? 21.005 -5.613 -18.759 1.00 96.62 590 THR A C 1
ATOM 4535 O O . THR A 1 590 ? 20.756 -4.470 -18.362 1.00 96.62 590 THR A O 1
ATOM 4538 N N . SER A 1 591 ? 20.237 -6.650 -18.420 1.00 91.75 591 SER A N 1
ATOM 4539 C CA . SER A 1 591 ? 19.209 -6.535 -17.378 1.00 91.75 591 SER A CA 1
ATOM 4540 C C . SER A 1 591 ? 19.832 -6.358 -15.987 1.00 91.75 591 SER A C 1
ATOM 4542 O O . SER A 1 591 ? 19.263 -5.682 -15.134 1.00 91.75 591 SER A O 1
ATOM 4544 N N . SER A 1 592 ? 21.022 -6.912 -15.752 1.00 92.94 592 SER A N 1
ATOM 4545 C CA . SER A 1 592 ? 21.603 -7.030 -14.418 1.00 92.94 592 SER A CA 1
ATOM 4546 C C . SER A 1 592 ? 21.989 -5.682 -13.797 1.00 92.94 592 SER A C 1
ATOM 4548 O O . SER A 1 592 ? 22.772 -4.902 -14.349 1.00 92.94 592 SER A O 1
ATOM 4550 N N . MET A 1 593 ? 21.516 -5.453 -12.572 1.00 90.00 593 MET A N 1
ATOM 4551 C CA . MET A 1 593 ? 22.032 -4.408 -11.690 1.00 90.00 593 MET A CA 1
ATOM 4552 C C . MET A 1 593 ? 23.466 -4.728 -11.261 1.00 90.00 593 MET A C 1
ATOM 4554 O O . MET A 1 593 ? 23.833 -5.885 -11.034 1.00 90.00 593 MET A O 1
ATOM 4558 N N . TYR A 1 594 ? 24.283 -3.692 -11.095 1.00 90.94 594 TYR A N 1
ATOM 4559 C CA . TYR A 1 594 ? 25.658 -3.848 -10.648 1.00 90.94 594 TYR A CA 1
ATOM 4560 C C . TYR A 1 594 ? 25.712 -4.343 -9.200 1.00 90.94 594 TYR A C 1
ATOM 4562 O O . TYR A 1 594 ? 25.270 -3.681 -8.255 1.00 90.94 594 TYR A O 1
ATOM 4570 N N . ARG A 1 595 ? 26.314 -5.520 -9.030 1.00 90.50 595 ARG A N 1
ATOM 4571 C CA . ARG A 1 595 ? 26.648 -6.128 -7.741 1.00 90.50 595 ARG A CA 1
ATOM 4572 C C . ARG A 1 595 ? 28.072 -6.698 -7.784 1.00 90.50 595 ARG A C 1
ATOM 4574 O O . ARG A 1 595 ? 28.530 -7.103 -8.864 1.00 90.50 595 ARG A O 1
ATOM 4581 N N . PRO A 1 596 ? 28.770 -6.760 -6.634 1.00 90.94 596 PRO A N 1
ATOM 4582 C CA . PRO A 1 596 ? 30.034 -7.481 -6.529 1.00 90.94 596 PRO A CA 1
ATOM 4583 C C . PRO A 1 596 ? 29.884 -8.945 -6.958 1.00 90.94 596 PRO A C 1
ATOM 4585 O O . PRO A 1 596 ? 28.810 -9.539 -6.834 1.00 90.94 596 PRO A O 1
ATOM 4588 N N . TYR A 1 597 ? 30.964 -9.525 -7.471 1.00 93.81 597 TYR A N 1
ATOM 4589 C CA . TYR A 1 597 ? 31.042 -10.967 -7.684 1.00 93.81 597 TYR A CA 1
ATOM 4590 C C . TYR A 1 597 ? 31.291 -11.703 -6.352 1.00 93.81 597 TYR A C 1
ATOM 4592 O O . TYR A 1 597 ? 31.851 -11.110 -5.425 1.00 93.81 597 TYR A O 1
ATOM 4600 N N . PRO A 1 598 ? 30.888 -12.985 -6.227 1.00 94.06 598 PRO A N 1
ATOM 4601 C CA . PRO A 1 598 ? 30.364 -13.870 -7.279 1.00 94.06 598 PRO A CA 1
ATOM 4602 C C . PRO A 1 598 ? 28.953 -13.503 -7.772 1.00 94.06 598 PRO A C 1
ATOM 4604 O O . PRO A 1 598 ? 28.155 -12.916 -7.042 1.00 94.06 598 PRO A O 1
ATOM 4607 N N . TYR A 1 599 ? 28.656 -13.817 -9.034 1.00 92.94 599 TYR A N 1
ATOM 4608 C CA . TYR A 1 599 ? 27.332 -13.642 -9.624 1.00 92.94 599 TYR A CA 1
ATOM 4609 C C . TYR A 1 599 ? 26.326 -14.586 -8.957 1.00 92.94 599 TYR A C 1
ATOM 4611 O O . TYR A 1 599 ? 26.617 -15.751 -8.695 1.00 92.94 599 TYR A O 1
ATOM 4619 N N . SER A 1 600 ? 25.129 -14.071 -8.685 1.00 85.06 600 SER A N 1
ATOM 4620 C CA . SER A 1 600 ? 24.003 -14.846 -8.176 1.00 85.06 600 SER A CA 1
ATOM 4621 C C . SER A 1 600 ? 22.712 -14.290 -8.760 1.00 85.06 600 SER A C 1
ATOM 4623 O O . SER A 1 600 ? 22.398 -13.124 -8.552 1.00 85.06 600 SER A O 1
ATOM 4625 N N . GLY A 1 601 ? 21.936 -15.120 -9.460 1.00 72.88 601 GLY A N 1
ATOM 4626 C CA . GLY A 1 601 ? 20.651 -14.702 -10.038 1.00 72.88 601 GLY A CA 1
ATOM 4627 C C . GLY A 1 601 ? 19.550 -14.425 -9.004 1.00 72.88 601 GLY A C 1
ATOM 4628 O O . GLY A 1 601 ? 18.476 -13.959 -9.369 1.00 72.88 601 GLY A O 1
ATOM 4629 N N . VAL A 1 602 ? 19.792 -14.709 -7.717 1.00 72.50 602 VAL A N 1
ATOM 4630 C CA . VAL A 1 602 ? 18.807 -14.550 -6.629 1.00 72.50 602 VAL A CA 1
ATOM 4631 C C . VAL A 1 602 ? 19.145 -13.423 -5.652 1.00 72.50 602 VAL A C 1
ATOM 4633 O O . VAL A 1 602 ? 18.426 -13.223 -4.681 1.00 72.50 602 VAL A O 1
ATOM 4636 N N . ASP A 1 603 ? 20.212 -12.658 -5.889 1.00 72.38 603 ASP A N 1
ATOM 4637 C CA . ASP A 1 603 ? 20.623 -11.550 -5.010 1.00 72.38 603 ASP A CA 1
ATOM 4638 C C . ASP A 1 603 ? 19.916 -10.215 -5.319 1.00 72.38 603 ASP A C 1
ATOM 4640 O O . ASP A 1 603 ? 20.371 -9.134 -4.937 1.00 72.38 603 ASP A O 1
ATOM 4644 N N . GLY A 1 604 ? 18.807 -10.294 -6.054 1.00 69.81 604 GLY A N 1
ATOM 4645 C CA . GLY A 1 604 ? 17.999 -9.149 -6.445 1.00 69.81 604 GLY A CA 1
ATOM 4646 C C . GLY A 1 604 ? 18.529 -8.382 -7.655 1.00 69.81 604 GLY A C 1
ATOM 4647 O O . GLY A 1 604 ? 17.835 -7.473 -8.111 1.00 69.81 604 GLY A O 1
ATOM 4648 N N . ARG A 1 605 ? 19.688 -8.738 -8.234 1.00 84.88 605 ARG A N 1
ATOM 4649 C CA . ARG A 1 605 ? 20.240 -8.008 -9.391 1.00 84.88 605 ARG A CA 1
ATOM 4650 C C . ARG A 1 605 ? 19.353 -8.014 -10.644 1.00 84.88 605 ARG A C 1
ATOM 4652 O O . ARG A 1 605 ? 19.518 -7.146 -11.490 1.00 84.88 605 ARG A O 1
ATOM 4659 N N . GLU A 1 606 ? 18.382 -8.923 -10.735 1.00 81.88 606 GLU A N 1
ATOM 4660 C CA . GLU A 1 606 ? 17.429 -9.022 -11.854 1.00 81.88 606 GLU A CA 1
ATOM 4661 C C . GLU A 1 606 ? 16.018 -8.474 -11.513 1.00 81.88 606 GLU A C 1
ATOM 4663 O O . GLU A 1 606 ? 15.052 -8.798 -12.195 1.00 81.88 606 GLU A O 1
ATOM 4668 N N . THR A 1 607 ? 15.848 -7.689 -10.432 1.00 61.25 607 THR A N 1
ATOM 4669 C CA . THR A 1 607 ? 14.509 -7.285 -9.917 1.00 61.25 607 THR A CA 1
ATOM 4670 C C . THR A 1 607 ? 14.082 -5.832 -10.212 1.00 61.25 607 THR A C 1
ATOM 4672 O O . THR A 1 607 ? 12.966 -5.448 -9.879 1.00 61.25 607 THR A O 1
ATOM 4675 N N . HIS A 1 608 ? 14.927 -5.040 -10.882 1.00 61.75 608 HIS A N 1
ATOM 4676 C CA . HIS A 1 608 ? 14.667 -3.729 -11.525 1.00 61.75 608 HIS A CA 1
ATOM 4677 C C . HIS A 1 608 ? 13.849 -2.643 -10.776 1.00 61.75 608 HIS A C 1
ATOM 4679 O O . HIS A 1 608 ? 13.291 -1.743 -11.413 1.00 61.75 608 HIS A O 1
ATOM 4685 N N . ALA A 1 609 ? 13.817 -2.659 -9.442 1.00 44.94 609 ALA A N 1
ATOM 4686 C CA . ALA A 1 609 ? 12.857 -1.888 -8.643 1.00 44.94 609 ALA A CA 1
ATOM 4687 C C . ALA A 1 609 ? 13.221 -0.415 -8.318 1.00 44.94 609 ALA A C 1
ATOM 4689 O O . ALA A 1 609 ? 12.417 0.274 -7.687 1.00 44.94 609 ALA A O 1
ATOM 4690 N N . ASP A 1 610 ? 14.401 0.096 -8.693 1.00 49.53 610 ASP A N 1
ATOM 4691 C CA . ASP A 1 610 ? 14.852 1.448 -8.298 1.00 49.53 610 ASP A CA 1
ATOM 4692 C C . ASP A 1 610 ? 15.445 2.261 -9.469 1.00 49.53 610 ASP A C 1
ATOM 4694 O O . ASP A 1 610 ? 16.251 1.763 -10.258 1.00 49.53 610 ASP A O 1
ATOM 4698 N N . ALA A 1 611 ? 15.024 3.526 -9.599 1.00 45.00 611 ALA A N 1
ATOM 4699 C CA . ALA A 1 611 ? 15.463 4.506 -10.595 1.00 45.00 611 ALA A CA 1
ATOM 4700 C C . ALA A 1 611 ? 16.922 4.998 -10.404 1.00 45.00 611 ALA A C 1
ATOM 4702 O O . ALA A 1 611 ? 17.521 5.499 -11.362 1.00 45.00 611 ALA A O 1
ATOM 4703 N N . ALA A 1 612 ? 17.498 4.851 -9.205 1.00 48.94 612 ALA A N 1
ATOM 4704 C CA . ALA A 1 612 ? 18.849 5.304 -8.857 1.00 48.94 612 ALA A CA 1
ATOM 4705 C C . ALA A 1 612 ? 19.943 4.225 -9.017 1.00 48.94 612 ALA A C 1
ATOM 4707 O O . ALA A 1 612 ? 21.126 4.526 -8.844 1.00 48.94 612 ALA A O 1
ATOM 4708 N N . GLU A 1 613 ? 19.583 2.981 -9.349 1.00 70.06 613 GLU A N 1
ATOM 4709 C CA . GLU A 1 613 ? 20.545 1.877 -9.428 1.00 70.06 613 GLU A CA 1
ATOM 4710 C C . GLU A 1 613 ? 21.451 1.927 -10.677 1.00 70.06 613 GLU A C 1
ATOM 4712 O O . GLU A 1 613 ? 21.097 2.434 -11.751 1.00 70.06 613 GLU A O 1
ATOM 4717 N N . LEU A 1 614 ? 22.666 1.400 -10.493 1.00 83.88 614 LEU A N 1
ATOM 4718 C CA . LEU A 1 614 ? 23.702 1.261 -11.513 1.00 83.88 614 LEU A CA 1
ATOM 4719 C C . LEU A 1 614 ? 23.459 -0.035 -12.296 1.00 83.88 614 LEU A C 1
ATOM 4721 O O . LEU A 1 614 ? 23.421 -1.108 -11.700 1.00 83.88 614 LEU A O 1
ATOM 4725 N N . ILE A 1 615 ? 23.324 0.053 -13.617 1.00 90.56 615 ILE A N 1
ATOM 4726 C CA . ILE A 1 615 ? 23.135 -1.101 -14.507 1.00 90.56 615 ILE A CA 1
ATOM 4727 C C . ILE A 1 615 ? 24.474 -1.524 -15.090 1.00 90.56 615 ILE A C 1
ATOM 4729 O O . ILE A 1 615 ? 25.278 -0.659 -15.430 1.00 90.56 615 ILE A O 1
ATOM 4733 N N . VAL A 1 616 ? 24.687 -2.830 -15.263 1.00 95.56 616 VAL A N 1
ATOM 4734 C CA . VAL A 1 616 ? 25.874 -3.356 -15.937 1.00 95.56 616 VAL A CA 1
ATOM 4735 C C . VAL A 1 616 ? 25.777 -3.207 -17.457 1.00 95.56 616 VAL A C 1
ATOM 4737 O O . VAL A 1 616 ? 24.782 -3.592 -18.076 1.00 95.56 616 VAL A O 1
ATOM 4740 N N . LEU A 1 617 ? 26.856 -2.705 -18.057 1.00 96.38 617 LEU A N 1
ATOM 4741 C CA . LEU A 1 617 ? 27.104 -2.714 -19.493 1.00 96.38 617 LEU A CA 1
ATOM 4742 C C . LEU A 1 617 ? 28.318 -3.585 -19.814 1.00 96.38 617 LEU A C 1
ATOM 4744 O O . LEU A 1 617 ? 29.284 -3.629 -19.041 1.00 96.38 617 LEU A O 1
ATOM 4748 N N . ARG A 1 618 ? 28.287 -4.246 -20.975 1.00 97.88 618 ARG A N 1
ATOM 4749 C CA . ARG A 1 618 ? 29.330 -5.182 -21.419 1.00 97.88 618 ARG A CA 1
ATOM 4750 C C . ARG A 1 618 ? 29.869 -4.893 -22.825 1.00 97.88 618 ARG A C 1
ATOM 4752 O O . ARG A 1 618 ? 29.261 -4.138 -23.570 1.00 97.88 618 ARG A O 1
ATOM 4759 N N . GLY A 1 619 ? 31.037 -5.453 -23.151 1.00 95.94 619 GLY A N 1
ATOM 4760 C CA . GLY A 1 619 ? 31.606 -5.455 -24.511 1.00 95.94 619 GLY A CA 1
ATOM 4761 C C . GLY A 1 619 ? 32.672 -4.403 -24.810 1.00 95.94 619 GLY A C 1
ATOM 4762 O O . GLY A 1 619 ? 33.562 -4.650 -25.628 1.00 95.94 619 GLY A O 1
ATOM 4763 N N . GLY A 1 620 ? 32.679 -3.271 -24.108 1.00 94.69 620 GLY A N 1
ATOM 4764 C CA . GLY A 1 620 ? 33.523 -2.138 -24.489 1.00 94.69 620 GLY A CA 1
ATOM 4765 C C . GLY A 1 620 ? 32.895 -1.315 -25.613 1.00 94.69 620 GLY A C 1
ATOM 4766 O O . GLY A 1 620 ? 31.814 -1.618 -26.084 1.00 94.69 620 GLY A O 1
ATOM 4767 N N . ALA A 1 621 ? 33.582 -0.265 -26.058 1.00 94.25 621 ALA A N 1
ATOM 4768 C CA . ALA A 1 621 ? 33.145 0.546 -27.193 1.00 94.25 621 ALA A CA 1
ATOM 4769 C C . ALA A 1 621 ? 34.350 1.063 -27.988 1.00 94.25 621 ALA A C 1
ATOM 4771 O O . ALA A 1 621 ? 35.468 1.111 -27.462 1.00 94.25 621 ALA A O 1
ATOM 4772 N N . GLY A 1 622 ? 34.136 1.512 -29.227 1.00 91.50 622 GLY A N 1
ATOM 4773 C CA . GLY A 1 622 ? 35.210 1.984 -30.113 1.00 91.50 622 GLY A CA 1
ATOM 4774 C C . GLY A 1 622 ? 36.006 3.168 -29.567 1.00 91.50 622 GLY A C 1
ATOM 4775 O O . GLY A 1 622 ? 37.188 3.324 -29.866 1.00 91.50 622 GLY A O 1
ATOM 4776 N N . SER A 1 623 ? 35.403 3.970 -28.691 1.00 88.69 623 SER A N 1
ATOM 4777 C CA . SER A 1 623 ? 36.063 5.084 -28.003 1.00 88.69 623 SER A CA 1
ATOM 4778 C C . SER A 1 623 ? 36.869 4.664 -26.757 1.00 88.69 623 SER A C 1
ATOM 4780 O O . SER A 1 623 ? 37.571 5.500 -26.175 1.00 88.69 623 SER A O 1
ATOM 4782 N N . PHE A 1 624 ? 36.840 3.384 -26.358 1.00 89.81 624 PHE A N 1
ATOM 4783 C CA . PHE A 1 624 ? 37.463 2.864 -25.134 1.00 89.81 624 PHE A CA 1
ATOM 4784 C C . PHE A 1 624 ? 38.710 1.999 -25.404 1.00 89.81 624 PHE A C 1
ATOM 4786 O O . PHE A 1 624 ? 38.789 1.319 -26.423 1.00 89.81 624 PHE A O 1
ATOM 4793 N N . PRO A 1 625 ? 39.712 2.006 -24.498 1.00 89.50 625 PRO A N 1
ATOM 4794 C CA . PRO A 1 625 ? 40.904 1.167 -24.621 1.00 89.50 625 PRO A CA 1
ATOM 4795 C C . PRO A 1 625 ? 40.631 -0.339 -24.631 1.00 89.50 625 PRO A C 1
ATOM 4797 O O . PRO A 1 625 ? 39.730 -0.804 -23.938 1.00 89.50 625 PRO A O 1
ATOM 4800 N N . ALA A 1 626 ? 41.530 -1.097 -25.267 1.00 89.44 626 ALA A N 1
ATOM 4801 C CA . ALA A 1 626 ? 41.503 -2.564 -25.375 1.00 89.44 626 ALA A CA 1
ATOM 4802 C C . ALA A 1 626 ? 41.156 -3.320 -24.078 1.00 89.44 626 ALA A C 1
ATOM 4804 O O . ALA A 1 626 ? 40.489 -4.348 -24.117 1.00 89.44 626 ALA A O 1
ATOM 4805 N N . ARG A 1 627 ? 41.581 -2.825 -22.906 1.00 89.00 627 ARG A N 1
ATOM 4806 C CA . ARG A 1 627 ? 41.281 -3.467 -21.613 1.00 89.00 627 ARG A CA 1
ATOM 4807 C C . ARG A 1 627 ? 39.781 -3.584 -21.308 1.00 89.00 627 ARG A C 1
ATOM 4809 O O . ARG A 1 627 ? 39.419 -4.447 -20.519 1.00 89.00 627 ARG A O 1
ATOM 4816 N N . TYR A 1 628 ? 38.938 -2.737 -21.900 1.00 92.31 628 TYR A N 1
ATOM 4817 C CA . TYR A 1 628 ? 37.485 -2.767 -21.710 1.00 92.31 628 TYR A CA 1
ATOM 4818 C C . TYR A 1 628 ? 36.769 -3.717 -22.673 1.00 92.31 628 TYR A C 1
ATOM 4820 O O . TYR A 1 628 ? 35.596 -3.995 -22.476 1.00 92.31 628 TYR A O 1
ATOM 4828 N N . CYS A 1 629 ? 37.474 -4.246 -23.675 1.00 93.50 629 CYS A N 1
ATOM 4829 C CA . CYS A 1 629 ? 36.937 -5.222 -24.625 1.00 93.50 629 CYS A CA 1
ATOM 4830 C C . CYS A 1 629 ? 37.136 -6.673 -24.161 1.00 93.50 629 CYS A C 1
ATOM 4832 O O . CYS A 1 629 ? 36.919 -7.600 -24.935 1.00 93.50 629 CYS A O 1
ATOM 4834 N N . ARG A 1 630 ? 37.627 -6.895 -22.935 1.00 95.00 630 ARG A N 1
ATOM 4835 C CA . ARG A 1 630 ? 37.811 -8.247 -22.393 1.00 95.00 630 ARG A CA 1
ATOM 4836 C C . ARG A 1 630 ? 36.454 -8.875 -22.108 1.00 95.00 630 ARG A C 1
ATOM 4838 O O . ARG A 1 630 ? 35.540 -8.187 -21.671 1.00 95.00 630 ARG A O 1
ATOM 4845 N N . THR A 1 631 ? 36.363 -10.191 -22.255 1.00 96.56 631 THR A N 1
ATOM 4846 C CA . THR A 1 631 ? 35.130 -10.964 -22.031 1.00 96.56 631 THR A CA 1
ATOM 4847 C C . THR A 1 631 ? 34.519 -10.698 -20.653 1.00 96.56 631 THR A C 1
ATOM 4849 O O . THR A 1 631 ? 33.315 -10.496 -20.539 1.00 96.56 631 THR A O 1
ATOM 4852 N N . ALA A 1 632 ? 35.351 -10.628 -19.612 1.00 96.31 632 ALA A N 1
ATOM 4853 C CA . ALA A 1 632 ? 34.915 -10.382 -18.238 1.00 96.31 632 ALA A CA 1
ATOM 4854 C C . ALA A 1 632 ? 34.808 -8.891 -17.868 1.00 96.31 632 ALA A C 1
ATOM 4856 O O . ALA A 1 632 ? 34.432 -8.588 -16.742 1.00 96.31 632 ALA A O 1
ATOM 4857 N N . ALA A 1 633 ? 35.161 -7.955 -18.763 1.00 95.56 633 ALA A N 1
ATOM 4858 C CA . ALA A 1 633 ? 35.161 -6.534 -18.426 1.00 95.56 633 ALA A CA 1
ATOM 4859 C C . ALA A 1 633 ? 33.745 -6.020 -18.162 1.00 95.56 633 ALA A C 1
ATOM 4861 O O . ALA A 1 633 ? 32.823 -6.263 -18.944 1.00 95.56 633 ALA A O 1
ATOM 4862 N N . ARG A 1 634 ? 33.608 -5.263 -17.071 1.00 95.00 634 ARG A N 1
ATOM 4863 C CA . ARG A 1 634 ? 32.346 -4.682 -16.619 1.00 95.00 634 ARG A CA 1
ATOM 4864 C C . ARG A 1 634 ? 32.428 -3.163 -16.677 1.00 95.00 634 ARG A C 1
ATOM 4866 O O . ARG A 1 634 ? 33.459 -2.553 -16.374 1.00 95.00 634 ARG A O 1
ATOM 4873 N N . GLN A 1 635 ? 31.322 -2.541 -17.054 1.00 92.38 635 GLN A N 1
ATOM 4874 C CA . GLN A 1 635 ? 31.062 -1.156 -16.702 1.00 92.38 635 GLN A CA 1
ATOM 4875 C C . GLN A 1 635 ? 29.681 -1.006 -16.109 1.00 92.38 635 GLN A C 1
ATOM 4877 O O . GLN A 1 635 ? 28.848 -1.898 -16.244 1.00 92.38 635 GLN A O 1
ATOM 4882 N N . TYR A 1 636 ? 29.450 0.113 -15.434 1.00 91.19 636 TYR A N 1
ATOM 4883 C CA . TYR A 1 636 ? 28.155 0.382 -14.851 1.00 91.19 636 TYR A CA 1
ATOM 4884 C C . TYR A 1 636 ? 27.853 1.871 -14.813 1.00 91.19 636 TYR A C 1
ATOM 4886 O O . TYR A 1 636 ? 28.700 2.693 -14.470 1.00 91.19 636 TYR A O 1
ATOM 4894 N N . PHE A 1 637 ? 26.615 2.213 -15.149 1.00 82.88 637 PHE A N 1
ATOM 4895 C CA . PHE A 1 637 ? 26.145 3.593 -15.163 1.00 82.88 637 PHE A CA 1
ATOM 4896 C C . PHE A 1 637 ? 24.737 3.681 -14.589 1.00 82.88 637 PHE A C 1
ATOM 4898 O O . PHE A 1 637 ? 23.989 2.703 -14.583 1.00 82.88 637 PHE A O 1
ATOM 4905 N N . ALA A 1 638 ? 24.364 4.865 -14.104 1.00 78.38 638 ALA A N 1
ATOM 4906 C CA . ALA A 1 638 ? 23.010 5.097 -13.626 1.00 78.38 638 ALA A CA 1
ATOM 4907 C C . ALA A 1 638 ? 22.013 4.964 -14.787 1.00 78.38 638 ALA A C 1
ATOM 4909 O O . ALA A 1 638 ? 22.211 5.545 -15.856 1.00 78.38 638 ALA A O 1
ATOM 4910 N N . ARG A 1 639 ? 20.918 4.230 -14.565 1.00 82.44 639 ARG A N 1
ATOM 4911 C CA . ARG A 1 639 ? 19.940 3.838 -15.604 1.00 82.44 639 ARG A CA 1
ATOM 4912 C C . ARG A 1 639 ? 19.280 4.978 -16.392 1.00 82.44 639 ARG A C 1
ATOM 4914 O O . ARG A 1 639 ? 18.701 4.725 -17.448 1.00 82.44 639 ARG A O 1
ATOM 4921 N N . HIS A 1 640 ? 19.322 6.207 -15.877 1.00 79.19 640 HIS A N 1
ATOM 4922 C CA . HIS A 1 640 ? 18.741 7.398 -16.506 1.00 79.19 640 HIS A CA 1
ATOM 4923 C C . HIS A 1 640 ? 19.736 8.183 -17.378 1.00 79.19 640 HIS A C 1
ATOM 4925 O O . HIS A 1 640 ? 19.332 9.131 -18.049 1.00 79.19 640 HIS A O 1
ATOM 4931 N N . LEU A 1 641 ? 21.025 7.828 -17.358 1.00 79.31 641 LEU A N 1
ATOM 4932 C CA . LEU A 1 641 ? 22.052 8.502 -18.149 1.00 79.31 641 LEU A CA 1
ATOM 4933 C C . LEU A 1 641 ? 22.087 7.951 -19.578 1.00 79.31 641 LEU A C 1
ATOM 4935 O O . LEU A 1 641 ? 21.788 6.783 -19.820 1.00 79.31 641 LEU A O 1
ATOM 4939 N N . GLN A 1 642 ? 22.445 8.822 -20.520 1.00 90.62 642 GLN A N 1
ATOM 4940 C CA . GLN A 1 642 ? 22.530 8.534 -21.951 1.00 90.62 642 GLN A CA 1
ATOM 4941 C C . GLN A 1 642 ? 23.962 8.798 -22.411 1.00 90.62 642 GLN A C 1
ATOM 4943 O O . GLN A 1 642 ? 24.528 9.841 -22.080 1.00 90.62 642 GLN A O 1
ATOM 4948 N N . TYR A 1 643 ? 24.532 7.879 -23.187 1.00 90.12 643 TYR A N 1
ATOM 4949 C CA . TYR A 1 643 ? 25.908 7.983 -23.674 1.00 90.12 643 TYR A CA 1
ATOM 4950 C C . TYR A 1 643 ? 25.991 7.660 -25.161 1.00 90.12 643 TYR A C 1
ATOM 4952 O O . TYR A 1 643 ? 25.262 6.806 -25.661 1.00 90.12 643 TYR A O 1
ATOM 4960 N N . ASP A 1 644 ? 26.905 8.327 -25.857 1.00 92.25 644 ASP A N 1
ATOM 4961 C CA . ASP A 1 644 ? 27.180 8.173 -27.294 1.00 92.25 644 ASP A CA 1
ATOM 4962 C C . ASP A 1 644 ? 27.867 6.845 -27.643 1.00 92.25 644 ASP A C 1
ATOM 4964 O O . ASP A 1 644 ? 28.059 6.514 -28.808 1.00 92.25 644 ASP A O 1
ATOM 4968 N N . PHE A 1 645 ? 28.214 6.064 -26.625 1.00 93.31 645 PHE A N 1
ATOM 4969 C CA . PHE A 1 645 ? 28.846 4.758 -26.740 1.00 93.31 645 PHE A CA 1
ATOM 4970 C C . PHE A 1 645 ? 28.003 3.616 -26.161 1.00 93.31 645 PHE A C 1
ATOM 4972 O O . PHE A 1 645 ? 28.475 2.486 -26.176 1.00 93.31 645 PHE A O 1
ATOM 4979 N N . ALA A 1 646 ? 26.826 3.890 -25.583 1.00 95.38 646 ALA A N 1
ATOM 4980 C CA . ALA A 1 646 ? 25.984 2.879 -24.939 1.00 95.38 646 ALA A CA 1
ATOM 4981 C C . ALA A 1 646 ? 24.768 2.555 -25.812 1.00 95.38 646 ALA A C 1
ATOM 4983 O O . ALA A 1 646 ? 23.942 3.432 -26.079 1.00 95.38 646 ALA A O 1
ATOM 4984 N N . GLY A 1 647 ? 24.679 1.297 -26.235 1.00 96.69 647 GLY A N 1
ATOM 4985 C CA . GLY A 1 647 ? 23.644 0.747 -27.096 1.00 96.69 647 GLY A CA 1
ATOM 4986 C C . GLY A 1 647 ? 22.987 -0.504 -26.516 1.00 96.69 647 GLY A C 1
ATOM 4987 O O . GLY A 1 647 ? 22.968 -0.734 -25.302 1.00 96.69 647 GLY A O 1
ATOM 4988 N N . LEU A 1 648 ? 22.391 -1.305 -27.397 1.00 97.50 648 LEU A N 1
ATOM 4989 C CA . LEU A 1 648 ? 21.502 -2.399 -27.021 1.00 97.50 648 LEU A CA 1
ATOM 4990 C C . LEU A 1 648 ? 21.799 -3.663 -27.828 1.00 97.50 648 LEU A C 1
ATOM 4992 O O . LEU A 1 648 ? 21.827 -3.622 -29.054 1.00 97.50 648 LEU A O 1
ATOM 4996 N N . ARG A 1 649 ? 21.897 -4.803 -27.145 1.00 98.31 649 ARG A N 1
ATOM 4997 C CA . ARG A 1 649 ? 21.730 -6.135 -27.736 1.00 98.31 649 ARG A CA 1
ATOM 4998 C C . ARG A 1 649 ? 20.579 -6.834 -27.032 1.00 98.31 649 ARG A C 1
ATOM 5000 O O . ARG A 1 649 ? 20.385 -6.682 -25.830 1.00 98.31 649 ARG A O 1
ATOM 5007 N N . VAL A 1 650 ? 19.804 -7.590 -27.793 1.00 97.44 650 VAL A N 1
ATOM 5008 C CA . VAL A 1 650 ? 18.562 -8.216 -27.328 1.00 97.44 650 VAL A CA 1
ATOM 5009 C C . VAL A 1 650 ? 18.701 -9.727 -27.246 1.00 97.44 650 VAL A C 1
ATOM 5011 O O . VAL A 1 650 ? 19.471 -10.335 -27.982 1.00 97.44 650 VAL A O 1
ATOM 5014 N N . ALA A 1 651 ? 17.931 -10.341 -26.364 1.00 96.56 651 ALA A N 1
ATOM 5015 C CA . ALA A 1 651 ? 17.865 -11.769 -26.134 1.00 96.56 651 ALA A CA 1
ATOM 5016 C C . ALA A 1 651 ? 16.411 -12.260 -26.149 1.00 96.56 651 ALA A C 1
ATOM 5018 O O . ALA A 1 651 ? 15.459 -11.489 -26.004 1.00 96.56 651 ALA A O 1
ATOM 5019 N N . ARG A 1 652 ? 16.238 -13.574 -26.291 1.00 90.62 652 ARG A N 1
ATOM 5020 C CA . ARG A 1 652 ? 14.951 -14.266 -26.173 1.00 90.62 652 ARG A CA 1
ATOM 5021 C C . ARG A 1 652 ? 15.149 -15.620 -25.501 1.00 90.62 652 ARG A C 1
ATOM 5023 O O . ARG A 1 652 ? 16.040 -16.380 -25.864 1.00 90.62 652 ARG A O 1
ATOM 5030 N N . SER A 1 653 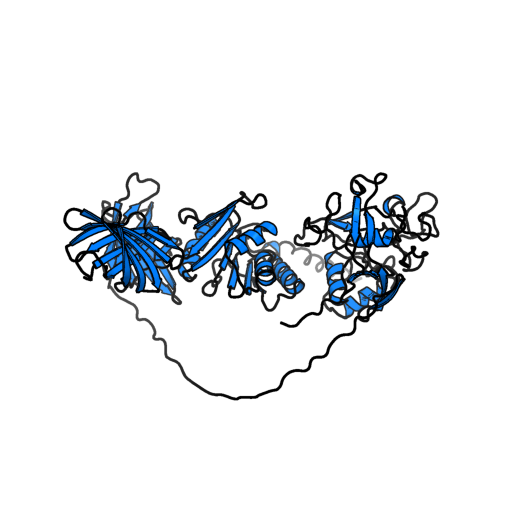? 14.296 -15.951 -24.539 1.00 83.62 653 SER A N 1
ATOM 5031 C CA . SER A 1 653 ? 14.349 -17.243 -23.842 1.00 83.62 653 SER A CA 1
ATOM 5032 C C . SER A 1 653 ? 13.953 -18.416 -24.759 1.00 83.62 653 SER A C 1
ATOM 5034 O O . SER A 1 653 ? 13.189 -18.239 -25.708 1.00 83.62 653 SER A O 1
ATOM 5036 N N . ALA A 1 654 ? 14.447 -19.626 -24.472 1.00 69.06 654 ALA A N 1
ATOM 5037 C CA . ALA A 1 654 ? 14.193 -20.838 -25.268 1.00 69.06 654 ALA A CA 1
ATOM 5038 C C . ALA A 1 654 ? 12.715 -21.232 -25.400 1.00 69.06 654 ALA A C 1
ATOM 5040 O O . ALA A 1 654 ? 12.312 -21.834 -26.395 1.00 69.06 654 ALA A O 1
ATOM 5041 N N . VAL A 1 655 ? 11.912 -20.896 -24.393 1.00 48.62 655 VAL A N 1
ATOM 5042 C CA . VAL A 1 655 ? 10.480 -21.173 -24.349 1.00 48.62 655 VAL A CA 1
ATOM 5043 C C . VAL A 1 655 ? 9.765 -19.835 -24.455 1.00 48.62 655 VAL A C 1
ATOM 5045 O O . VAL A 1 655 ? 9.958 -18.960 -23.610 1.00 48.62 655 VAL A O 1
ATOM 5048 N N . ALA A 1 656 ? 8.928 -19.663 -25.480 1.00 35.56 656 ALA A N 1
ATOM 5049 C CA . ALA A 1 656 ? 7.885 -18.651 -25.408 1.00 35.56 656 ALA A CA 1
ATOM 5050 C C . ALA A 1 656 ? 7.030 -19.034 -24.197 1.00 35.56 656 ALA A C 1
ATOM 5052 O O . ALA A 1 656 ? 6.321 -20.038 -24.263 1.00 35.56 656 ALA A O 1
ATOM 5053 N N . ARG A 1 657 ? 7.147 -18.317 -23.070 1.00 29.98 657 ARG A N 1
ATOM 5054 C CA . ARG A 1 657 ? 6.159 -18.462 -22.001 1.00 29.98 657 ARG A CA 1
ATOM 5055 C C . ARG A 1 657 ? 4.819 -18.184 -22.664 1.00 29.98 657 ARG A C 1
ATOM 5057 O O . ARG A 1 657 ? 4.588 -17.076 -23.140 1.00 29.98 657 ARG A O 1
ATOM 5064 N N . ALA A 1 658 ? 3.999 -19.222 -22.789 1.00 25.62 658 ALA A N 1
ATOM 5065 C CA . ALA A 1 658 ? 2.625 -19.052 -23.193 1.00 25.62 658 ALA A CA 1
ATOM 5066 C C . ALA A 1 658 ? 2.024 -18.071 -22.188 1.00 25.62 658 ALA A C 1
ATOM 5068 O O . ALA A 1 658 ? 2.031 -18.334 -20.985 1.00 25.62 658 ALA A O 1
ATOM 5069 N N . VAL A 1 659 ? 1.571 -16.921 -22.678 1.00 27.06 659 VAL A N 1
ATOM 5070 C CA . VAL A 1 659 ? 0.591 -16.115 -21.963 1.00 27.06 659 VAL A CA 1
ATOM 5071 C C . VAL A 1 659 ? -0.658 -16.990 -21.923 1.00 27.06 659 VAL A C 1
ATOM 5073 O O . VAL A 1 659 ? -1.460 -17.004 -22.856 1.00 27.06 659 VAL A O 1
ATOM 5076 N N . GLU A 1 660 ? -0.761 -17.836 -20.899 1.00 25.44 660 GLU A N 1
ATOM 5077 C CA . GLU A 1 660 ? -2.026 -18.462 -20.557 1.00 25.44 660 GLU A CA 1
ATOM 5078 C C . GLU A 1 660 ? -2.935 -17.327 -20.101 1.00 25.44 660 GLU A C 1
ATOM 5080 O O . GLU A 1 660 ? -2.783 -16.800 -19.003 1.00 25.44 660 GLU A O 1
ATOM 5085 N N . LYS A 1 661 ? -3.857 -16.924 -20.983 1.00 29.31 661 LYS A N 1
ATOM 5086 C CA . LYS A 1 661 ? -5.028 -16.148 -20.586 1.00 29.31 661 LYS A CA 1
ATOM 5087 C C . LYS A 1 661 ? -5.699 -16.887 -19.425 1.00 29.31 661 LYS A C 1
ATOM 5089 O O . LYS A 1 661 ? -6.233 -17.979 -19.632 1.00 29.31 661 LYS A O 1
ATOM 5094 N N . ARG A 1 662 ? -5.659 -16.296 -18.237 1.00 30.78 662 ARG A N 1
ATOM 5095 C CA . ARG A 1 662 ? -6.538 -16.610 -17.113 1.00 30.78 662 ARG A CA 1
ATOM 5096 C C . ARG A 1 662 ? -7.147 -15.327 -16.597 1.00 30.78 662 ARG A C 1
ATOM 5098 O O . ARG A 1 662 ? -6.388 -14.339 -16.490 1.00 30.78 662 ARG A O 1
#

Radius of gyration: 35.0 Å; chains: 1; bounding box: 87×88×92 Å

Sequence (662 aa):
MRSVCVLAALVLLLSLCPAVERSLAPDLDVPFEPTHPEVVAVMLKLAEVGEGDRVVDLGCGDGRIVTAAARLYGARGRGVDMDPRRVREARENAEFDDLGDRVQIEQGDIFQTDLHDATVVTLYLLDPINLRLRPKLFCELAPGARVVSHAFHMDEWEADKVVEHPKARNQRIFLWRIPAQAGGTWKTELGGIDGPEAARLLLRQEFQMLAGALTVSTGSTARIDEGRLMGKEIVFRAALPDHDAIAVIECRGIVEGDHILGSQRVRRGEKWEEYEWRAVRDHVDLAGRWRIDVAGFRGSGGTLVIERRGGDLRAGFMGAGSSDEPEPLESFYSWGASVLFQARVDGQNLRFCGLLEKDQGGGVVNNDGWAVARNWSAARDRGLMPERPEEDPADGAGGADAGDGPGPGGASGTPKVGPAPGDAYTNPIDGSVLVWIPGGDFLMGSDEGNEDERPRHRQAVEGFWLGKYEITNAQYSEFLKANPGQREPLFWSDPAYSRPDYPVVGLTWRDGVKYCIWAGLRMPTEAEWEYAASGGKQHPYPTSGGSLDRGSAAFRDKNGGSQQALYPVGSFPPNPFGIHEMAGNAWEFTSSMYRPYPYSGVDGRETHADAAELIVLRGGAGSFPARYCRTAARQYFARHLQYDFAGLRVARSAVARAVEKR

pLDDT: mean 83.46, std 19.58, range [25.44, 98.88]